Protein 4PZ7 (pdb70)

InterPro domains:
  IPR001339 mRNA capping enzyme, adenylation domain [PF01331] (9-244)
  IPR001339 mRNA capping enzyme, adenylation domain [cd07895] (21-243)
  IPR012340 Nucleic acid-binding, OB-fold [G3DSA:2.40.50.140] (241-372)
  IPR012340 Nucleic acid-binding, OB-fold [SSF50249] (245-372)
  IPR013846 mRNA capping enzyme, C-terminal domain [PF03919] (246-357)
  IPR017075 mRNA capping enzyme, alpha subunit [PIRSF036959] (1-397)

Solvent-accessible surface area: 39319 Å² total

Nearest PDB structures (foldseek):
  4pz8-assembly1_A  TM=9.622E-01  e=4.740E-70  Schizosaccharomyces pombe 972h-
  1p16-assembly1_A  TM=8.487E-01  e=1.894E-38  Candida albicans
  3kyh-assembly1_D  TM=8.072E-01  e=6.324E-33  Saccharomyces cerevisiae
  3s24-assembly5_E  TM=8.133E-01  e=4.430E-25  Homo sapiens
  3rtx-assembly3_B  TM=8.901E-01  e=1.776E-16  Mus musculus

CATH classification: 2.40.50.140 (+1 more: 3.30.470.30)

Sequence (744 aa):
SMAPSEKDIEEVSVPGVLAPRDDVRVLKTRIAKLLGTSPDTFPGSQPVSFSKKHLQALKEKNYFVCESDGIRCLLYMTEHPRYENRPSVYLFDRKMNFYHVEKIFYPVENDKSGKKYHVDTLLDGELVLDIYPGGKKQLRYLVFDCLACDGIVYMSRLLDKRLGIFAKSIQKPLDEYTKTHMRETAIFPFLTSLKKMELGHGILKLFNEVIPRLRHGNDGLIFTCTETPYVSGTDQSLLKWKPKEMNTIDFMLKLEFAQPEEGDIDYSAMPEFQLGVWEGRNMYSFFAFMYVDEKEWEKLKSFNVPLSERIVECYLDDENRWRFLRFRDDKRDANHISTVKSVLQSIEDGVSKEDLLKEMPIIREAYYNRKKSMAPSEKDIEEVSVPGVLAPRDDVRVLKTRIAKLLGTSPDTFPGSQPVSFSKKHLQALKEKNYFVCESDGIRCLLYMTEHPRYENRPSVYLFDRKMNFYHVEKIFYPVENDKSGKKYHVDTLLDGELVLDIYPGGKKQLRYLVFDCLACDGIVYMSRLLDKRLGIFAKSIQKPLDEYTKTHMRETAIFPFLTSLKKMELGHGILKLFNEVIPRLRHGNDGLIFTCTETPYVSGTDQSLLKWKPKEMNTIDFMLKLEFAQPEEGDIDYSAMPEFQLGVWEGRNMYSFFAFMYVDEKEWEKLKSFNVPLSERIVECYLDDENRWRFLRFRDDKRDANHISTVKSVLQSIEDGVSKEDLLKEMPIIREAYYNRKK

Organism: Schizosaccharomyces pombe (strain 972 / ATCC 24843) (NCBI:txid284812)

Radius of gyration: 36.07 Å; Cα contacts (8 Å, |Δi|>4): 1439; chains: 2; bounding box: 56×68×121 Å

Foldseek 3Di:
DAFFECVVPDAADDQFAFDDPVQLQVVLVVLCVLQVHHSQAFQAEDEDADFPVCLVVLQPAWKWKDWADAAKWKKFWAARPVGRQHIWIWTAHRNSGIGTFPLDAWAFPPDPVSRDGAHPWMFTWGWWWFADPPRDIAIATETQFTQDGRSRGCQQPFRCVTVVRCCVGTVVVVVVCCVVCVVSVVSGNHYYDYGDIGIPLCVVCCVPPPVVVTRTDTFAMWMGTGVHGGGGYYDHRIYGAGAQQSLKFKWAWAWAFDADPDDGTDPLDHTWIWTWADQDDPDIDTDDTADADDVRSVVVVVNVDDDHGFIFIWTQDPVGHTYTDGTYPVDPHTHHPVSVVVSVVSVVRHDHPVNSNVSSVSSVVSVVVVVD/DAFFECVVAPADDDAFAWDDPVQLQVVQVVLCVLQVHDRPAFQAEDEDAAFPVCLVVLLQFWKWKDWAPAAKWKKFWAARPVDPPHIWIWIAHRNGTIGTHPLAAWAWPPDPPSSDGAHPWIFTFGWWWFADPPRDIAIATATQFTQDTRSGGCQQPFRCVGVVCCCRTTVVVVVVVCVVCVVSVVSGPHYYDYGDIHIPLPVVCCVPPVVVPGRHDTFAMWMGTRPGGGGGYYDHRIYGYGAQQNLKWKWAWAWAFDADPDDGTDPLDDTWIWTWADADDPDIDTDATADADPVRSVVVVVNVDDDHRFIFIWTQDPVRHTYTDGTYPVDPHTHHPVVVVVSVVSVVRHDHPVVSNVSSVSSVVSVVVVVD

GO terms:
  GO:0004484 mRNA guanylyltransferase activity (F, IDA)
  GO:0006370 7-methylguanosine mRNA capping (P, IDA)
  GO:0005634 nucleus (C, HDA)
  GO:0099122 RNA polymerase II C-terminal domain binding (F, IPI)
  GO:0005515 protein binding (F, IPI)

Structure (mmCIF, N/CA/C/O backbone):
data_4PZ7
#
_entry.id   4PZ7
#
_cell.length_a   56.260
_cell.length_b   79.130
_cell.length_c   116.830
_cell.angle_alpha   90.00
_cell.angle_beta   91.94
_cell.angle_gamma   90.00
#
_symmetry.space_group_name_H-M   'P 1 21 1'
#
loop_
_entity.id
_entity.type
_entity.pdbx_description
1 polymer 'mRNA-capping enzyme subunit alpha'
2 non-polymer 'SULFATE ION'
3 non-polymer GLYCEROL
4 water water
#
loop_
_atom_site.group_PDB
_atom_site.id
_atom_site.type_symbol
_atom_site.label_atom_id
_atom_site.label_alt_id
_atom_site.label_comp_id
_atom_site.label_asym_id
_atom_site.label_entity_id
_atom_site.label_seq_id
_atom_site.pdbx_PDB_ins_code
_atom_site.Cartn_x
_atom_site.Cartn_y
_atom_site.Cartn_z
_atom_site.occupancy
_atom_site.B_iso_or_equiv
_atom_site.auth_seq_id
_atom_site.auth_comp_id
_atom_site.auth_asym_id
_atom_site.auth_atom_id
_atom_site.pdbx_PDB_model_num
ATOM 1 N N . SER A 1 1 ? 19.373 -7.650 -40.360 1.00 63.34 0 SER A N 1
ATOM 2 C CA . SER A 1 1 ? 18.171 -7.192 -41.045 1.00 75.72 0 SER A CA 1
ATOM 3 C C . SER A 1 1 ? 17.788 -5.795 -40.569 1.00 54.03 0 SER A C 1
ATOM 4 O O . SER A 1 1 ? 17.514 -5.594 -39.386 1.00 57.24 0 SER A O 1
ATOM 7 N N . MET A 1 2 ? 17.770 -4.830 -41.485 1.00 48.64 1 MET A N 1
ATOM 8 C CA . MET A 1 2 ? 17.383 -3.468 -41.134 1.00 51.71 1 MET A CA 1
ATOM 9 C C . MET A 1 2 ? 15.904 -3.442 -40.758 1.00 55.05 1 MET A C 1
ATOM 10 O O . MET A 1 2 ? 15.105 -4.200 -41.308 1.00 40.35 1 MET A O 1
ATOM 15 N N . ALA A 1 3 ? 15.547 -2.585 -39.807 1.00 47.29 2 ALA A N 1
ATOM 16 C CA . ALA A 1 3 ? 14.159 -2.453 -39.380 1.00 52.12 2 ALA A CA 1
ATOM 17 C C . ALA A 1 3 ? 13.278 -2.041 -40.551 1.00 41.88 2 ALA A C 1
ATOM 18 O O . ALA A 1 3 ? 13.574 -1.063 -41.237 1.00 42.93 2 ALA A O 1
ATOM 20 N N . PRO A 1 4 ? 12.190 -2.790 -40.784 1.00 51.63 3 PRO A N 1
ATOM 21 C CA . PRO A 1 4 ? 11.272 -2.468 -41.880 1.00 51.06 3 PRO A CA 1
ATOM 22 C C . PRO A 1 4 ? 10.568 -1.134 -41.656 1.00 51.32 3 PRO A C 1
ATOM 23 O O . PRO A 1 4 ? 10.126 -0.838 -40.543 1.00 34.19 3 PRO A O 1
ATOM 27 N N . SER A 1 5 ? 10.486 -0.335 -42.713 1.00 38.71 4 SER A N 1
ATOM 28 C CA . SER A 1 5 ? 9.820 0.959 -42.660 1.00 44.53 4 SER A CA 1
ATOM 29 C C . SER A 1 5 ? 9.117 1.211 -43.985 1.00 45.01 4 SER A C 1
ATOM 30 O O . SER A 1 5 ? 9.107 0.344 -44.859 1.00 44.26 4 SER A O 1
ATOM 33 N N . GLU A 1 6 ? 8.543 2.400 -44.145 1.00 37.48 5 GLU A N 1
ATOM 34 C CA . GLU A 1 6 ? 7.900 2.767 -45.404 1.00 51.88 5 GLU A CA 1
ATOM 35 C C . GLU A 1 6 ? 8.924 2.915 -46.530 1.00 52.07 5 GLU A C 1
ATOM 36 O O . GLU A 1 6 ? 8.559 2.995 -47.702 1.00 47.81 5 GLU A O 1
ATOM 42 N N . LYS A 1 7 ? 10.204 2.944 -46.166 1.00 51.61 6 LYS A N 1
ATOM 43 C CA . LYS A 1 7 ? 11.291 3.013 -47.140 1.00 50.44 6 LYS A CA 1
ATOM 44 C C . LYS A 1 7 ? 11.397 1.730 -47.962 1.00 58.38 6 LYS A C 1
ATOM 45 O O . LYS A 1 7 ? 12.040 1.711 -49.013 1.00 64.84 6 LYS A O 1
ATOM 51 N N . ASP A 1 8 ? 10.774 0.659 -47.477 1.00 55.13 7 ASP A N 1
ATOM 52 C CA . ASP A 1 8 ? 10.743 -0.603 -48.209 1.00 59.20 7 ASP A CA 1
ATOM 53 C C . ASP A 1 8 ? 9.687 -0.552 -49.308 1.00 63.96 7 ASP A C 1
ATOM 54 O O . ASP A 1 8 ? 9.779 -1.265 -50.306 1.00 76.58 7 ASP A O 1
ATOM 59 N N . ILE A 1 9 ? 8.685 0.299 -49.112 1.00 64.82 8 ILE A N 1
ATOM 60 C CA . ILE A 1 9 ? 7.578 0.427 -50.054 1.00 59.51 8 ILE A CA 1
ATOM 61 C C . ILE A 1 9 ? 8.023 1.016 -51.389 1.00 71.61 8 ILE A C 1
ATOM 62 O O . ILE A 1 9 ? 8.670 2.065 -51.431 1.00 57.38 8 ILE A O 1
ATOM 67 N N . GLU A 1 10 ? 7.682 0.332 -52.476 1.00 74.18 9 GLU A N 1
ATOM 68 C CA . GLU A 1 10 ? 7.901 0.874 -53.808 1.00 74.76 9 GLU A CA 1
ATOM 69 C C . GLU A 1 10 ? 6.981 2.075 -53.984 1.00 65.82 9 GLU A C 1
ATOM 70 O O . GLU A 1 10 ? 5.759 1.932 -54.017 1.00 66.53 9 GLU A O 1
ATOM 76 N N . GLU A 1 11 ? 7.571 3.260 -54.082 1.00 55.44 10 GLU A N 1
ATOM 77 C CA . GLU A 1 11 ? 6.790 4.488 -54.129 1.00 66.44 10 GLU A CA 1
ATOM 78 C C . GLU A 1 11 ? 6.417 4.871 -55.559 1.00 63.71 10 GLU A C 1
ATOM 79 O O . GLU A 1 11 ? 7.269 4.891 -56.448 1.00 62.10 10 GLU A O 1
ATOM 85 N N . VAL A 1 12 ? 5.139 5.167 -55.775 1.00 54.97 11 VAL A N 1
ATOM 86 C CA . VAL A 1 12 ? 4.678 5.658 -57.070 1.00 47.94 11 VAL A CA 1
ATOM 87 C C . VAL A 1 12 ? 4.603 7.180 -57.047 1.00 53.27 11 VAL A C 1
ATOM 88 O O . VAL A 1 12 ? 3.920 7.763 -56.203 1.00 56.12 11 VAL A O 1
ATOM 92 N N . SER A 1 13 ? 5.314 7.819 -57.970 1.00 56.35 12 SER A N 1
ATOM 93 C CA . SER A 1 13 ? 5.300 9.271 -58.078 1.00 60.25 12 SER A CA 1
ATOM 94 C C . SER A 1 13 ? 4.666 9.683 -59.402 1.00 59.84 12 SER A C 1
ATOM 95 O O . SER A 1 13 ? 5.029 9.157 -60.455 1.00 62.15 12 SER A O 1
ATOM 98 N N . VAL A 1 14 ? 3.709 10.606 -59.347 1.00 61.54 13 VAL A N 1
ATOM 99 C CA . VAL A 1 14 ? 3.086 11.133 -60.557 1.00 59.36 13 VAL A CA 1
ATOM 100 C C . VAL A 1 14 ? 4.161 11.821 -61.394 1.00 56.49 13 VAL A C 1
ATOM 101 O O . VAL A 1 14 ? 4.782 12.779 -60.938 1.00 56.16 13 VAL A O 1
ATOM 105 N N . PRO A 1 15 ? 4.397 11.321 -62.619 1.00 53.49 14 PRO A N 1
ATOM 106 C CA . PRO A 1 15 ? 5.481 11.817 -63.473 1.00 58.28 14 PRO A CA 1
ATOM 107 C C . PRO A 1 15 ? 5.105 13.140 -64.117 1.00 59.33 14 PRO A C 1
ATOM 108 O O . PRO A 1 15 ? 4.868 13.207 -65.326 1.00 72.47 14 PRO A O 1
ATOM 112 N N . GLY A 1 16 ? 5.052 14.187 -63.302 1.00 57.14 15 GLY A N 1
ATOM 113 C CA . GLY A 1 16 ? 4.694 15.504 -63.783 1.00 54.61 15 GLY A CA 1
ATOM 114 C C . GLY A 1 16 ? 4.989 16.573 -62.752 1.00 60.40 15 GLY A C 1
ATOM 115 O O . GLY A 1 16 ? 5.523 16.287 -61.679 1.00 56.06 15 GLY A O 1
ATOM 116 N N . VAL A 1 17 ? 4.645 17.812 -63.083 1.00 56.92 16 VAL A N 1
ATOM 117 C CA . VAL A 1 17 ? 4.851 18.929 -62.174 1.00 57.62 16 VAL A CA 1
ATOM 118 C C . VAL A 1 17 ? 3.496 19.488 -61.768 1.00 52.22 16 VAL A C 1
ATOM 119 O O . VAL A 1 17 ? 2.578 19.541 -62.589 1.00 43.28 16 VAL A O 1
ATOM 123 N N . LEU A 1 18 ? 3.371 19.882 -60.502 1.00 50.73 17 LEU A N 1
ATOM 124 C CA . LEU A 1 18 ? 2.173 20.558 -60.016 1.00 52.49 17 LEU A CA 1
ATOM 125 C C . LEU A 1 18 ? 1.815 21.731 -60.922 1.00 44.49 17 LEU A C 1
ATOM 126 O O . LEU A 1 18 ? 2.666 22.559 -61.246 1.00 39.29 17 LEU A O 1
ATOM 131 N N . ALA A 1 19 ? 0.560 21.786 -61.349 1.00 48.19 18 ALA A N 1
ATOM 132 C CA . ALA A 1 19 ? 0.084 22.903 -62.151 1.00 53.17 18 ALA A CA 1
ATOM 133 C C . ALA A 1 19 ? -0.062 24.135 -61.264 1.00 49.24 18 ALA A C 1
ATOM 134 O O . ALA A 1 19 ? -0.439 24.019 -60.098 1.00 44.76 18 ALA A O 1
ATOM 136 N N . PRO A 1 20 ? 0.239 25.322 -61.814 1.00 57.25 19 PRO A N 1
ATOM 137 C CA . PRO A 1 20 ? 0.144 26.578 -61.057 1.00 48.24 19 PRO A CA 1
ATOM 138 C C . PRO A 1 20 ? -1.294 26.865 -60.621 1.00 49.39 19 PRO A C 1
ATOM 139 O O . PRO A 1 20 ? -2.224 26.392 -61.275 1.00 47.11 19 PRO A O 1
ATOM 143 N N . ARG A 1 21 ? -1.464 27.633 -59.545 1.00 50.81 20 ARG A N 1
ATOM 144 C CA . ARG A 1 21 ? -2.782 27.876 -58.953 1.00 46.70 20 ARG A CA 1
ATOM 145 C C . ARG A 1 21 ? -3.793 28.506 -59.907 1.00 47.30 20 ARG A C 1
ATOM 146 O O . ARG A 1 21 ? -4.974 28.152 -59.884 1.00 53.62 20 ARG A O 1
ATOM 154 N N . ASP A 1 22 ? -3.341 29.442 -60.735 1.00 46.85 21 ASP A N 1
ATOM 155 C CA . ASP A 1 22 ? -4.246 30.094 -61.677 1.00 57.04 21 ASP A CA 1
ATOM 156 C C . ASP A 1 22 ? -4.708 29.122 -62.762 1.00 44.81 21 ASP A C 1
ATOM 157 O O . ASP A 1 22 ? -5.874 29.142 -63.163 1.00 46.64 21 ASP A O 1
ATOM 162 N N . ASP A 1 23 ? -3.796 28.268 -63.221 1.00 49.22 22 ASP A N 1
ATOM 163 C CA . ASP A 1 23 ? -4.131 27.231 -64.191 1.00 51.19 22 ASP A CA 1
ATOM 164 C C . ASP A 1 23 ? -5.149 26.242 -63.618 1.00 43.25 22 ASP A C 1
ATOM 165 O O . ASP A 1 23 ? -6.097 25.848 -64.298 1.00 49.41 22 ASP A O 1
ATOM 170 N N . VAL A 1 24 ? -4.946 25.849 -62.362 1.00 44.43 23 VAL A N 1
ATOM 171 C CA . VAL A 1 24 ? -5.827 24.890 -61.694 1.00 44.38 23 VAL A CA 1
ATOM 172 C C . VAL A 1 24 ? -7.258 25.418 -61.561 1.00 48.01 23 VAL A C 1
ATOM 173 O O . VAL A 1 24 ? -8.223 24.670 -61.745 1.00 43.29 23 VAL A O 1
ATOM 177 N N . ARG A 1 25 ? -7.392 26.707 -61.259 1.00 47.08 24 ARG A N 1
ATOM 178 C CA . ARG A 1 25 ? -8.710 27.334 -61.179 1.00 52.52 24 ARG A CA 1
ATOM 179 C C . ARG A 1 25 ? -9.464 27.212 -62.499 1.00 47.89 24 ARG A C 1
ATOM 180 O O . ARG A 1 25 ? -10.660 26.914 -62.511 1.00 48.41 24 ARG A O 1
ATOM 188 N N . VAL A 1 26 ? -8.759 27.433 -63.606 1.00 43.58 25 VAL A N 1
ATOM 189 C CA . VAL A 1 26 ? -9.349 27.294 -64.934 1.00 51.18 25 VAL A CA 1
ATOM 190 C C . VAL A 1 26 ? -9.780 25.853 -65.185 1.00 42.91 25 VAL A C 1
ATOM 191 O O . VAL A 1 26 ? -10.906 25.600 -65.615 1.00 49.85 25 VAL A O 1
ATOM 195 N N . LEU A 1 27 ? -8.880 24.914 -64.904 1.00 45.21 26 LEU A N 1
ATOM 196 C CA . LEU A 1 27 ? -9.141 23.493 -65.127 1.00 51.53 26 LEU A CA 1
ATOM 197 C C . LEU A 1 27 ? -10.330 22.979 -64.317 1.00 45.69 26 LEU A C 1
ATOM 198 O O . LEU A 1 27 ? -11.164 22.237 -64.840 1.00 43.05 26 LEU A O 1
ATOM 203 N N . LYS A 1 28 ? -10.404 23.372 -63.046 1.00 49.42 27 LYS A N 1
ATOM 204 C CA . LYS A 1 28 ? -11.526 23.001 -62.185 1.00 49.36 27 LYS A CA 1
ATOM 205 C C . LYS A 1 28 ? -12.846 23.510 -62.753 1.00 46.57 27 LYS A C 1
ATOM 206 O O . LYS A 1 28 ? -13.812 22.756 -62.877 1.00 47.34 27 LYS A O 1
ATOM 212 N N . THR A 1 29 ? -12.876 24.798 -63.086 1.00 49.89 28 THR A N 1
ATOM 213 C CA . THR A 1 29 ? -14.052 25.428 -63.677 1.00 48.21 28 THR A CA 1
ATOM 214 C C . THR A 1 29 ? -14.441 24.740 -64.979 1.00 50.01 28 THR A C 1
ATOM 215 O O . THR A 1 29 ? -15.617 24.456 -65.221 1.00 44.51 28 THR A O 1
ATOM 219 N N . ARG A 1 30 ? -13.439 24.470 -65.810 1.00 47.81 29 ARG A N 1
ATOM 220 C CA . ARG A 1 30 ? -13.652 23.848 -67.111 1.00 54.56 29 ARG A CA 1
ATOM 221 C C . ARG A 1 30 ? -14.242 22.445 -66.960 1.00 50.38 29 ARG A C 1
ATOM 222 O O . ARG A 1 30 ? -15.193 22.085 -67.654 1.00 48.65 29 ARG A O 1
ATOM 230 N N . ILE A 1 31 ? -13.677 21.665 -66.042 1.00 54.40 30 ILE A N 1
ATOM 231 C CA . ILE A 1 31 ? -14.170 20.320 -65.750 1.00 45.82 30 ILE A CA 1
ATOM 232 C C . ILE A 1 31 ? -15.599 20.361 -65.202 1.00 49.21 30 ILE A C 1
ATOM 233 O O . ILE A 1 31 ? -16.448 19.559 -65.596 1.00 48.47 30 ILE A O 1
ATOM 238 N N . ALA A 1 32 ? -15.860 21.308 -64.306 1.00 56.28 31 ALA A N 1
ATOM 239 C CA . ALA A 1 32 ? -17.190 21.479 -63.728 1.00 49.95 31 ALA A CA 1
ATOM 240 C C . ALA A 1 32 ? -18.233 21.801 -64.795 1.00 54.41 31 ALA A C 1
ATOM 241 O O . ALA A 1 32 ? -19.342 21.267 -64.769 1.00 62.40 31 ALA A O 1
ATOM 243 N N . LYS A 1 33 ? -17.872 22.683 -65.723 1.00 51.21 32 LYS A N 1
ATOM 244 C CA . LYS A 1 33 ? -18.756 23.063 -66.822 1.00 60.53 32 LYS A CA 1
ATOM 245 C C . LYS A 1 33 ? -19.183 21.848 -67.644 1.00 55.35 32 LYS A C 1
ATOM 246 O O . LYS A 1 33 ? -20.368 21.661 -67.931 1.00 67.42 32 LYS A O 1
ATOM 252 N N . LEU A 1 34 ? -18.205 21.025 -68.012 1.00 51.41 33 LEU A N 1
ATOM 253 C CA . LEU A 1 34 ? -18.443 19.826 -68.808 1.00 54.64 33 LEU A CA 1
ATOM 254 C C . LEU A 1 34 ? -19.298 18.795 -68.072 1.00 54.15 33 LEU A C 1
ATOM 255 O O . LEU A 1 34 ? -20.278 18.285 -68.618 1.00 58.52 33 LEU A O 1
ATOM 260 N N . LEU A 1 35 ? -18.923 18.496 -66.832 1.00 50.73 34 LEU A N 1
ATOM 261 C CA . LEU A 1 35 ? -19.570 17.432 -66.069 1.00 51.34 34 LEU A CA 1
ATOM 262 C C . LEU A 1 35 ? -20.877 17.871 -65.410 1.00 45.87 34 LEU A C 1
ATOM 263 O O . LEU A 1 35 ? -21.764 17.049 -65.166 1.00 52.68 34 LEU A O 1
ATOM 268 N N . GLY A 1 36 ? -20.994 19.161 -65.116 1.00 53.76 35 GLY A N 1
ATOM 269 C CA . GLY A 1 36 ? -22.143 19.658 -64.381 1.00 55.68 35 GLY A CA 1
ATOM 270 C C . GLY A 1 36 ? -21.928 19.513 -62.885 1.00 58.49 35 GLY A C 1
ATOM 271 O O . GLY A 1 36 ? -22.883 19.537 -62.108 1.00 52.67 35 GLY A O 1
ATOM 272 N N . THR A 1 37 ? -20.666 19.367 -62.490 1.00 56.51 36 THR A N 1
ATOM 273 C CA . THR A 1 37 ? -20.297 19.189 -61.088 1.00 56.61 36 THR A CA 1
ATOM 274 C C . THR A 1 37 ? -19.885 20.507 -60.436 1.00 52.32 36 THR A C 1
ATOM 275 O O . THR A 1 37 ? -19.990 21.569 -61.047 1.00 48.96 36 THR A O 1
ATOM 279 N N . SER A 1 38 ? -19.423 20.431 -59.191 1.00 52.68 37 SER A N 1
ATOM 280 C CA . SER A 1 38 ? -18.865 21.596 -58.508 1.00 56.42 37 SER A CA 1
ATOM 281 C C . SER A 1 38 ? -17.348 21.624 -58.665 1.00 54.44 37 SER A C 1
ATOM 282 O O . SER A 1 38 ? -16.678 20.619 -58.423 1.00 52.09 37 SER A O 1
ATOM 285 N N . PRO A 1 39 ? -16.806 22.784 -59.073 1.00 57.56 38 PRO A N 1
ATOM 286 C CA . PRO A 1 39 ? -15.384 22.985 -59.377 1.00 54.29 38 PRO A CA 1
ATOM 287 C C . PRO A 1 39 ? -14.418 22.516 -58.287 1.00 51.75 38 PRO A C 1
ATOM 288 O O . PRO A 1 39 ? -13.434 21.849 -58.610 1.00 47.56 38 PRO A O 1
ATOM 292 N N . ASP A 1 40 ? -14.688 22.860 -57.031 1.00 46.98 39 ASP A N 1
ATOM 293 C CA . ASP A 1 40 ? -13.789 22.513 -55.931 1.00 58.36 39 ASP A CA 1
ATOM 294 C C . ASP A 1 40 ? -14.024 21.109 -55.376 1.00 57.01 39 ASP A C 1
ATOM 295 O O . ASP A 1 40 ? -13.363 20.696 -54.422 1.00 62.43 39 ASP A O 1
ATOM 300 N N . THR A 1 41 ? -14.956 20.374 -55.973 1.00 48.16 40 THR A N 1
ATOM 301 C CA . THR A 1 41 ? -15.302 19.046 -55.471 1.00 59.69 40 THR A CA 1
ATOM 302 C C . THR A 1 41 ? -14.959 17.926 -56.460 1.00 55.78 40 THR A C 1
ATOM 303 O O . THR A 1 41 ? -15.427 17.926 -57.599 1.00 60.30 40 THR A O 1
ATOM 307 N N . PHE A 1 42 ? -14.137 16.982 -56.004 1.00 48.96 41 PHE A N 1
ATOM 308 C CA . PHE A 1 42 ? -13.699 15.837 -56.801 1.00 50.86 41 PHE A CA 1
ATOM 309 C C . PHE A 1 42 ? -14.880 15.056 -57.369 1.00 50.16 41 PHE A C 1
ATOM 310 O O . PHE A 1 42 ? -15.726 14.570 -56.619 1.00 51.24 41 PHE A O 1
ATOM 318 N N . PRO A 1 43 ? -14.939 14.943 -58.705 1.00 46.91 42 PRO A N 1
ATOM 319 C CA . PRO A 1 43 ? -16.052 14.315 -59.423 1.00 54.81 42 PRO A CA 1
ATOM 320 C C . PRO A 1 43 ? -15.915 12.803 -59.538 1.00 51.81 42 PRO A C 1
ATOM 321 O O . PRO A 1 43 ? -16.864 12.139 -59.952 1.00 44.69 42 PRO A O 1
ATOM 325 N N . GLY A 1 44 ? -14.753 12.266 -59.182 1.00 43.06 43 GLY A N 1
ATOM 326 C CA . GLY A 1 44 ? -14.541 10.833 -59.264 1.00 46.81 43 GLY A CA 1
ATOM 327 C C . GLY A 1 44 ? -15.371 10.068 -58.253 1.00 53.27 43 GLY A C 1
ATOM 328 O O . GLY A 1 44 ? -15.822 10.629 -57.252 1.00 40.84 43 GLY A O 1
ATOM 329 N N . SER A 1 45 ? -15.579 8.784 -58.517 1.00 40.68 44 SER A N 1
ATOM 330 C CA . SER A 1 45 ? -16.331 7.936 -57.604 1.00 44.74 44 SER A CA 1
ATOM 331 C C . SER A 1 45 ? -15.435 7.401 -56.494 1.00 42.07 44 SER A C 1
ATOM 332 O O . SER A 1 45 ? -14.216 7.312 -56.654 1.00 46.47 44 SER A O 1
ATOM 335 N N . GLN A 1 46 ? -16.040 7.058 -55.362 1.00 41.09 45 GLN A N 1
ATOM 336 C CA . GLN A 1 46 ? -15.324 6.361 -54.302 1.00 42.45 45 GLN A CA 1
ATOM 337 C C . GLN A 1 46 ? -16.113 5.136 -53.860 1.00 40.56 45 GLN A C 1
ATOM 338 O O . GLN A 1 46 ? -17.327 5.207 -53.670 1.00 42.23 45 GLN A O 1
ATOM 344 N N . PRO A 1 47 ? -15.423 3.997 -53.719 1.00 35.84 46 PRO A N 1
ATOM 345 C CA . PRO A 1 47 ? -16.073 2.743 -53.327 1.00 39.27 46 PRO A CA 1
ATOM 346 C C . PRO A 1 47 ? -16.438 2.712 -51.850 1.00 48.38 46 PRO A C 1
ATOM 347 O O . PRO A 1 47 ? -15.905 3.501 -51.072 1.00 44.24 46 PRO A O 1
ATOM 351 N N . VAL A 1 48 ? -17.349 1.816 -51.480 1.00 36.16 47 VAL A N 1
ATOM 352 C CA . VAL A 1 48 ? -17.659 1.558 -50.080 1.00 49.65 47 VAL A CA 1
ATOM 353 C C . VAL A 1 48 ? -17.001 0.247 -49.679 1.00 45.94 47 VAL A C 1
ATOM 354 O O . VAL A 1 48 ? -16.709 -0.589 -50.536 1.00 37.42 47 VAL A O 1
ATOM 358 N N . SER A 1 49 ? -16.769 0.061 -48.384 1.00 38.86 48 SER A N 1
ATOM 359 C CA . SER A 1 49 ? -16.178 -1.181 -47.903 1.00 39.76 48 SER A CA 1
ATOM 360 C C . SER A 1 49 ? -17.144 -2.350 -48.090 1.00 35.37 48 SER A C 1
ATOM 361 O O . SER A 1 49 ? -18.330 -2.238 -47.777 1.00 38.66 48 SER A O 1
ATOM 364 N N . PHE A 1 50 ? -16.632 -3.463 -48.608 1.00 42.30 49 PHE A N 1
ATOM 365 C CA . PHE A 1 50 ? -17.435 -4.665 -48.797 1.00 41.41 49 PHE A CA 1
ATOM 366 C C . PHE A 1 50 ? -17.917 -5.187 -47.446 1.00 48.38 49 PHE A C 1
ATOM 367 O O . PHE A 1 50 ? -17.118 -5.390 -46.530 1.00 45.24 49 PHE A O 1
ATOM 375 N N . SER A 1 51 ? -19.225 -5.390 -47.323 1.00 48.03 50 SER A N 1
ATOM 376 C CA . SER A 1 51 ? -19.799 -5.965 -46.111 1.00 46.30 50 SER A CA 1
ATOM 377 C C . SER A 1 51 ? -20.733 -7.126 -46.444 1.00 57.89 50 SER A C 1
ATOM 378 O O . SER A 1 51 ? -20.914 -7.476 -47.610 1.00 40.63 50 SER A O 1
ATOM 381 N N . LYS A 1 52 ? -21.325 -7.712 -45.409 1.00 49.05 51 LYS A N 1
ATOM 382 C CA . LYS A 1 52 ? -22.146 -8.914 -45.543 1.00 50.12 51 LYS A CA 1
ATOM 383 C C . LYS A 1 52 ? -23.329 -8.751 -46.502 1.00 48.86 51 LYS A C 1
ATOM 384 O O . LYS A 1 52 ? -23.665 -9.675 -47.245 1.00 44.18 51 LYS A O 1
ATOM 390 N N . LYS A 1 53 ? -23.951 -7.576 -46.488 1.00 42.94 52 LYS A N 1
ATOM 391 C CA . LYS A 1 53 ? -25.106 -7.305 -47.341 1.00 43.57 52 LYS A CA 1
ATOM 392 C C . LYS A 1 53 ? -24.733 -7.331 -48.822 1.00 46.66 52 LYS A C 1
ATOM 393 O O . LYS A 1 53 ? -25.605 -7.435 -49.687 1.00 51.13 52 LYS A O 1
ATOM 399 N N . HIS A 1 54 ? -23.437 -7.237 -49.106 1.00 49.46 53 HIS A N 1
ATOM 400 C CA . HIS A 1 54 ? -22.952 -7.153 -50.480 1.00 46.52 53 HIS A CA 1
ATOM 401 C C . HIS A 1 54 ? -22.824 -8.518 -51.155 1.00 51.34 53 HIS A C 1
ATOM 402 O O . HIS A 1 54 ? -22.590 -8.597 -52.361 1.00 49.90 53 HIS A O 1
ATOM 409 N N . LEU A 1 55 ? -22.975 -9.588 -50.380 1.00 46.96 54 LEU A N 1
ATOM 410 C CA . LEU A 1 55 ? -23.055 -10.924 -50.958 1.00 54.63 54 LEU A CA 1
ATOM 411 C C . LEU A 1 55 ? -24.348 -11.034 -51.758 1.00 54.20 54 LEU A C 1
ATOM 412 O O . LEU A 1 55 ? -24.387 -11.654 -52.823 1.00 54.86 54 LEU A O 1
ATOM 417 N N . GLN A 1 56 ? -25.401 -10.410 -51.239 1.00 50.32 55 GLN A N 1
ATOM 418 C CA . GLN A 1 56 ? -26.698 -10.386 -51.904 1.00 61.56 55 GLN A CA 1
ATOM 419 C C . GLN A 1 56 ? -26.687 -9.427 -53.092 1.00 57.25 55 GLN A C 1
ATOM 420 O O . GLN A 1 56 ? -27.350 -9.668 -54.100 1.00 57.83 55 GLN A O 1
ATOM 426 N N . ALA A 1 57 ? -25.931 -8.341 -52.968 1.00 51.79 56 ALA A N 1
ATOM 427 C CA . ALA A 1 57 ? -25.796 -7.379 -54.057 1.00 55.37 56 ALA A CA 1
ATOM 428 C C . ALA A 1 57 ? -25.202 -8.042 -55.298 1.00 51.49 56 ALA A C 1
ATOM 429 O O . ALA A 1 57 ? -25.728 -7.891 -56.403 1.00 45.48 56 ALA A O 1
ATOM 431 N N . LEU A 1 58 ? -24.110 -8.780 -55.105 1.00 51.25 57 LEU A N 1
ATOM 432 C CA . LEU A 1 58 ? -23.454 -9.512 -56.187 1.00 49.47 57 LEU A CA 1
ATOM 433 C C . LEU A 1 58 ? -24.364 -10.580 -56.787 1.00 62.50 57 LEU A C 1
ATOM 434 O O . LEU A 1 58 ? -24.145 -11.043 -57.908 1.00 51.87 57 LEU A O 1
ATOM 439 N N . LYS A 1 59 ? -25.382 -10.968 -56.028 1.00 56.36 58 LYS A N 1
ATOM 440 C CA . LYS A 1 59 ? -26.309 -12.013 -56.434 1.00 58.60 58 LYS A CA 1
ATOM 441 C C . LYS A 1 59 ? -27.431 -11.433 -57.290 1.00 58.64 58 LYS A C 1
ATOM 442 O O . LYS A 1 59 ? -28.045 -12.138 -58.094 1.00 58.09 58 LYS A O 1
ATOM 448 N N . GLU A 1 60 ? -27.684 -10.139 -57.118 1.00 51.35 59 GLU A N 1
ATOM 449 C CA . GLU A 1 60 ? -28.827 -9.485 -57.747 1.00 56.00 59 GLU A CA 1
ATOM 450 C C . GLU A 1 60 ? -28.478 -8.728 -59.024 1.00 63.38 59 GLU A C 1
ATOM 451 O O . GLU A 1 60 ? -29.360 -8.424 -59.826 1.00 60.45 59 GLU A O 1
ATOM 457 N N . LYS A 1 61 ? -27.203 -8.403 -59.209 1.00 61.41 60 LYS A N 1
ATOM 458 C CA . LYS A 1 61 ? -26.808 -7.592 -60.358 1.00 52.34 60 LYS A CA 1
ATOM 459 C C . LYS A 1 61 ? -25.536 -8.077 -61.035 1.00 55.92 60 LYS A C 1
ATOM 460 O O . LYS A 1 61 ? -24.734 -8.803 -60.441 1.00 59.84 60 LYS A O 1
ATOM 466 N N . ASN A 1 62 ? -25.363 -7.670 -62.287 1.00 57.29 61 ASN A N 1
ATOM 467 C CA . ASN A 1 62 ? -24.150 -7.979 -63.022 1.00 56.24 61 ASN A CA 1
ATOM 468 C C . ASN A 1 62 ? -22.986 -7.144 -62.507 1.00 53.76 61 ASN A C 1
ATOM 469 O O . ASN A 1 62 ? -23.110 -5.930 -62.329 1.00 52.51 61 ASN A O 1
ATOM 474 N N . TYR A 1 63 ? -21.862 -7.805 -62.258 1.00 55.38 62 TYR A N 1
ATOM 475 C CA . TYR A 1 63 ? -20.696 -7.151 -61.685 1.00 49.74 62 TYR A CA 1
ATOM 476 C C . TYR A 1 63 ? -19.428 -7.595 -62.394 1.00 45.55 62 TYR A C 1
ATOM 477 O O . TYR A 1 63 ? -19.332 -8.730 -62.865 1.00 52.53 62 TYR A O 1
ATOM 486 N N . PHE A 1 64 ? -18.462 -6.688 -62.481 1.00 45.64 63 PHE A N 1
ATOM 487 C CA . PHE A 1 64 ? -17.107 -7.066 -62.842 1.00 48.86 63 PHE A CA 1
ATOM 488 C C . PHE A 1 64 ? -16.283 -7.043 -61.567 1.00 48.46 63 PHE A C 1
ATOM 489 O O . PHE A 1 64 ? -16.661 -6.389 -60.590 1.00 42.11 63 PHE A O 1
ATOM 497 N N . VAL A 1 65 ? -15.173 -7.771 -61.564 1.00 48.17 64 VAL A N 1
ATOM 498 C CA . VAL A 1 65 ? -14.236 -7.715 -60.451 1.00 46.01 64 VAL A CA 1
ATOM 499 C C . VAL A 1 65 ? -12.817 -7.680 -61.002 1.00 46.41 64 VAL A C 1
ATOM 500 O O . VAL A 1 65 ? -12.512 -8.339 -61.998 1.00 43.99 64 VAL A O 1
ATOM 504 N N . CYS A 1 66 ? -11.965 -6.876 -60.377 1.00 39.46 65 CYS A N 1
ATOM 505 C CA . CYS A 1 66 ? -10.559 -6.820 -60.747 1.00 44.51 65 CYS A CA 1
ATOM 506 C C . CYS A 1 66 ? -9.717 -6.589 -59.505 1.00 50.09 65 CYS A C 1
ATOM 507 O O . CYS A 1 66 ? -10.245 -6.300 -58.429 1.00 49.26 65 CYS A O 1
ATOM 510 N N . GLU A 1 67 ? -8.405 -6.721 -59.655 1.00 42.52 66 GLU A N 1
ATOM 511 C CA . GLU A 1 67 ? -7.497 -6.510 -58.539 1.00 48.67 66 GLU A CA 1
ATOM 512 C C . GLU A 1 67 ? -7.447 -5.034 -58.162 1.00 56.35 66 GLU A C 1
ATOM 513 O O . GLU A 1 67 ? -7.428 -4.159 -59.030 1.00 47.48 66 GLU A O 1
ATOM 551 N N . SER A 1 69 ? -5.518 -2.235 -57.295 1.00 42.43 68 SER A N 1
ATOM 552 C CA . SER A 1 69 ? -4.099 -1.947 -57.467 1.00 48.78 68 SER A CA 1
ATOM 553 C C . SER A 1 69 ? -3.533 -1.015 -56.398 1.00 50.56 68 SER A C 1
ATOM 554 O O . SER A 1 69 ? -4.195 -0.076 -55.956 1.00 49.70 68 SER A O 1
ATOM 557 N N . ASP A 1 70 ? -2.304 -1.297 -55.978 1.00 43.80 69 ASP A N 1
ATOM 558 C CA . ASP A 1 70 ? -1.536 -0.363 -55.172 1.00 63.38 69 ASP A CA 1
ATOM 559 C C . ASP A 1 70 ? -1.002 0.685 -56.136 1.00 64.05 69 ASP A C 1
ATOM 560 O O . ASP A 1 70 ? -0.475 0.346 -57.199 1.00 63.61 69 ASP A O 1
ATOM 565 N N . GLY A 1 71 ? -1.147 1.955 -55.779 1.00 54.03 70 GLY A N 1
ATOM 566 C CA . GLY A 1 71 ? -0.727 3.036 -56.651 1.00 51.54 70 GLY A CA 1
ATOM 567 C C . GLY A 1 71 ? -1.498 4.300 -56.342 1.00 56.30 70 GLY A C 1
ATOM 568 O O . GLY A 1 71 ? -2.008 4.469 -55.235 1.00 43.59 70 GLY A O 1
ATOM 569 N N . ILE A 1 72 ? -1.593 5.190 -57.322 1.00 46.93 71 ILE A N 1
ATOM 570 C CA . ILE A 1 72 ? -2.298 6.447 -57.121 1.00 46.11 71 ILE A CA 1
ATOM 571 C C . ILE A 1 72 ? -3.535 6.539 -58.005 1.00 48.31 71 ILE A C 1
ATOM 572 O O . ILE A 1 72 ? -3.453 6.390 -59.227 1.00 43.55 71 ILE A O 1
ATOM 577 N N . ARG A 1 73 ? -4.684 6.776 -57.382 1.00 42.12 72 ARG A N 1
ATOM 578 C CA . ARG A 1 73 ? -5.920 6.968 -58.125 1.00 34.84 72 ARG A CA 1
ATOM 579 C C . ARG A 1 73 ? -5.898 8.360 -58.745 1.00 44.77 72 ARG A C 1
ATOM 580 O O . ARG A 1 73 ? -5.829 9.364 -58.035 1.00 38.15 72 ARG A O 1
ATOM 588 N N . CYS A 1 74 ? -5.956 8.415 -60.071 1.00 39.71 73 CYS A N 1
ATOM 589 C CA . CYS A 1 74 ? -5.901 9.685 -60.784 1.00 39.05 73 CYS A CA 1
ATOM 590 C C . CYS A 1 74 ? -6.938 9.735 -61.894 1.00 48.46 73 CYS A C 1
ATOM 591 O O . CYS A 1 74 ? -7.185 8.737 -62.574 1.00 46.11 73 CYS A O 1
ATOM 594 N N . LEU A 1 75 ? -7.549 10.901 -62.071 1.00 47.24 74 LEU A N 1
ATOM 595 C CA . LEU A 1 75 ? -8.357 11.159 -63.251 1.00 49.08 74 LEU A CA 1
ATOM 596 C C . LEU A 1 75 ? -7.452 11.808 -64.292 1.00 49.30 74 LEU A C 1
ATOM 597 O O . LEU A 1 75 ? -6.584 12.614 -63.944 1.00 46.30 74 LEU A O 1
ATOM 602 N N . LEU A 1 76 ? -7.631 11.445 -65.559 1.00 45.05 75 LEU A N 1
ATOM 603 C CA . LEU A 1 76 ? -6.811 12.019 -66.624 1.00 42.06 75 LEU A CA 1
ATOM 604 C C . LEU A 1 76 ? -7.626 12.981 -67.482 1.00 48.01 75 LEU A C 1
ATOM 605 O O . LEU A 1 76 ? -8.690 12.627 -67.995 1.00 45.16 75 LEU A O 1
ATOM 610 N N . TYR A 1 77 ? -7.112 14.196 -67.642 1.00 38.92 76 TYR A N 1
ATOM 611 C CA . TYR A 1 77 ? -7.821 15.240 -68.371 1.00 49.28 76 TYR A CA 1
ATOM 612 C C . TYR A 1 77 ? -7.039 15.666 -69.609 1.00 39.31 76 TYR A C 1
ATOM 613 O O . TYR A 1 77 ? -5.912 16.158 -69.504 1.00 48.07 76 TYR A O 1
ATOM 622 N N . MET A 1 78 ? -7.636 15.462 -70.780 1.00 55.37 77 MET A N 1
ATOM 623 C CA . MET A 1 78 ? -7.050 15.930 -72.029 1.00 53.74 77 MET A CA 1
ATOM 624 C C . MET A 1 78 ? -7.701 17.249 -72.424 1.00 45.37 77 MET A C 1
ATOM 625 O O . MET A 1 78 ? -8.909 17.303 -72.664 1.00 44.83 77 MET A O 1
ATOM 630 N N . THR A 1 79 ? -6.903 18.309 -72.489 1.00 43.67 78 THR A N 1
ATOM 631 C CA . THR A 1 79 ? -7.426 19.629 -72.820 1.00 52.46 78 THR A CA 1
ATOM 632 C C . THR A 1 79 ? -6.357 20.484 -73.491 1.00 53.36 78 THR A C 1
ATOM 633 O O . THR A 1 79 ? -5.349 19.967 -73.977 1.00 54.84 78 THR A O 1
ATOM 637 N N . GLU A 1 80 ? -6.587 21.792 -73.525 1.00 54.73 79 GLU A N 1
ATOM 638 C CA . GLU A 1 80 ? -5.572 22.728 -73.985 1.00 58.96 79 GLU A CA 1
ATOM 639 C C . GLU A 1 80 ? -4.954 23.427 -72.782 1.00 58.14 79 GLU A C 1
ATOM 640 O O . GLU A 1 80 ? -5.605 23.579 -71.747 1.00 52.82 79 GLU A O 1
ATOM 646 N N . HIS A 1 81 ? -3.700 23.845 -72.914 1.00 47.33 80 HIS A N 1
ATOM 647 C CA . HIS A 1 81 ? -3.017 24.551 -71.836 1.00 53.01 80 HIS A CA 1
ATOM 648 C C . HIS A 1 81 ? -3.722 25.869 -71.533 1.00 55.26 80 HIS A C 1
ATOM 649 O O . HIS A 1 81 ? -3.907 26.694 -72.426 1.00 53.74 80 HIS A O 1
ATOM 656 N N . PRO A 1 82 ? -4.121 26.064 -70.268 1.00 58.33 81 PRO A N 1
ATOM 657 C CA . PRO A 1 82 ? -4.857 27.247 -69.803 1.00 62.27 81 PRO A CA 1
ATOM 658 C C . PRO A 1 82 ? -4.192 28.578 -70.169 1.00 45.42 81 PRO A C 1
ATOM 659 O O . PRO A 1 82 ? -4.891 29.583 -70.297 1.00 56.43 81 PRO A O 1
ATOM 663 N N . ARG A 1 83 ? -2.872 28.580 -70.332 1.00 50.19 82 ARG A N 1
ATOM 664 C CA . ARG A 1 83 ? -2.143 29.792 -70.701 1.00 59.46 82 ARG A CA 1
ATOM 665 C C . ARG A 1 83 ? -1.863 29.845 -72.199 1.00 56.30 82 ARG A C 1
ATOM 666 O O . ARG A 1 83 ? -1.743 30.924 -72.782 1.00 47.37 82 ARG A O 1
ATOM 674 N N . TYR A 1 84 ? -1.740 28.673 -72.812 1.00 60.13 83 TYR A N 1
ATOM 675 C CA . TYR A 1 84 ? -1.431 28.580 -74.232 1.00 55.93 83 TYR A CA 1
ATOM 676 C C . TYR A 1 84 ? -2.479 27.714 -74.918 1.00 46.86 83 TYR A C 1
ATOM 677 O O . TYR A 1 84 ? -2.351 26.490 -74.969 1.00 54.23 83 TYR A O 1
ATOM 686 N N . GLU A 1 85 ? -3.518 28.360 -75.440 1.00 55.70 84 GLU A N 1
ATOM 687 C CA . GLU A 1 85 ? -4.669 27.660 -76.005 1.00 65.18 84 GLU A CA 1
ATOM 688 C C . GLU A 1 85 ? -4.310 26.796 -77.217 1.00 61.70 84 GLU A C 1
ATOM 689 O O . GLU A 1 85 ? -5.038 25.864 -77.567 1.00 54.89 84 GLU A O 1
ATOM 695 N N . ASN A 1 86 ? -3.185 27.104 -77.852 1.00 50.53 85 ASN A N 1
ATOM 696 C CA . ASN A 1 86 ? -2.728 26.336 -79.005 1.00 58.20 85 ASN A CA 1
ATOM 697 C C . ASN A 1 86 ? -1.947 25.092 -78.594 1.00 64.41 85 ASN A C 1
ATOM 698 O O . ASN A 1 86 ? -1.484 24.330 -79.445 1.00 51.05 85 ASN A O 1
ATOM 703 N N . ARG A 1 87 ? -1.805 24.892 -77.287 1.00 57.37 86 ARG A N 1
ATOM 704 C CA . ARG A 1 87 ? -0.979 23.809 -76.768 1.00 47.65 86 ARG A CA 1
ATOM 705 C C . ARG A 1 87 ? -1.816 22.725 -76.096 1.00 52.26 86 ARG A C 1
ATOM 706 O O . ARG A 1 87 ? -2.442 22.968 -75.064 1.00 53.09 86 ARG A O 1
ATOM 714 N N . PRO A 1 88 ? -1.825 21.520 -76.685 1.00 59.05 87 PRO A N 1
ATOM 715 C CA . PRO A 1 88 ? -2.508 20.370 -76.085 1.00 59.48 87 PRO A CA 1
ATOM 716 C C . PRO A 1 88 ? -1.860 20.027 -74.750 1.00 59.12 87 PRO A C 1
ATOM 717 O O . PRO A 1 88 ? -0.632 20.057 -74.647 1.00 54.80 87 PRO A O 1
ATOM 721 N N . SER A 1 89 ? -2.668 19.718 -73.742 1.00 57.93 88 SER A N 1
ATOM 722 C CA . SER A 1 89 ? -2.135 19.448 -72.413 1.00 56.43 88 SER A CA 1
ATOM 723 C C . SER A 1 89 ? -2.888 18.343 -71.682 1.00 53.39 88 SER A C 1
ATOM 724 O O . SER A 1 89 ? -4.116 18.263 -71.745 1.00 50.49 88 SER A O 1
ATOM 727 N N . VAL A 1 90 ? -2.135 17.497 -70.985 1.00 48.79 89 VAL A N 1
ATOM 728 C CA . VAL A 1 90 ? -2.703 16.377 -70.246 1.00 55.29 89 VAL A CA 1
ATOM 729 C C . VAL A 1 90 ? -2.455 16.549 -68.753 1.00 44.69 89 VAL A C 1
ATOM 730 O O . VAL A 1 90 ? -1.331 16.836 -68.332 1.00 47.55 89 VAL A O 1
ATOM 734 N N . TYR A 1 91 ? -3.507 16.381 -67.958 1.00 43.98 90 TYR A N 1
ATOM 735 C CA . TYR A 1 91 ? -3.389 16.515 -66.513 1.00 48.16 90 TYR A CA 1
ATOM 736 C C . TYR A 1 91 ? -3.855 15.259 -65.785 1.00 46.15 90 TYR A C 1
ATOM 737 O O . TYR A 1 91 ? -4.840 14.625 -66.173 1.00 45.86 90 TYR A O 1
ATOM 746 N N . LEU A 1 92 ? -3.115 14.893 -64.744 1.00 46.98 91 LEU A N 1
ATOM 747 C CA . LEU A 1 92 ? -3.533 13.852 -63.819 1.00 44.10 91 LEU A CA 1
ATOM 748 C C . LEU A 1 92 ? -3.853 14.541 -62.501 1.00 45.17 91 LEU A C 1
ATOM 749 O O . LEU A 1 92 ? -3.030 15.300 -61.983 1.00 43.43 91 LEU A O 1
ATOM 754 N N . PHE A 1 93 ? -5.046 14.303 -61.964 1.00 46.43 92 PHE A N 1
ATOM 755 C CA . PHE A 1 93 ? -5.393 14.883 -60.669 1.00 44.96 92 PHE A CA 1
ATOM 756 C C . PHE A 1 93 ? -6.040 13.881 -59.715 1.00 41.68 92 PHE A C 1
ATOM 757 O O . PHE A 1 93 ? -6.809 13.009 -60.134 1.00 39.82 92 PHE A O 1
ATOM 765 N N . ASP A 1 94 ? -5.708 14.005 -58.431 1.00 43.81 93 ASP A N 1
ATOM 766 C CA . ASP A 1 94 ? -6.192 13.069 -57.415 1.00 42.92 93 ASP A CA 1
ATOM 767 C C . ASP A 1 94 ? -7.434 13.569 -56.679 1.00 39.82 93 ASP A C 1
ATOM 768 O O . ASP A 1 94 ? -7.990 14.613 -57.023 1.00 42.61 93 ASP A O 1
ATOM 773 N N . ARG A 1 95 ? -7.855 12.821 -55.661 1.00 45.12 94 ARG A N 1
ATOM 774 C CA . ARG A 1 95 ? -9.065 13.149 -54.908 1.00 46.11 94 ARG A CA 1
ATOM 775 C C . ARG A 1 95 ? -8.919 14.416 -54.066 1.00 40.03 94 ARG A C 1
ATOM 776 O O . ARG A 1 95 ? -9.917 15.021 -53.670 1.00 43.92 94 ARG A O 1
ATOM 784 N N . LYS A 1 96 ? -7.678 14.807 -53.788 1.00 43.73 95 LYS A N 1
ATOM 785 C CA . LYS A 1 96 ? -7.413 16.049 -53.072 1.00 44.73 95 LYS A CA 1
ATOM 786 C C . LYS A 1 96 ? -7.329 17.203 -54.061 1.00 51.95 95 LYS A C 1
ATOM 787 O O . LYS A 1 96 ? -6.956 18.318 -53.694 1.00 50.71 95 LYS A O 1
ATOM 793 N N . MET A 1 97 ? -7.666 16.915 -55.316 1.00 50.41 96 MET A N 1
ATOM 794 C CA . MET A 1 97 ? -7.654 17.907 -56.389 1.00 48.28 96 MET A CA 1
ATOM 795 C C . MET A 1 97 ? -6.282 18.548 -56.596 1.00 52.30 96 MET A C 1
ATOM 796 O O . MET A 1 97 ? -6.176 19.744 -56.882 1.00 55.64 96 MET A O 1
ATOM 801 N N . ASN A 1 98 ? -5.235 17.741 -56.450 1.00 46.18 97 ASN A N 1
ATOM 802 C CA . ASN A 1 98 ? -3.890 18.154 -56.827 1.00 47.15 97 ASN A CA 1
ATOM 803 C C . ASN A 1 98 ? -3.650 17.850 -58.300 1.00 48.99 97 ASN A C 1
ATOM 804 O O . ASN A 1 98 ? -3.619 16.686 -58.700 1.00 53.22 97 ASN A O 1
ATOM 809 N N . PHE A 1 99 ? -3.485 18.895 -59.104 1.00 42.95 98 PHE A N 1
ATOM 810 C CA . PHE A 1 99 ? -3.295 18.728 -60.541 1.00 48.00 98 PHE A CA 1
ATOM 811 C C . PHE A 1 99 ? -1.815 18.656 -60.913 1.00 52.55 98 PHE A C 1
ATOM 812 O O . PHE A 1 99 ? -1.011 19.484 -60.476 1.00 52.60 98 PHE A O 1
ATOM 820 N N . TYR A 1 100 ? -1.460 17.655 -61.713 1.00 46.49 99 TYR A N 1
ATOM 821 C CA . TYR A 1 100 ? -0.092 17.507 -62.193 1.00 47.41 99 TYR A CA 1
ATOM 822 C C . TYR A 1 100 ? -0.075 17.609 -63.711 1.00 52.72 99 TYR A C 1
ATOM 823 O O . TYR A 1 100 ? -0.883 16.978 -64.392 1.00 45.80 99 TYR A O 1
ATOM 832 N N . HIS A 1 101 ? 0.839 18.417 -64.236 1.00 55.04 100 HIS A N 1
ATOM 833 C CA . HIS A 1 101 ? 0.980 18.570 -65.679 1.00 50.33 100 HIS A CA 1
ATOM 834 C C . HIS A 1 101 ? 1.967 17.537 -66.219 1.00 45.49 100 HIS A C 1
ATOM 835 O O . HIS A 1 101 ? 3.125 17.495 -65.799 1.00 52.28 100 HIS A O 1
ATOM 842 N N . VAL A 1 102 ? 1.497 16.699 -67.139 1.00 48.35 101 VAL A N 1
ATOM 843 C CA . VAL A 1 102 ? 2.314 15.635 -67.716 1.00 52.88 101 VAL A CA 1
ATOM 844 C C . VAL A 1 102 ? 2.768 16.005 -69.126 1.00 53.38 101 VAL A C 1
ATOM 845 O O . VAL A 1 102 ? 1.950 16.388 -69.964 1.00 63.81 101 VAL A O 1
ATOM 849 N N . GLU A 1 103 ? 4.067 15.893 -69.387 1.00 58.83 102 GLU A N 1
ATOM 850 C CA . GLU A 1 103 ? 4.611 16.219 -70.705 1.00 64.75 102 GLU A CA 1
ATOM 851 C C . GLU A 1 103 ? 5.036 14.972 -71.473 1.00 60.38 102 GLU A C 1
ATOM 852 O O . GLU A 1 103 ? 5.050 13.874 -70.920 1.00 61.99 102 GLU A O 1
ATOM 858 N N . LYS A 1 104 ? 5.366 15.152 -72.751 1.00 66.13 103 LYS A N 1
ATOM 859 C CA . LYS A 1 104 ? 5.831 14.061 -73.609 1.00 51.31 103 LYS A CA 1
ATOM 860 C C . LYS A 1 104 ? 4.859 12.886 -73.684 1.00 55.49 103 LYS A C 1
ATOM 861 O O . LYS A 1 104 ? 5.262 11.752 -73.958 1.00 63.39 103 LYS A O 1
ATOM 867 N N . ILE A 1 105 ? 3.582 13.158 -73.437 1.00 54.90 104 ILE A N 1
ATOM 868 C CA . ILE A 1 105 ? 2.551 12.134 -73.541 1.00 53.56 104 ILE A CA 1
ATOM 869 C C . ILE A 1 105 ? 1.732 12.386 -74.809 1.00 59.58 104 ILE A C 1
ATOM 870 O O . ILE A 1 105 ? 1.579 13.533 -75.237 1.00 66.43 104 ILE A O 1
ATOM 875 N N . PHE A 1 106 ? 1.222 11.320 -75.420 1.00 54.17 105 PHE A N 1
ATOM 876 C CA . PHE A 1 106 ? 0.565 11.442 -76.717 1.00 58.78 105 PHE A CA 1
ATOM 877 C C . PHE A 1 106 ? -0.603 10.475 -76.889 1.00 54.61 105 PHE A C 1
ATOM 878 O O . PHE A 1 106 ? -0.432 9.257 -76.804 1.00 66.26 105 PHE A O 1
ATOM 886 N N . TYR A 1 107 ? -1.789 11.028 -77.130 1.00 48.39 106 TYR A N 1
ATOM 887 C CA . TYR A 1 107 ? -2.982 10.226 -77.372 1.00 53.19 106 TYR A CA 1
ATOM 888 C C . TYR A 1 107 ? -3.540 10.490 -78.768 1.00 64.60 106 TYR A C 1
ATOM 889 O O . TYR A 1 107 ? -4.333 11.411 -78.964 1.00 59.87 106 TYR A O 1
ATOM 898 N N . PRO A 1 108 ? -3.130 9.665 -79.743 1.00 72.68 107 PRO A N 1
ATOM 899 C CA . PRO A 1 108 ? -3.472 9.833 -81.161 1.00 62.94 107 PRO A CA 1
ATOM 900 C C . PRO A 1 108 ? -4.973 9.936 -81.405 1.00 61.90 107 PRO A C 1
ATOM 901 O O . PRO A 1 108 ? -5.769 9.491 -80.578 1.00 60.72 107 PRO A O 1
ATOM 905 N N . VAL A 1 109 ? -5.346 10.530 -82.534 1.00 66.60 108 VAL A N 1
ATOM 906 C CA . VAL A 1 109 ? -6.733 10.548 -82.973 1.00 66.65 108 VAL A CA 1
ATOM 907 C C . VAL A 1 109 ? -6.873 9.505 -84.076 1.00 67.33 108 VAL A C 1
ATOM 908 O O . VAL A 1 109 ? -5.942 9.295 -84.853 1.00 65.17 108 VAL A O 1
ATOM 912 N N . GLU A 1 110 ? -8.023 8.839 -84.124 1.00 64.69 109 GLU A N 1
ATOM 913 C CA . GLU A 1 110 ? -8.269 7.772 -85.092 1.00 76.32 109 GLU A CA 1
ATOM 914 C C . GLU A 1 110 ? -8.073 8.234 -86.535 1.00 72.20 109 GLU A C 1
ATOM 915 O O . GLU A 1 110 ? -8.482 9.335 -86.902 1.00 72.18 109 GLU A O 1
ATOM 921 N N . ASN A 1 111 ? -7.427 7.391 -87.337 1.00 71.55 110 ASN A N 1
ATOM 922 C CA . ASN A 1 111 ? -7.269 7.629 -88.773 1.00 83.87 110 ASN A CA 1
ATOM 923 C C . ASN A 1 111 ? -6.580 8.941 -89.163 1.00 85.52 110 ASN A C 1
ATOM 924 O O . ASN A 1 111 ? -6.718 9.403 -90.297 1.00 90.87 110 ASN A O 1
ATOM 929 N N . ASP A 1 112 ? -5.843 9.538 -88.231 1.00 78.52 111 ASP A N 1
ATOM 930 C CA . ASP A 1 112 ? -5.068 10.736 -88.539 1.00 78.30 111 ASP A CA 1
ATOM 931 C C . ASP A 1 112 ? -3.613 10.376 -88.807 1.00 82.15 111 ASP A C 1
ATOM 932 O O . ASP A 1 112 ? -2.921 9.861 -87.928 1.00 85.13 111 ASP A O 1
ATOM 937 N N . LYS A 1 113 ? -3.154 10.654 -90.023 1.00 82.28 112 LYS A N 1
ATOM 938 C CA . LYS A 1 113 ? -1.796 10.309 -90.422 1.00 75.48 112 LYS A CA 1
ATOM 939 C C . LYS A 1 113 ? -0.821 11.445 -90.124 1.00 76.59 112 LYS A C 1
ATOM 940 O O . LYS A 1 113 ? 0.391 11.233 -90.070 1.00 74.87 112 LYS A O 1
ATOM 946 N N . SER A 1 114 ? -1.353 12.647 -89.929 1.00 72.15 113 SER A N 1
ATOM 947 C CA . SER A 1 114 ? -0.523 13.791 -89.571 1.00 72.05 113 SER A CA 1
ATOM 948 C C . SER A 1 114 ? 0.070 13.600 -88.182 1.00 81.44 113 SER A C 1
ATOM 949 O O . SER A 1 114 ? 1.238 13.914 -87.944 1.00 76.59 113 SER A O 1
ATOM 952 N N . GLY A 1 115 ? -0.742 13.078 -87.268 1.00 79.78 114 GLY A N 1
ATOM 953 C CA . GLY A 1 115 ? -0.337 12.933 -85.884 1.00 77.60 114 GLY A CA 1
ATOM 954 C C . GLY A 1 115 ? -0.245 14.292 -85.219 1.00 78.77 114 GLY A C 1
ATOM 955 O O . GLY A 1 115 ? 0.628 14.530 -84.384 1.00 73.62 114 GLY A O 1
ATOM 956 N N . LYS A 1 116 ? -1.152 15.187 -85.599 1.00 72.76 115 LYS A N 1
ATOM 957 C CA . LYS A 1 116 ? -1.155 16.546 -85.071 1.00 71.27 115 LYS A CA 1
ATOM 958 C C . LYS A 1 116 ? -2.484 16.897 -84.417 1.00 61.46 115 LYS A C 1
ATOM 959 O O . LYS A 1 116 ? -2.556 17.819 -83.604 1.00 69.51 115 LYS A O 1
ATOM 965 N N . LYS A 1 117 ? -3.536 16.169 -84.779 1.00 62.48 116 LYS A N 1
ATOM 966 C CA . LYS A 1 117 ? -4.820 16.329 -84.110 1.00 76.36 116 LYS A CA 1
ATOM 967 C C . LYS A 1 117 ? -4.715 15.799 -82.685 1.00 71.48 116 LYS A C 1
ATOM 968 O O . LYS A 1 117 ? -3.806 15.030 -82.365 1.00 54.56 116 LYS A O 1
ATOM 974 N N . TYR A 1 118 ? -5.640 16.213 -81.827 1.00 69.43 117 TYR A N 1
ATOM 975 C CA . TYR A 1 118 ? -5.566 15.845 -80.419 1.00 70.45 117 TYR A CA 1
ATOM 976 C C . TYR A 1 118 ? -6.930 15.882 -79.744 1.00 60.70 117 TYR A C 1
ATOM 977 O O . TYR A 1 118 ? -7.881 16.449 -80.280 1.00 55.73 117 TYR A O 1
ATOM 986 N N . HIS A 1 119 ? -7.017 15.274 -78.565 1.00 71.08 118 HIS A N 1
ATOM 987 C CA . HIS A 1 119 ? -8.280 15.182 -77.841 1.00 61.51 118 HIS A CA 1
ATOM 988 C C . HIS A 1 119 ? -8.454 16.319 -76.839 1.00 48.69 118 HIS A C 1
ATOM 989 O O . HIS A 1 119 ? -7.484 16.789 -76.240 1.00 51.32 118 HIS A O 1
ATOM 996 N N . VAL A 1 120 ? -9.699 16.759 -76.676 1.00 49.25 119 VAL A N 1
ATOM 997 C CA . VAL A 1 120 ? -10.059 17.761 -75.676 1.00 55.15 119 VAL A CA 1
ATOM 998 C C . VAL A 1 120 ? -11.329 17.312 -74.969 1.00 54.14 119 VAL A C 1
ATOM 999 O O . VAL A 1 120 ? -12.053 16.456 -75.481 1.00 53.35 119 VAL A O 1
ATOM 1003 N N . ASP A 1 121 ? -11.597 17.895 -73.802 1.00 56.82 120 ASP A N 1
ATOM 1004 C CA . ASP A 1 121 ? -12.785 17.565 -73.016 1.00 47.42 120 ASP A CA 1
ATOM 1005 C C . ASP A 1 121 ? -12.960 16.054 -72.856 1.00 49.95 120 ASP A C 1
ATOM 1006 O O . ASP A 1 121 ? -14.062 15.520 -72.997 1.00 51.42 120 ASP A O 1
ATOM 1011 N N . THR A 1 122 ? -11.850 15.377 -72.575 1.00 50.80 121 THR A N 1
ATOM 1012 C CA . THR A 1 122 ? -11.833 13.931 -72.404 1.00 55.47 121 THR A CA 1
ATOM 1013 C C . THR A 1 122 ? -11.337 13.599 -71.002 1.00 45.86 121 THR A C 1
ATOM 1014 O O . THR A 1 122 ? -10.263 14.047 -70.593 1.00 41.52 121 THR A O 1
ATOM 1018 N N . LEU A 1 123 ? -12.126 12.823 -70.264 1.00 50.16 122 LEU A N 1
ATOM 1019 C CA . LEU A 1 123 ? -11.832 12.563 -68.860 1.00 45.43 122 LEU A CA 1
ATOM 1020 C C . LEU A 1 123 ? -11.861 11.071 -68.544 1.00 46.24 122 LEU A C 1
ATOM 1021 O O . LEU A 1 123 ? -12.892 10.411 -68.692 1.00 47.90 122 LEU A O 1
ATOM 1026 N N . LEU A 1 124 ? -10.723 10.545 -68.106 1.00 42.63 123 LEU A N 1
ATOM 1027 C CA . LEU A 1 124 ? -10.606 9.124 -67.800 1.00 51.19 123 LEU A CA 1
ATOM 1028 C C . LEU A 1 124 ? -10.476 8.899 -66.297 1.00 48.17 123 LEU A C 1
ATOM 1029 O O . LEU A 1 124 ? -9.983 9.764 -65.573 1.00 48.91 123 LEU A O 1
ATOM 1034 N N . ASP A 1 125 ? -10.931 7.738 -65.835 1.00 49.82 124 ASP A N 1
ATOM 1035 C CA . ASP A 1 125 ? -10.734 7.333 -64.449 1.00 41.54 124 ASP A CA 1
ATOM 1036 C C . ASP A 1 125 ? -9.830 6.112 -64.449 1.00 53.77 124 ASP A C 1
ATOM 1037 O O . ASP A 1 125 ? -10.045 5.174 -65.223 1.00 46.83 124 ASP A O 1
ATOM 1042 N N . GLY A 1 126 ? -8.815 6.118 -63.594 1.00 41.93 125 GLY A N 1
ATOM 1043 C CA . GLY A 1 126 ? -7.885 5.008 -63.562 1.00 40.18 125 GLY A CA 1
ATOM 1044 C C . GLY A 1 126 ? -6.870 5.062 -62.443 1.00 48.03 125 GLY A C 1
ATOM 1045 O O . GLY A 1 126 ? -6.985 5.868 -61.515 1.00 47.52 125 GLY A O 1
ATOM 1046 N N . GLU A 1 127 ? -5.870 4.192 -62.526 1.00 46.58 126 GLU A N 1
ATOM 1047 C CA . GLU A 1 127 ? -4.823 4.167 -61.518 1.00 43.40 126 GLU A CA 1
ATOM 1048 C C . GLU A 1 127 ? -3.429 4.142 -62.123 1.00 45.62 126 GLU A C 1
ATOM 1049 O O . GLU A 1 127 ? -3.140 3.362 -63.034 1.00 48.54 126 GLU A O 1
ATOM 1055 N N . LEU A 1 128 ? -2.569 5.010 -61.605 1.00 41.68 127 LEU A N 1
ATOM 1056 C CA . LEU A 1 128 ? -1.166 5.024 -61.979 1.00 38.00 127 LEU A CA 1
ATOM 1057 C C . LEU A 1 128 ? -0.427 3.991 -61.137 1.00 53.43 127 LEU A C 1
ATOM 1058 O O . LEU A 1 128 ? -0.393 4.093 -59.909 1.00 47.09 127 LEU A O 1
ATOM 1063 N N . VAL A 1 129 ? 0.151 2.990 -61.793 1.00 44.04 128 VAL A N 1
ATOM 1064 C CA . VAL A 1 129 ? 0.874 1.940 -61.084 1.00 42.06 128 VAL A CA 1
ATOM 1065 C C . VAL A 1 129 ? 2.318 1.863 -61.549 1.00 53.33 128 VAL A C 1
ATOM 1066 O O . VAL A 1 129 ? 2.661 2.359 -62.624 1.00 49.45 128 VAL A O 1
ATOM 1070 N N . LEU A 1 130 ? 3.163 1.241 -60.733 1.00 45.29 129 LEU A N 1
ATOM 1071 C CA . LEU A 1 130 ? 4.561 1.048 -61.093 1.00 49.78 129 LEU A CA 1
ATOM 1072 C C . LEU A 1 130 ? 4.883 -0.435 -61.228 1.00 54.03 129 LEU A C 1
ATOM 1073 O O . LEU A 1 130 ? 4.970 -1.154 -60.230 1.00 51.04 129 LEU A O 1
ATOM 1078 N N . ASP A 1 131 ? 5.057 -0.894 -62.463 1.00 54.54 130 ASP A N 1
ATOM 1079 C CA . ASP A 1 131 ? 5.411 -2.288 -62.697 1.00 54.01 130 ASP A CA 1
ATOM 1080 C C . ASP A 1 131 ? 6.913 -2.505 -62.549 1.00 57.17 130 ASP A C 1
ATOM 1081 O O . ASP A 1 131 ? 7.718 -1.723 -63.059 1.00 61.20 130 ASP A O 1
ATOM 1086 N N . ILE A 1 132 ? 7.281 -3.565 -61.836 1.00 47.89 131 ILE A N 1
ATOM 1087 C CA . ILE A 1 132 ? 8.683 -3.915 -61.649 1.00 56.97 131 ILE A CA 1
ATOM 1088 C C . ILE A 1 132 ? 9.090 -5.012 -62.633 1.00 60.99 131 ILE A C 1
ATOM 1089 O O . ILE A 1 132 ? 8.365 -5.992 -62.820 1.00 56.69 131 ILE A O 1
ATOM 1094 N N . TYR A 1 133 ? 10.244 -4.830 -63.266 1.00 59.32 132 TYR A N 1
ATOM 1095 C CA . TYR A 1 133 ? 10.794 -5.816 -64.186 1.00 64.20 132 TYR A CA 1
ATOM 1096 C C . TYR A 1 133 ? 12.169 -6.242 -63.672 1.00 57.29 132 TYR A C 1
ATOM 1097 O O . TYR A 1 133 ? 12.738 -5.567 -62.814 1.00 60.09 132 TYR A O 1
ATOM 1106 N N . PRO A 1 134 ? 12.694 -7.380 -64.161 1.00 65.18 133 PRO A N 1
ATOM 1107 C CA . PRO A 1 134 ? 14.014 -7.827 -63.694 1.00 65.28 133 PRO A CA 1
ATOM 1108 C C . PRO A 1 134 ? 15.104 -6.822 -64.056 1.00 68.17 133 PRO A C 1
ATOM 1109 O O . PRO A 1 134 ? 14.957 -6.087 -65.035 1.00 75.64 133 PRO A O 1
ATOM 1113 N N . GLY A 1 135 ? 16.175 -6.783 -63.271 1.00 77.42 134 GLY A N 1
ATOM 1114 C CA . GLY A 1 135 ? 17.256 -5.845 -63.512 1.00 77.92 134 GLY A CA 1
ATOM 1115 C C . GLY A 1 135 ? 16.916 -4.435 -63.070 1.00 82.32 134 GLY A C 1
ATOM 1116 O O . GLY A 1 135 ? 17.503 -3.465 -63.550 1.00 89.94 134 GLY A O 1
ATOM 1117 N N . GLY A 1 136 ? 15.961 -4.320 -62.153 1.00 83.55 135 GLY A N 1
ATOM 1118 C CA . GLY A 1 136 ? 15.559 -3.024 -61.640 1.00 93.68 135 GLY A CA 1
ATOM 1119 C C . GLY A 1 136 ? 14.919 -2.128 -62.683 1.00 80.70 135 GLY A C 1
ATOM 1120 O O . GLY A 1 136 ? 14.857 -0.910 -62.506 1.00 83.07 135 GLY A O 1
ATOM 1121 N N . LYS A 1 137 ? 14.449 -2.719 -63.778 1.00 68.85 136 LYS A N 1
ATOM 1122 C CA . LYS A 1 137 ? 13.708 -1.948 -64.767 1.00 63.02 136 LYS A CA 1
ATOM 1123 C C . LYS A 1 137 ? 12.326 -1.644 -64.219 1.00 72.08 136 LYS A C 1
ATOM 1124 O O . LYS A 1 137 ? 11.619 -2.542 -63.759 1.00 67.30 136 LYS A O 1
ATOM 1130 N N . LYS A 1 138 ? 11.944 -0.375 -64.267 1.00 69.10 137 LYS A N 1
ATOM 1131 C CA . LYS A 1 138 ? 10.644 0.045 -63.769 1.00 68.67 137 LYS A CA 1
ATOM 1132 C C . LYS A 1 138 ? 9.844 0.695 -64.888 1.00 62.94 137 LYS A C 1
ATOM 1133 O O . LYS A 1 138 ? 10.397 1.417 -65.719 1.00 71.56 137 LYS A O 1
ATOM 1139 N N . GLN A 1 139 ? 8.542 0.429 -64.913 1.00 53.08 138 GLN A N 1
ATOM 1140 C CA . GLN A 1 139 ? 7.678 0.976 -65.950 1.00 55.09 138 GLN A CA 1
ATOM 1141 C C . GLN A 1 139 ? 6.403 1.552 -65.353 1.00 54.40 138 GLN A C 1
ATOM 1142 O O . GLN A 1 139 ? 5.562 0.814 -64.833 1.00 55.34 138 GLN A O 1
ATOM 1148 N N . LEU A 1 140 ? 6.265 2.871 -65.420 1.00 56.79 139 LEU A N 1
ATOM 1149 C CA . LEU A 1 140 ? 5.031 3.518 -64.997 1.00 51.07 139 LEU A CA 1
ATOM 1150 C C . LEU A 1 140 ? 3.917 3.192 -65.980 1.00 52.48 139 LEU A C 1
ATOM 1151 O O . LEU A 1 140 ? 4.146 3.098 -67.187 1.00 47.31 139 LEU A O 1
ATOM 1156 N N . ARG A 1 141 ? 2.712 3.011 -65.456 1.00 46.10 140 ARG A N 1
ATOM 1157 C CA . ARG A 1 141 ? 1.597 2.551 -66.264 1.00 41.42 140 ARG A CA 1
ATOM 1158 C C . ARG A 1 141 ? 0.299 3.138 -65.726 1.00 51.71 140 ARG A C 1
ATOM 1159 O O . ARG A 1 141 ? 0.088 3.190 -64.511 1.00 45.64 140 ARG A O 1
ATOM 1167 N N . TYR A 1 142 ? -0.561 3.597 -66.629 1.00 45.54 141 TYR A N 1
ATOM 1168 C CA . TYR A 1 142 ? -1.862 4.122 -66.235 1.00 45.04 141 TYR A CA 1
ATOM 1169 C C . TYR A 1 142 ? -2.970 3.164 -66.660 1.00 54.31 141 TYR A C 1
ATOM 1170 O O . TYR A 1 142 ? -3.312 3.076 -67.842 1.00 45.11 141 TYR A O 1
ATOM 1179 N N . LEU A 1 143 ? -3.516 2.440 -65.688 1.00 45.91 142 LEU A N 1
ATOM 1180 C CA . LEU A 1 143 ? -4.590 1.488 -65.942 1.00 49.14 142 LEU A CA 1
ATOM 1181 C C . LEU A 1 143 ? -5.936 2.199 -65.893 1.00 49.67 142 LEU A C 1
ATOM 1182 O O . LEU A 1 143 ? -6.328 2.720 -64.850 1.00 52.07 142 LEU A O 1
ATOM 1187 N N . VAL A 1 144 ? -6.644 2.217 -67.019 1.00 47.34 143 VAL A N 1
ATOM 1188 C CA . VAL A 1 144 ? -7.938 2.890 -67.104 1.00 37.74 143 VAL A CA 1
ATOM 1189 C C . VAL A 1 144 ? -9.082 1.938 -66.757 1.00 46.27 143 VAL A C 1
ATOM 1190 O O . VAL A 1 144 ? -9.173 0.842 -67.317 1.00 45.81 143 VAL A O 1
ATOM 1194 N N . PHE A 1 145 ? -9.948 2.353 -65.832 1.00 43.77 144 PHE A N 1
ATOM 1195 C CA . PHE A 1 145 ? -11.092 1.526 -65.445 1.00 51.20 144 PHE A CA 1
ATOM 1196 C C . PHE A 1 145 ? -12.447 2.233 -65.556 1.00 41.07 144 PHE A C 1
ATOM 1197 O O . PHE A 1 145 ? -13.476 1.666 -65.180 1.00 46.83 144 PHE A O 1
ATOM 1205 N N . ASP A 1 146 ? -12.440 3.462 -66.071 1.00 46.14 145 ASP A N 1
ATOM 1206 C CA . ASP A 1 146 ? -13.681 4.167 -66.398 1.00 46.76 145 ASP A CA 1
ATOM 1207 C C . ASP A 1 146 ? -13.449 5.422 -67.237 1.00 42.62 145 ASP A C 1
ATOM 1208 O O . ASP A 1 146 ? -12.340 5.966 -67.279 1.00 45.91 145 ASP A O 1
ATOM 1213 N N . CYS A 1 147 ? -14.506 5.872 -67.906 1.00 55.98 146 CYS A N 1
ATOM 1214 C CA . CYS A 1 147 ? -14.456 7.087 -68.709 1.00 49.51 146 CYS A CA 1
ATOM 1215 C C . CYS A 1 147 ? -15.653 7.963 -68.371 1.00 42.95 146 CYS A C 1
ATOM 1216 O O . CYS A 1 147 ? -16.800 7.517 -68.450 1.00 50.10 146 CYS A O 1
ATOM 1219 N N . LEU A 1 148 ? -15.383 9.208 -67.990 1.00 39.71 147 LEU A N 1
ATOM 1220 C CA . LEU A 1 148 ? -16.439 10.138 -67.607 1.00 40.42 147 LEU A CA 1
ATOM 1221 C C . LEU A 1 148 ? -16.883 10.965 -68.808 1.00 55.51 147 LEU A C 1
ATOM 1222 O O . LEU A 1 148 ? -18.059 11.310 -68.941 1.00 45.96 147 LEU A O 1
ATOM 1227 N N . ALA A 1 149 ? -15.932 11.274 -69.683 1.00 51.97 148 ALA A N 1
ATOM 1228 C CA . ALA A 1 149 ? -16.220 12.048 -70.884 1.00 45.80 148 ALA A CA 1
ATOM 1229 C C . ALA A 1 149 ? -15.205 11.749 -71.977 1.00 54.19 148 ALA A C 1
ATOM 1230 O O . ALA A 1 149 ? -14.017 11.570 -71.702 1.00 50.95 148 ALA A O 1
ATOM 1232 N N . CYS A 1 150 ? -15.678 11.700 -73.218 1.00 59.10 149 CYS A N 1
ATOM 1233 C CA . CYS A 1 150 ? -14.801 11.454 -74.355 1.00 54.50 149 CYS A CA 1
ATOM 1234 C C . CYS A 1 150 ? -15.169 12.382 -75.506 1.00 59.26 149 CYS A C 1
ATOM 1235 O O . CYS A 1 150 ? -16.312 12.385 -75.968 1.00 55.53 149 CYS A O 1
ATOM 1238 N N . ASP A 1 151 ? -14.196 13.176 -75.947 1.00 63.92 150 ASP A N 1
ATOM 1239 C CA . ASP A 1 151 ? -14.360 14.079 -77.087 1.00 73.11 150 ASP A CA 1
ATOM 1240 C C . ASP A 1 151 ? -15.519 15.064 -76.929 1.00 67.32 150 ASP A C 1
ATOM 1241 O O . ASP A 1 151 ? -16.230 15.358 -77.890 1.00 67.28 150 ASP A O 1
ATOM 1246 N N . GLY A 1 152 ? -15.706 15.569 -75.714 1.00 58.39 151 GLY A N 1
ATOM 1247 C CA . GLY A 1 152 ? -16.722 16.576 -75.468 1.00 55.50 151 GLY A CA 1
ATOM 1248 C C . GLY A 1 152 ? -18.059 16.028 -75.008 1.00 53.41 151 GLY A C 1
ATOM 1249 O O . GLY A 1 152 ? -18.913 16.784 -74.543 1.00 64.80 151 GLY A O 1
ATOM 1250 N N . ILE A 1 153 ? -18.247 14.718 -75.137 1.00 56.90 152 ILE A N 1
ATOM 1251 C CA . ILE A 1 153 ? -19.492 14.082 -74.721 1.00 55.61 152 ILE A CA 1
ATOM 1252 C C . ILE A 1 153 ? -19.347 13.403 -73.354 1.00 62.56 152 ILE A C 1
ATOM 1253 O O . ILE A 1 153 ? -18.390 12.666 -73.117 1.00 50.99 152 ILE A O 1
ATOM 1258 N N . VAL A 1 154 ? -20.303 13.660 -72.463 1.00 55.98 153 VAL A N 1
ATOM 1259 C CA . VAL A 1 154 ? -20.315 13.062 -71.129 1.00 55.43 153 VAL A CA 1
ATOM 1260 C C . VAL A 1 154 ? -20.984 11.690 -71.164 1.00 59.29 153 VAL A C 1
ATOM 1261 O O . VAL A 1 154 ? -22.109 11.557 -71.647 1.00 55.59 153 VAL A O 1
ATOM 1265 N N . TYR A 1 155 ? -20.295 10.674 -70.652 1.00 45.28 154 TYR A N 1
ATOM 1266 C CA . TYR A 1 155 ? -20.821 9.311 -70.675 1.00 54.30 154 TYR A CA 1
ATOM 1267 C C . TYR A 1 155 ? -21.171 8.785 -69.282 1.00 59.07 154 TYR A C 1
ATOM 1268 O O . TYR A 1 155 ? -21.394 7.588 -69.101 1.00 55.24 154 TYR A O 1
ATOM 1277 N N . MET A 1 156 ? -21.241 9.688 -68.307 1.00 52.30 155 MET A N 1
ATOM 1278 C CA . MET A 1 156 ? -21.517 9.313 -66.921 1.00 52.81 155 MET A CA 1
ATOM 1279 C C . MET A 1 156 ? -22.920 8.737 -66.718 1.00 64.57 155 MET A C 1
ATOM 1280 O O . MET A 1 156 ? -23.150 7.967 -65.786 1.00 56.65 155 MET A O 1
ATOM 1285 N N . SER A 1 157 ? -23.851 9.107 -67.591 1.00 47.87 156 SER A N 1
ATOM 1286 C CA . SER A 1 157 ? -25.230 8.636 -67.486 1.00 48.63 156 SER A CA 1
ATOM 1287 C C . SER A 1 157 ? -25.397 7.231 -68.059 1.00 50.87 156 SER A C 1
ATOM 1288 O O . SER A 1 157 ? -26.387 6.551 -67.785 1.00 56.69 156 SER A O 1
ATOM 1291 N N . ARG A 1 158 ? -24.422 6.802 -68.853 1.00 51.77 157 ARG A N 1
ATOM 1292 C CA . ARG A 1 158 ? -24.455 5.479 -69.462 1.00 48.33 157 ARG A CA 1
ATOM 1293 C C . ARG A 1 158 ? -23.883 4.435 -68.511 1.00 67.35 157 ARG A C 1
ATOM 1294 O O . ARG A 1 158 ? -23.312 4.773 -67.473 1.00 54.04 157 ARG A O 1
ATOM 1302 N N . LEU A 1 159 ? -24.042 3.164 -68.865 1.00 64.03 158 LEU A N 1
ATOM 1303 C CA . LEU A 1 159 ? -23.487 2.082 -68.061 1.00 57.38 158 LEU A CA 1
ATOM 1304 C C . LEU A 1 159 ? -22.029 1.832 -68.435 1.00 59.70 158 LEU A C 1
ATOM 1305 O O . LEU A 1 159 ? -21.509 2.438 -69.375 1.00 56.73 158 LEU A O 1
ATOM 1310 N N . LEU A 1 160 ? -21.379 0.937 -67.696 1.00 47.76 159 LEU A N 1
ATOM 1311 C CA . LEU A 1 160 ? -19.949 0.683 -67.851 1.00 49.93 159 LEU A CA 1
ATOM 1312 C C . LEU A 1 160 ? -19.571 0.195 -69.249 1.00 50.72 159 LEU A C 1
ATOM 1313 O O . LEU A 1 160 ? -18.497 0.523 -69.757 1.00 51.78 159 LEU A O 1
ATOM 1318 N N . ASP A 1 161 ? -20.452 -0.593 -69.858 1.00 45.52 160 ASP A N 1
ATOM 1319 C CA . ASP A 1 161 ? -20.214 -1.140 -71.191 1.00 63.25 160 ASP A CA 1
ATOM 1320 C C . ASP A 1 161 ? -19.958 -0.037 -72.215 1.00 46.66 160 ASP A C 1
ATOM 1321 O O . ASP A 1 161 ? -18.961 -0.065 -72.939 1.00 55.52 160 ASP A O 1
ATOM 1326 N N . LYS A 1 162 ? -20.863 0.934 -72.263 1.00 55.77 161 LYS A N 1
ATOM 1327 C CA . LYS A 1 162 ? -20.739 2.057 -73.184 1.00 64.74 161 LYS A CA 1
ATOM 1328 C C . LYS A 1 162 ? -19.588 2.985 -72.791 1.00 62.48 161 LYS A C 1
ATOM 1329 O O . LYS A 1 162 ? -18.898 3.534 -73.654 1.00 56.42 161 LYS A O 1
ATOM 1335 N N . ARG A 1 163 ? -19.383 3.149 -71.487 1.00 64.16 162 ARG A N 1
ATOM 1336 C CA . ARG A 1 163 ? -18.332 4.022 -70.966 1.00 51.13 162 ARG A CA 1
ATOM 1337 C C . ARG A 1 163 ? -16.927 3.573 -71.357 1.00 53.41 162 ARG A C 1
ATOM 1338 O O . ARG A 1 163 ? -16.146 4.356 -71.896 1.00 51.48 162 ARG A O 1
ATOM 1346 N N . LEU A 1 164 ? -16.607 2.314 -71.074 1.00 52.81 163 LEU A N 1
ATOM 1347 C CA . LEU A 1 164 ? -15.307 1.762 -71.435 1.00 54.92 163 LEU A CA 1
ATOM 1348 C C . LEU A 1 164 ? -15.219 1.541 -72.941 1.00 55.38 163 LEU A C 1
ATOM 1349 O O . LEU A 1 164 ? -14.135 1.601 -73.524 1.00 57.99 163 LEU A O 1
ATOM 1354 N N . GLY A 1 165 ? -16.369 1.289 -73.563 1.00 58.08 164 GLY A N 1
ATOM 1355 C CA . GLY A 1 165 ? -16.438 1.078 -74.999 1.00 63.53 164 GLY A CA 1
ATOM 1356 C C . GLY A 1 165 ? -15.970 2.277 -75.802 1.00 61.20 164 GLY A C 1
ATOM 1357 O O . GLY A 1 165 ? -15.196 2.133 -76.751 1.00 58.29 164 GLY A O 1
ATOM 1358 N N . ILE A 1 166 ? -16.434 3.463 -75.417 1.00 62.35 165 ILE A N 1
ATOM 1359 C CA . ILE A 1 166 ? -16.061 4.692 -76.110 1.00 51.15 165 ILE A CA 1
ATOM 1360 C C . ILE A 1 166 ? -14.578 5.020 -75.911 1.00 59.64 165 ILE A C 1
ATOM 1361 O O . ILE A 1 166 ? -13.929 5.544 -76.817 1.00 54.22 165 ILE A O 1
ATOM 1366 N N . PHE A 1 167 ? -14.041 4.692 -74.737 1.00 59.52 166 PHE A N 1
ATOM 1367 C CA . PHE A 1 167 ? -12.632 4.937 -74.449 1.00 53.17 166 PHE A CA 1
ATOM 1368 C C . PHE A 1 167 ? -11.740 4.029 -75.280 1.00 43.47 166 PHE A C 1
ATOM 1369 O O . PHE A 1 167 ? -10.711 4.458 -75.801 1.00 48.59 166 PHE A O 1
ATOM 1377 N N . ALA A 1 168 ? -12.137 2.767 -75.388 1.00 55.07 167 ALA A N 1
ATOM 1378 C CA . ALA A 1 168 ? -11.364 1.787 -76.134 1.00 57.15 167 ALA A CA 1
ATOM 1379 C C . ALA A 1 168 ? -11.238 2.176 -77.605 1.00 55.31 167 ALA A C 1
ATOM 1380 O O . ALA A 1 168 ? -10.162 2.066 -78.195 1.00 49.36 167 ALA A O 1
ATOM 1382 N N . LYS A 1 169 ? -12.339 2.638 -78.190 1.00 45.37 168 LYS A N 1
ATOM 1383 C CA . LYS A 1 169 ? -12.368 2.973 -79.612 1.00 67.58 168 LYS A CA 1
ATOM 1384 C C . LYS A 1 169 ? -11.683 4.299 -79.936 1.00 60.02 168 LYS A C 1
ATOM 1385 O O . LYS A 1 169 ? -10.884 4.379 -80.869 1.00 69.73 168 LYS A O 1
ATOM 1391 N N . SER A 1 170 ? -12.002 5.337 -79.169 1.00 60.22 169 SER A N 1
ATOM 1392 C CA . SER A 1 170 ? -11.510 6.682 -79.461 1.00 55.32 169 SER A CA 1
ATOM 1393 C C . SER A 1 170 ? -10.097 6.955 -78.946 1.00 63.96 169 SER A C 1
ATOM 1394 O O . SER A 1 170 ? -9.398 7.816 -79.482 1.00 52.29 169 SER A O 1
ATOM 1397 N N . ILE A 1 171 ? -9.679 6.229 -77.911 1.00 56.82 170 ILE A N 1
ATOM 1398 C CA . ILE A 1 171 ? -8.386 6.485 -77.276 1.00 52.98 170 ILE A CA 1
ATOM 1399 C C . ILE A 1 171 ? -7.400 5.316 -77.366 1.00 49.56 170 ILE A C 1
ATOM 1400 O O . ILE A 1 171 ? -6.336 5.440 -77.975 1.00 58.32 170 ILE A O 1
ATOM 1405 N N . GLN A 1 172 ? -7.746 4.191 -76.746 1.00 55.60 171 GLN A N 1
ATOM 1406 C CA . GLN A 1 172 ? -6.826 3.058 -76.650 1.00 56.80 171 GLN A CA 1
ATOM 1407 C C . GLN A 1 172 ? -6.480 2.447 -78.008 1.00 52.88 171 GLN A C 1
ATOM 1408 O O . GLN A 1 172 ? -5.306 2.231 -78.315 1.00 55.20 171 GLN A O 1
ATOM 1414 N N . LYS A 1 173 ? -7.502 2.165 -78.811 1.00 48.04 172 LYS A N 1
ATOM 1415 C CA . LYS A 1 173 ? -7.291 1.566 -80.131 1.00 63.31 172 LYS A CA 1
ATOM 1416 C C . LYS A 1 173 ? -6.339 2.361 -81.042 1.00 55.06 172 LYS A C 1
ATOM 1417 O O . LYS A 1 173 ? -5.395 1.785 -81.586 1.00 63.74 172 LYS A O 1
ATOM 1423 N N . PRO A 1 174 ? -6.573 3.678 -81.210 1.00 59.73 173 PRO A N 1
ATOM 1424 C CA . PRO A 1 174 ? -5.604 4.436 -82.009 1.00 56.10 173 PRO A CA 1
ATOM 1425 C C . PRO A 1 174 ? -4.224 4.453 -81.357 1.00 62.82 173 PRO A C 1
ATOM 1426 O O . PRO A 1 174 ? -3.219 4.397 -82.065 1.00 58.17 173 PRO A O 1
ATOM 1430 N N . LEU A 1 175 ? -4.179 4.529 -80.028 1.00 58.03 174 LEU A N 1
ATOM 1431 C CA . LEU A 1 175 ? -2.910 4.482 -79.306 1.00 52.46 174 LEU A CA 1
ATOM 1432 C C . LEU A 1 175 ? -2.202 3.151 -79.546 1.00 51.07 174 LEU A C 1
ATOM 1433 O O . LEU A 1 175 ? -0.977 3.105 -79.691 1.00 51.84 174 LEU A O 1
ATOM 1438 N N . ASP A 1 176 ? -2.978 2.071 -79.582 1.00 51.97 175 ASP A N 1
ATOM 1439 C CA . ASP A 1 176 ? -2.437 0.753 -79.892 1.00 58.55 175 ASP A CA 1
ATOM 1440 C C . ASP A 1 176 ? -1.870 0.733 -81.308 1.00 58.87 175 ASP A C 1
ATOM 1441 O O . ASP A 1 176 ? -0.793 0.185 -81.546 1.00 60.21 175 ASP A O 1
ATOM 1446 N N . GLU A 1 177 ? -2.600 1.335 -82.245 1.00 65.51 176 GLU A N 1
ATOM 1447 C CA . GLU A 1 177 ? -2.150 1.423 -83.631 1.00 63.60 176 GLU A CA 1
ATOM 1448 C C . GLU A 1 177 ? -0.831 2.178 -83.727 1.00 71.65 176 GLU A C 1
ATOM 1449 O O . GLU A 1 177 ? 0.099 1.736 -84.402 1.00 80.01 176 GLU A O 1
ATOM 1455 N N . TYR A 1 178 ? -0.756 3.319 -83.047 1.00 68.89 177 TYR A N 1
ATOM 1456 C CA . TYR A 1 178 ? 0.458 4.126 -83.037 1.00 64.23 177 TYR A CA 1
ATOM 1457 C C . TYR A 1 178 ? 1.640 3.369 -82.441 1.00 73.17 177 TYR A C 1
ATOM 1458 O O . TYR A 1 178 ? 2.719 3.332 -83.029 1.00 71.57 177 TYR A O 1
ATOM 1467 N N . THR A 1 179 ? 1.426 2.773 -81.272 1.00 68.94 178 THR A N 1
ATOM 1468 C CA . THR A 1 179 ? 2.488 2.108 -80.520 1.00 73.88 178 THR A CA 1
ATOM 1469 C C . THR A 1 179 ? 3.128 0.947 -81.285 1.00 77.45 178 THR A C 1
ATOM 1470 O O . THR A 1 179 ? 4.344 0.752 -81.228 1.00 72.33 178 THR A O 1
ATOM 1474 N N . LYS A 1 180 ? 2.305 0.186 -82.000 1.00 73.56 179 LYS A N 1
ATOM 1475 C CA . LYS A 1 180 ? 2.779 -0.975 -82.750 1.00 90.25 179 LYS A CA 1
ATOM 1476 C C . LYS A 1 180 ? 3.823 -0.620 -83.804 1.00 75.19 179 LYS A C 1
ATOM 1477 O O . LYS A 1 180 ? 4.699 -1.426 -84.118 1.00 79.83 179 LYS A O 1
ATOM 1483 N N . THR A 1 181 ? 3.727 0.594 -84.336 1.00 79.27 180 THR A N 1
ATOM 1484 C CA . THR A 1 181 ? 4.575 1.024 -85.441 1.00 77.27 180 THR A CA 1
ATOM 1485 C C . THR A 1 181 ? 5.543 2.130 -85.024 1.00 83.18 180 THR A C 1
ATOM 1486 O O . THR A 1 181 ? 6.201 2.737 -85.872 1.00 81.13 180 THR A O 1
ATOM 1490 N N . HIS A 1 182 ? 5.630 2.386 -83.719 1.00 86.17 181 HIS A N 1
ATOM 1491 C CA . HIS A 1 182 ? 6.429 3.497 -83.199 1.00 82.24 181 HIS A CA 1
ATOM 1492 C C . HIS A 1 182 ? 7.061 3.211 -81.830 1.00 89.76 181 HIS A C 1
ATOM 1493 O O . HIS A 1 182 ? 7.023 4.066 -80.942 1.00 82.73 181 HIS A O 1
ATOM 1500 N N . MET A 1 183 ? 7.648 2.028 -81.663 1.00 89.39 182 MET A N 1
ATOM 1501 C CA . MET A 1 183 ? 8.237 1.629 -80.381 1.00 93.13 182 MET A CA 1
ATOM 1502 C C . MET A 1 183 ? 9.302 2.605 -79.879 1.00 86.36 182 MET A C 1
ATOM 1503 O O . MET A 1 183 ? 9.431 2.832 -78.675 1.00 92.63 182 MET A O 1
ATOM 1508 N N . ARG A 1 184 ? 10.055 3.180 -80.811 1.00 98.71 183 ARG A N 1
ATOM 1509 C CA . ARG A 1 184 ? 11.070 4.179 -80.489 1.00 95.63 183 ARG A CA 1
ATOM 1510 C C . ARG A 1 184 ? 10.464 5.415 -79.824 1.00 88.01 183 ARG A C 1
ATOM 1511 O O . ARG A 1 184 ? 10.952 5.874 -78.793 1.00 82.20 183 ARG A O 1
ATOM 1519 N N . GLU A 1 185 ? 9.396 5.942 -80.418 1.00 86.83 184 GLU A N 1
ATOM 1520 C CA . GLU A 1 185 ? 8.675 7.083 -79.861 1.00 88.89 184 GLU A CA 1
ATOM 1521 C C . GLU A 1 185 ? 8.005 6.750 -78.526 1.00 90.72 184 GLU A C 1
ATOM 1522 O O . GLU A 1 185 ? 8.005 7.562 -77.598 1.00 90.94 184 GLU A O 1
ATOM 1528 N N . THR A 1 186 ? 7.436 5.551 -78.446 1.00 86.19 185 THR A N 1
ATOM 1529 C CA . THR A 1 186 ? 6.711 5.092 -77.261 1.00 83.97 185 THR A CA 1
ATOM 1530 C C . THR A 1 186 ? 7.557 5.146 -75.984 1.00 79.65 185 THR A C 1
ATOM 1531 O O . THR A 1 186 ? 7.056 5.484 -74.912 1.00 82.78 185 THR A O 1
ATOM 1535 N N . ALA A 1 187 ? 8.842 4.835 -76.112 1.00 78.61 186 ALA A N 1
ATOM 1536 C CA . ALA A 1 187 ? 9.750 4.784 -74.968 1.00 74.95 186 ALA A CA 1
ATOM 1537 C C . ALA A 1 187 ? 9.947 6.133 -74.272 1.00 80.91 186 ALA A C 1
ATOM 1538 O O . ALA A 1 187 ? 10.446 6.186 -73.147 1.00 77.78 186 ALA A O 1
ATOM 1540 N N . ILE A 1 188 ? 9.571 7.216 -74.946 1.00 85.88 187 ILE A N 1
ATOM 1541 C CA . ILE A 1 188 ? 9.670 8.557 -74.372 1.00 84.64 187 ILE A CA 1
ATOM 1542 C C . ILE A 1 188 ? 8.504 8.826 -73.406 1.00 68.61 187 ILE A C 1
ATOM 1543 O O . ILE A 1 188 ? 8.614 9.660 -72.501 1.00 68.58 187 ILE A O 1
ATOM 1548 N N . PHE A 1 189 ? 7.403 8.095 -73.584 1.00 64.26 188 PHE A N 1
ATOM 1549 C CA . PHE A 1 189 ? 6.229 8.234 -72.720 1.00 61.92 188 PHE A CA 1
ATOM 1550 C C . PHE A 1 189 ? 6.590 8.066 -71.243 1.00 57.00 188 PHE A C 1
ATOM 1551 O O . PHE A 1 189 ? 7.271 7.110 -70.869 1.00 66.19 188 PHE A O 1
ATOM 1559 N N . PRO A 1 190 ? 6.137 9.007 -70.399 1.00 54.63 189 PRO A N 1
ATOM 1560 C CA . PRO A 1 190 ? 6.374 8.966 -68.951 1.00 62.71 189 PRO A CA 1
ATOM 1561 C C . PRO A 1 190 ? 5.669 7.764 -68.3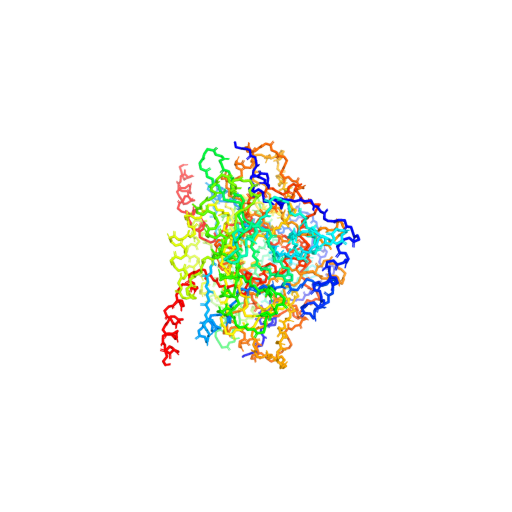45 1.00 53.19 189 PRO A C 1
ATOM 1562 O O . PRO A 1 190 ? 6.100 7.237 -67.317 1.00 53.15 189 PRO A O 1
ATOM 1566 N N . PHE A 1 191 ? 4.579 7.352 -68.986 1.00 48.81 190 PHE A N 1
ATOM 1567 C CA . PHE A 1 191 ? 3.870 6.138 -68.607 1.00 52.57 190 PHE A CA 1
ATOM 1568 C C . PHE A 1 191 ? 3.127 5.551 -69.800 1.00 53.13 190 PHE A C 1
ATOM 1569 O O . PHE A 1 191 ? 2.820 6.260 -70.761 1.00 58.71 190 PHE A O 1
ATOM 1577 N N . LEU A 1 192 ? 2.839 4.256 -69.736 1.00 53.26 191 LEU A N 1
ATOM 1578 C CA . LEU A 1 192 ? 2.043 3.606 -70.769 1.00 42.72 191 LEU A CA 1
ATOM 1579 C C . LEU A 1 192 ? 0.589 3.512 -70.325 1.00 54.83 191 LEU A C 1
ATOM 1580 O O . LEU A 1 192 ? 0.301 3.332 -69.140 1.00 48.87 191 LEU A O 1
ATOM 1585 N N . THR A 1 193 ? -0.325 3.650 -71.279 1.00 44.75 192 THR A N 1
ATOM 1586 C CA . THR A 1 193 ? -1.751 3.640 -70.984 1.00 45.42 192 THR A CA 1
ATOM 1587 C C . THR A 1 193 ? -2.387 2.366 -71.525 1.00 59.37 192 THR A C 1
ATOM 1588 O O . THR A 1 193 ? -2.122 1.965 -72.660 1.00 53.44 192 THR A O 1
ATOM 1592 N N . SER A 1 194 ? -3.217 1.727 -70.709 1.00 49.53 193 SER A N 1
ATOM 1593 C CA . SER A 1 194 ? -3.912 0.517 -71.130 1.00 57.54 193 SER A CA 1
ATOM 1594 C C . SER A 1 194 ? -5.246 0.373 -70.413 1.00 53.57 193 SER A C 1
ATOM 1595 O O . SER A 1 194 ? -5.439 0.917 -69.324 1.00 56.50 193 SER A O 1
ATOM 1598 N N . LEU A 1 195 ? -6.172 -0.346 -71.038 1.00 47.60 194 LEU A N 1
ATOM 1599 C CA . LEU A 1 195 ? -7.448 -0.643 -70.406 1.00 48.30 194 LEU A CA 1
ATOM 1600 C C . LEU A 1 195 ? -7.237 -1.705 -69.339 1.00 56.42 194 LEU A C 1
ATOM 1601 O O . LEU A 1 195 ? -6.577 -2.715 -69.584 1.00 56.16 194 LEU A O 1
ATOM 1606 N N . LYS A 1 196 ? -7.786 -1.478 -68.151 1.00 48.32 195 LYS A N 1
ATOM 1607 C CA . LYS A 1 196 ? -7.632 -2.446 -67.073 1.00 60.74 195 LYS A CA 1
ATOM 1608 C C . LYS A 1 196 ? -8.500 -3.674 -67.322 1.00 47.93 195 LYS A C 1
ATOM 1609 O O . LYS A 1 196 ? -9.714 -3.567 -67.501 1.00 55.67 195 LYS A O 1
ATOM 1615 N N . LYS A 1 197 ? -7.864 -4.841 -67.346 1.00 56.73 196 LYS A N 1
ATOM 1616 C CA . LYS A 1 197 ? -8.575 -6.097 -67.553 1.00 67.13 196 LYS A CA 1
ATOM 1617 C C . LYS A 1 197 ? -9.439 -6.450 -66.348 1.00 62.91 196 LYS A C 1
ATOM 1618 O O . LYS A 1 197 ? -9.012 -6.310 -65.201 1.00 64.68 196 LYS A O 1
ATOM 1624 N N . MET A 1 198 ? -10.658 -6.904 -66.615 1.00 54.60 197 MET A N 1
ATOM 1625 C CA . MET A 1 198 ? -11.586 -7.261 -65.551 1.00 57.57 197 MET A CA 1
ATOM 1626 C C . MET A 1 198 ? -12.165 -8.656 -65.754 1.00 66.29 197 MET A C 1
ATOM 1627 O O . MET A 1 198 ? -12.218 -9.163 -66.877 1.00 65.33 197 MET A O 1
ATOM 1632 N N . GLU A 1 199 ? -12.589 -9.271 -64.655 1.00 54.36 198 GLU A N 1
ATOM 1633 C CA . GLU A 1 199 ? -13.239 -10.574 -64.699 1.00 58.81 198 GLU A CA 1
ATOM 1634 C C . GLU A 1 199 ? -14.710 -10.423 -64.345 1.00 54.07 198 GLU A C 1
ATOM 1635 O O . GLU A 1 199 ? -15.123 -9.391 -63.815 1.00 49.77 198 GLU A O 1
ATOM 1641 N N . LEU A 1 200 ? -15.505 -11.443 -64.653 1.00 52.19 199 LEU A N 1
ATOM 1642 C CA . LEU A 1 200 ? -16.890 -11.482 -64.203 1.00 50.55 199 LEU A CA 1
ATOM 1643 C C . LEU A 1 200 ? -16.903 -11.577 -62.678 1.00 48.31 199 LEU A C 1
ATOM 1644 O O . LEU A 1 200 ? -15.977 -12.133 -62.086 1.00 47.61 199 LEU A O 1
ATOM 1649 N N . GLY A 1 201 ? -17.945 -11.034 -62.051 1.00 46.76 200 GLY A N 1
ATOM 1650 C CA . GLY A 1 201 ? -18.015 -10.928 -60.600 1.00 51.25 200 GLY A CA 1
ATOM 1651 C C . GLY A 1 201 ? -17.761 -12.203 -59.813 1.00 65.65 200 GLY A C 1
ATOM 1652 O O . GLY A 1 201 ? -17.229 -12.161 -58.701 1.00 65.23 200 GLY A O 1
ATOM 1653 N N . HIS A 1 202 ? -18.132 -13.337 -60.397 1.00 55.14 201 HIS A N 1
ATOM 1654 C CA . HIS A 1 202 ? -17.990 -14.630 -59.738 1.00 58.41 201 HIS A CA 1
ATOM 1655 C C . HIS A 1 202 ? -16.641 -15.293 -60.020 1.00 53.55 201 HIS A C 1
ATOM 1656 O O . HIS A 1 202 ? -16.466 -16.485 -59.758 1.00 62.80 201 HIS A O 1
ATOM 1663 N N . GLY A 1 203 ? -15.688 -14.529 -60.550 1.00 54.51 202 GLY A N 1
ATOM 1664 C CA . GLY A 1 203 ? -14.413 -15.100 -60.952 1.00 45.88 202 GLY A CA 1
ATOM 1665 C C . GLY A 1 203 ? -13.220 -14.711 -60.095 1.00 53.67 202 GLY A C 1
ATOM 1666 O O . GLY A 1 203 ? -12.101 -14.603 -60.600 1.00 59.05 202 GLY A O 1
ATOM 1667 N N . ILE A 1 204 ? -13.449 -14.524 -58.798 1.00 51.28 203 ILE A N 1
ATOM 1668 C CA . ILE A 1 204 ? -12.402 -14.065 -57.885 1.00 48.64 203 ILE A CA 1
ATOM 1669 C C . ILE A 1 204 ? -11.305 -15.103 -57.634 1.00 48.36 203 ILE A C 1
ATOM 1670 O O . ILE A 1 204 ? -10.160 -14.745 -57.353 1.00 51.00 203 ILE A O 1
ATOM 1675 N N . LEU A 1 205 ? -11.655 -16.384 -57.728 1.00 54.01 204 LEU A N 1
ATOM 1676 C CA . LEU A 1 205 ? -10.693 -17.456 -57.484 1.00 56.77 204 LEU A CA 1
ATOM 1677 C C . LEU A 1 205 ? -9.602 -17.444 -58.546 1.00 43.68 204 LEU A C 1
ATOM 1678 O O . LEU A 1 205 ? -8.437 -17.728 -58.260 1.00 54.35 204 LEU A O 1
ATOM 1683 N N . LYS A 1 206 ? -9.991 -17.109 -59.772 1.00 51.36 205 LYS A N 1
ATOM 1684 C CA . LYS A 1 206 ? -9.046 -16.975 -60.872 1.00 56.12 205 LYS A CA 1
ATOM 1685 C C . LYS A 1 206 ? -8.074 -15.832 -60.591 1.00 50.02 205 LYS A C 1
ATOM 1686 O O . LYS A 1 206 ? -6.877 -15.940 -60.860 1.00 48.32 205 LYS A O 1
ATOM 1692 N N . LEU A 1 207 ? -8.597 -14.739 -60.043 1.00 51.71 206 LEU A N 1
ATOM 1693 C CA . LEU A 1 207 ? -7.771 -13.593 -59.682 1.00 51.86 206 LEU A CA 1
ATOM 1694 C C . LEU A 1 207 ? -6.770 -13.961 -58.590 1.00 50.27 206 LEU A C 1
ATOM 1695 O O . LEU A 1 207 ? -5.587 -13.630 -58.683 1.00 47.43 206 LEU A O 1
ATOM 1700 N N . PHE A 1 208 ? -7.252 -14.657 -57.565 1.00 50.34 207 PHE A N 1
ATOM 1701 C CA . PHE A 1 208 ? -6.421 -15.051 -56.433 1.00 54.58 207 PHE A CA 1
ATOM 1702 C C . PHE A 1 208 ? -5.275 -15.980 -56.833 1.00 47.90 207 PHE A C 1
ATOM 1703 O O . PHE A 1 208 ? -4.141 -15.795 -56.393 1.00 53.65 207 PHE A O 1
ATOM 1711 N N . ASN A 1 209 ? -5.570 -16.968 -57.673 1.00 46.33 208 ASN A N 1
ATOM 1712 C CA . ASN A 1 209 ? -4.602 -18.022 -57.971 1.00 56.79 208 ASN A CA 1
ATOM 1713 C C . ASN A 1 209 ? -3.760 -17.815 -59.232 1.00 51.79 208 ASN A C 1
ATOM 1714 O O . ASN A 1 209 ? -2.658 -18.357 -59.339 1.00 61.04 208 ASN A O 1
ATOM 1719 N N . GLU A 1 210 ? -4.269 -17.035 -60.181 1.00 49.36 209 GLU A N 1
ATOM 1720 C CA . GLU A 1 210 ? -3.599 -16.897 -61.475 1.00 58.94 209 GLU A CA 1
ATOM 1721 C C . GLU A 1 210 ? -3.146 -15.477 -61.821 1.00 52.10 209 GLU A C 1
ATOM 1722 O O . GLU A 1 210 ? -2.011 -15.273 -62.251 1.00 56.27 209 GLU A O 1
ATOM 1728 N N . VAL A 1 211 ? -4.033 -14.503 -61.639 1.00 54.17 210 VAL A N 1
ATOM 1729 C CA . VAL A 1 211 ? -3.757 -13.126 -62.051 1.00 48.35 210 VAL A CA 1
ATOM 1730 C C . VAL A 1 211 ? -2.908 -12.352 -61.039 1.00 53.88 210 VAL A C 1
ATOM 1731 O O . VAL A 1 211 ? -1.821 -11.875 -61.367 1.00 45.13 210 VAL A O 1
ATOM 1735 N N . ILE A 1 212 ? -3.414 -12.231 -59.815 1.00 52.44 211 ILE A N 1
ATOM 1736 C CA . ILE A 1 212 ? -2.733 -11.476 -58.758 1.00 48.85 211 ILE A CA 1
ATOM 1737 C C . ILE A 1 212 ? -1.254 -11.842 -58.523 1.00 40.48 211 ILE A C 1
ATOM 1738 O O . ILE A 1 212 ? -0.405 -10.952 -58.472 1.00 48.25 211 ILE A O 1
ATOM 1743 N N . PRO A 1 213 ? -0.930 -13.143 -58.393 1.00 48.31 212 PRO A N 1
ATOM 1744 C CA . PRO A 1 213 ? 0.486 -13.447 -58.146 1.00 48.50 212 PRO A CA 1
ATOM 1745 C C . PRO A 1 213 ? 1.399 -13.184 -59.345 1.00 53.66 212 PRO A C 1
ATOM 1746 O O . PRO A 1 213 ? 2.622 -13.209 -59.184 1.00 54.64 212 PRO A O 1
ATOM 1750 N N . ARG A 1 214 ? 0.822 -12.939 -60.519 1.00 46.42 213 ARG A N 1
ATOM 1751 C CA . ARG A 1 214 ? 1.612 -12.646 -61.713 1.00 61.08 213 ARG A CA 1
ATOM 1752 C C . ARG A 1 214 ? 1.735 -11.145 -61.973 1.00 59.04 213 ARG A C 1
ATOM 1753 O O . ARG A 1 214 ? 2.437 -10.721 -62.894 1.00 51.95 213 ARG A O 1
ATOM 1761 N N . LEU A 1 215 ? 1.050 -10.348 -61.157 1.00 49.87 214 LEU A N 1
ATOM 1762 C CA . LEU A 1 215 ? 1.100 -8.892 -61.269 1.00 49.37 214 LEU A CA 1
ATOM 1763 C C . LEU A 1 215 ? 2.512 -8.363 -61.032 1.00 55.08 214 LEU A C 1
ATOM 1764 O O . LEU A 1 215 ? 3.280 -8.944 -60.264 1.00 47.37 214 LEU A O 1
ATOM 1769 N N . ARG A 1 216 ? 2.850 -7.262 -61.696 1.00 51.69 215 ARG A N 1
ATOM 1770 C CA . ARG A 1 216 ? 4.169 -6.659 -61.542 1.00 52.19 215 ARG A CA 1
ATOM 1771 C C . ARG A 1 216 ? 4.120 -5.405 -60.678 1.00 57.53 215 ARG A C 1
ATOM 1772 O O . ARG A 1 216 ? 5.127 -4.713 -60.514 1.00 49.53 215 ARG A O 1
ATOM 1780 N N . HIS A 1 217 ? 2.945 -5.117 -60.128 1.00 55.53 216 HIS A N 1
ATOM 1781 C CA . HIS A 1 217 ? 2.787 -3.996 -59.209 1.00 48.51 216 HIS A CA 1
ATOM 1782 C C . HIS A 1 217 ? 2.076 -4.449 -57.940 1.00 56.81 216 HIS A C 1
ATOM 1783 O O . HIS A 1 217 ? 1.558 -5.563 -57.879 1.00 53.64 216 HIS A O 1
ATOM 1790 N N . GLY A 1 218 ? 2.057 -3.589 -56.928 1.00 56.27 217 GLY A N 1
ATOM 1791 C CA . GLY A 1 218 ? 1.439 -3.933 -55.660 1.00 60.87 217 GLY A CA 1
ATOM 1792 C C . GLY A 1 218 ? -0.053 -4.187 -55.768 1.00 55.91 217 GLY A C 1
ATOM 1793 O O . GLY A 1 218 ? -0.753 -3.511 -56.525 1.00 50.20 217 GLY A O 1
ATOM 1794 N N . ASN A 1 219 ? -0.539 -5.168 -55.014 1.00 54.18 218 ASN A N 1
ATOM 1795 C CA . ASN A 1 219 ? -1.965 -5.473 -54.974 1.00 56.20 218 ASN A CA 1
ATOM 1796 C C . ASN A 1 219 ? -2.538 -5.210 -53.585 1.00 57.96 218 ASN A C 1
ATOM 1797 O O . ASN A 1 219 ? -1.889 -5.492 -52.578 1.00 53.77 218 ASN A O 1
ATOM 1802 N N . ASP A 1 220 ? -3.752 -4.671 -53.530 1.00 51.68 219 ASP A N 1
ATOM 1803 C CA . ASP A 1 220 ? -4.348 -4.295 -52.254 1.00 56.89 219 ASP A CA 1
ATOM 1804 C C . ASP A 1 220 ? -5.779 -4.807 -52.106 1.00 59.05 219 ASP A C 1
ATOM 1805 O O . ASP A 1 220 ? -6.631 -4.131 -51.527 1.00 62.45 219 ASP A O 1
ATOM 1810 N N . GLY A 1 221 ? -6.044 -6.001 -52.627 1.00 47.67 220 GLY A N 1
ATOM 1811 C CA . GLY A 1 221 ? -7.368 -6.589 -52.518 1.00 50.04 220 GLY A CA 1
ATOM 1812 C C . GLY A 1 221 ? -8.145 -6.575 -53.820 1.00 51.60 220 GLY A C 1
ATOM 1813 O O . GLY A 1 221 ? -7.561 -6.692 -54.899 1.00 43.07 220 GLY A O 1
ATOM 1814 N N . LEU A 1 222 ? -9.464 -6.424 -53.721 1.00 48.30 221 LEU A N 1
ATOM 1815 C CA . LEU A 1 222 ? -10.332 -6.494 -54.894 1.00 45.01 221 LEU A CA 1
ATOM 1816 C C . LEU A 1 222 ? -11.275 -5.299 -55.007 1.00 53.18 221 LEU A C 1
ATOM 1817 O O . LEU A 1 222 ? -11.684 -4.717 -54.000 1.00 40.05 221 LEU A O 1
ATOM 1822 N N . ILE A 1 223 ? -11.618 -4.944 -56.243 1.00 38.78 222 ILE A N 1
ATOM 1823 C CA . ILE A 1 223 ? -12.642 -3.937 -56.508 1.00 35.56 222 ILE A CA 1
ATOM 1824 C C . ILE A 1 223 ? -13.791 -4.560 -57.303 1.00 52.98 222 ILE A C 1
ATOM 1825 O O . ILE A 1 223 ? -13.566 -5.189 -58.339 1.00 41.78 222 ILE A O 1
ATOM 1830 N N . PHE A 1 224 ? -15.016 -4.397 -56.810 1.00 40.47 223 PHE A N 1
ATOM 1831 C CA . PHE A 1 224 ? -16.197 -4.867 -57.528 1.00 46.71 223 PHE A CA 1
ATOM 1832 C C . PHE A 1 224 ? -16.900 -3.695 -58.209 1.00 48.90 223 PHE A C 1
ATOM 1833 O O . PHE A 1 224 ? -17.200 -2.684 -57.568 1.00 45.72 223 PHE A O 1
ATOM 1841 N N . THR A 1 225 ? -17.162 -3.830 -59.507 1.00 48.86 224 THR A N 1
ATOM 1842 C CA . THR A 1 225 ? -17.784 -2.756 -60.276 1.00 44.16 224 THR A CA 1
ATOM 1843 C C . THR A 1 225 ? -19.096 -3.214 -60.910 1.00 44.86 224 THR A C 1
ATOM 1844 O O . THR A 1 225 ? -19.112 -4.129 -61.738 1.00 46.76 224 THR A O 1
ATOM 1848 N N . CYS A 1 226 ? -20.196 -2.581 -60.515 1.00 41.55 225 CYS A N 1
ATOM 1849 C CA . CYS A 1 226 ? -21.504 -2.915 -61.066 1.00 47.39 225 CYS A CA 1
ATOM 1850 C C . CYS A 1 226 ? -21.622 -2.416 -62.503 1.00 53.99 225 CYS A C 1
ATOM 1851 O O . CYS A 1 226 ? -21.160 -1.319 -62.826 1.00 49.77 225 CYS A O 1
ATOM 1854 N N . THR A 1 227 ? -22.240 -3.224 -63.362 1.00 54.06 226 THR A N 1
ATOM 1855 C CA . THR A 1 227 ? -22.343 -2.902 -64.784 1.00 57.60 226 THR A CA 1
ATOM 1856 C C . THR A 1 227 ? -23.732 -2.415 -65.179 1.00 51.70 226 THR A C 1
ATOM 1857 O O . THR A 1 227 ? -24.008 -2.205 -66.361 1.00 59.31 226 THR A O 1
ATOM 1861 N N . GLU A 1 228 ? -24.601 -2.232 -64.189 1.00 47.07 227 GLU A N 1
ATOM 1862 C CA . GLU A 1 228 ? -25.968 -1.793 -64.448 1.00 53.17 227 GLU A CA 1
ATOM 1863 C C . GLU A 1 228 ? -26.223 -0.429 -63.820 1.00 57.69 227 GLU A C 1
ATOM 1864 O O . GLU A 1 228 ? -27.371 -0.053 -63.582 1.00 51.76 227 GLU A O 1
ATOM 1870 N N . THR A 1 229 ? -25.148 0.310 -63.558 1.00 48.46 228 THR A N 1
ATOM 1871 C CA . THR A 1 229 ? -25.244 1.592 -62.867 1.00 48.55 228 THR A CA 1
ATOM 1872 C C . THR A 1 229 ? -24.457 2.696 -63.569 1.00 46.98 228 THR A C 1
ATOM 1873 O O . THR A 1 229 ? -23.396 2.444 -64.145 1.00 50.13 228 THR A O 1
ATOM 1877 N N . PRO A 1 230 ? -24.981 3.930 -63.524 1.00 47.08 229 PRO A N 1
ATOM 1878 C CA . PRO A 1 230 ? -24.289 5.094 -64.085 1.00 53.93 229 PRO A CA 1
ATOM 1879 C C . PRO A 1 230 ? -23.115 5.488 -63.200 1.00 49.13 229 PRO A C 1
ATOM 1880 O O . PRO A 1 230 ? -23.055 5.049 -62.052 1.00 55.86 229 PRO A O 1
ATOM 1884 N N . TYR A 1 231 ? -22.202 6.303 -63.721 1.00 51.97 230 TYR A N 1
ATOM 1885 C CA . TYR A 1 231 ? -21.077 6.790 -62.931 1.00 50.51 230 TYR A CA 1
ATOM 1886 C C . TYR A 1 231 ? -21.581 7.732 -61.840 1.00 55.84 230 TYR A C 1
ATOM 1887 O O . TYR A 1 231 ? -22.345 8.658 -62.115 1.00 53.21 230 TYR A O 1
ATOM 1896 N N . VAL A 1 232 ? -21.160 7.485 -60.603 1.00 50.66 231 VAL A N 1
ATOM 1897 C CA . VAL A 1 232 ? -21.573 8.306 -59.469 1.00 54.08 231 VAL A CA 1
ATOM 1898 C C . VAL A 1 232 ? -20.408 9.147 -58.955 1.00 53.08 231 VAL A C 1
ATOM 1899 O O . VAL A 1 232 ? -19.344 8.614 -58.664 1.00 48.29 231 VAL A O 1
ATOM 1903 N N . SER A 1 233 ? -20.598 10.459 -58.849 1.00 51.18 232 SER A N 1
ATOM 1904 C CA . SER A 1 233 ? -19.587 11.301 -58.216 1.00 53.17 232 SER A CA 1
ATOM 1905 C C . SER A 1 233 ? -19.673 11.150 -56.701 1.00 52.72 232 SER A C 1
ATOM 1906 O O . SER A 1 233 ? -20.762 11.211 -56.129 1.00 58.55 232 SER A O 1
ATOM 1909 N N . GLY A 1 234 ? -18.529 10.942 -56.054 1.00 49.06 233 GLY A N 1
ATOM 1910 C CA . GLY A 1 234 ? -18.502 10.712 -54.621 1.00 44.96 233 GLY A CA 1
ATOM 1911 C C . GLY A 1 234 ? -18.712 9.251 -54.263 1.00 51.69 233 GLY A C 1
ATOM 1912 O O . GLY A 1 234 ? -18.432 8.359 -55.065 1.00 44.85 233 GLY A O 1
ATOM 1913 N N . THR A 1 235 ? -19.214 9.011 -53.056 1.00 38.86 234 THR A N 1
ATOM 1914 C CA . THR A 1 235 ? -19.452 7.655 -52.566 1.00 50.57 234 THR A CA 1
ATOM 1915 C C . THR A 1 235 ? -20.500 6.909 -53.399 1.00 56.41 234 THR A C 1
ATOM 1916 O O . THR A 1 235 ? -21.667 7.308 -53.445 1.00 52.94 234 THR A O 1
ATOM 1920 N N . ASP A 1 236 ? -20.077 5.827 -54.051 1.00 51.33 235 ASP A N 1
ATOM 1921 C CA . ASP A 1 236 ? -20.977 4.996 -54.851 1.00 48.29 235 ASP A CA 1
ATOM 1922 C C . ASP A 1 236 ? -21.250 3.660 -54.160 1.00 50.90 235 ASP A C 1
ATOM 1923 O O . ASP A 1 236 ? -20.361 2.813 -54.050 1.00 43.74 235 ASP A O 1
ATOM 1928 N N . GLN A 1 237 ? -22.491 3.478 -53.717 1.00 45.44 236 GLN A N 1
ATOM 1929 C CA . GLN A 1 237 ? -22.897 2.290 -52.968 1.00 41.71 236 GLN A CA 1
ATOM 1930 C C . GLN A 1 237 ? -22.837 1.008 -53.800 1.00 44.52 236 GLN A C 1
ATOM 1931 O O . GLN A 1 237 ? -22.939 -0.092 -53.259 1.00 47.39 236 GLN A O 1
ATOM 1937 N N . SER A 1 238 ? -22.673 1.152 -55.112 1.00 43.20 237 SER A N 1
ATOM 1938 C CA . SER A 1 238 ? -22.584 -0.002 -56.003 1.00 53.16 237 SER A CA 1
ATOM 1939 C C . SER A 1 238 ? -21.133 -0.4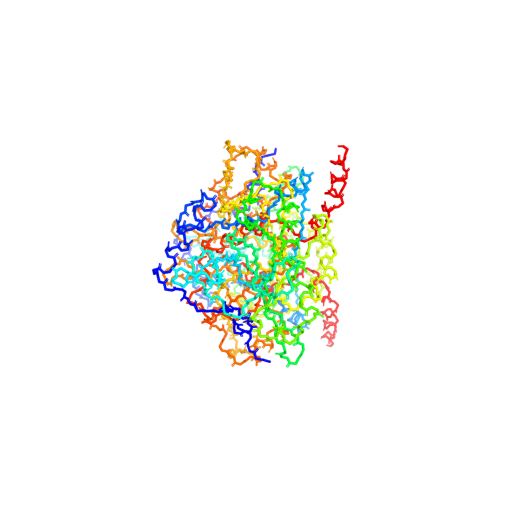33 -56.198 1.00 47.78 237 SER A C 1
ATOM 1940 O O . SER A 1 238 ? -20.856 -1.574 -56.576 1.00 48.94 237 SER A O 1
ATOM 1943 N N . LEU A 1 239 ? -20.212 0.490 -55.936 1.00 41.97 238 LEU A N 1
ATOM 1944 C CA . LEU A 1 239 ? -18.782 0.235 -56.094 1.00 39.76 238 LEU A CA 1
ATOM 1945 C C . LEU A 1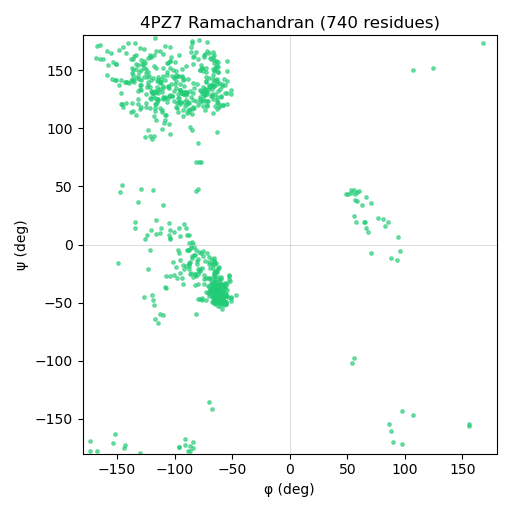 239 ? -18.195 -0.282 -54.782 1.00 43.36 238 LEU A C 1
ATOM 1946 O O . LEU A 1 239 ? -18.232 0.410 -53.762 1.00 41.36 238 LEU A O 1
ATOM 1951 N N . LEU A 1 240 ? -17.650 -1.496 -54.812 1.00 37.85 239 LEU A N 1
ATOM 1952 C CA . LEU A 1 240 ? -17.235 -2.178 -53.587 1.00 38.77 239 LEU A CA 1
ATOM 1953 C C . LEU A 1 240 ? -15.741 -2.498 -53.554 1.00 45.23 239 LEU A C 1
ATOM 1954 O O . LEU A 1 240 ? -15.202 -3.075 -54.501 1.00 45.62 239 LEU A O 1
ATOM 1959 N N . LYS A 1 241 ? -15.080 -2.138 -52.456 1.00 43.89 240 LYS A N 1
ATOM 1960 C CA . LYS A 1 241 ? -13.688 -2.525 -52.245 1.00 41.90 240 LYS A CA 1
ATOM 1961 C C . LYS A 1 241 ? -13.587 -3.642 -51.202 1.00 40.92 240 LYS A C 1
ATOM 1962 O O . LYS A 1 241 ? -14.119 -3.524 -50.095 1.00 41.72 240 LYS A O 1
ATOM 1968 N N . TRP A 1 242 ? -12.924 -4.735 -51.565 1.00 38.34 241 TRP A N 1
ATOM 1969 C CA . TRP A 1 242 ? -12.731 -5.840 -50.632 1.00 46.15 241 TRP A CA 1
ATOM 1970 C C . TRP A 1 242 ? -11.262 -5.989 -50.267 1.00 45.11 241 TRP A C 1
ATOM 1971 O O . TRP A 1 242 ? -10.395 -5.967 -51.139 1.00 40.27 241 TRP A O 1
ATOM 1982 N N . LYS A 1 243 ? -10.988 -6.151 -48.976 1.00 36.40 242 LYS A N 1
ATOM 1983 C CA . LYS A 1 243 ? -9.621 -6.335 -48.503 1.00 47.21 242 LYS A CA 1
ATOM 1984 C C . LYS A 1 243 ? -9.558 -7.386 -47.401 1.00 44.93 242 LYS A C 1
ATOM 1985 O O . LYS A 1 243 ? -10.421 -7.427 -46.523 1.00 44.28 242 LYS A O 1
ATOM 1991 N N . PRO A 1 244 ? -8.531 -8.246 -47.445 1.00 35.61 243 PRO A N 1
ATOM 1992 C CA . PRO A 1 244 ? -8.295 -9.177 -46.338 1.00 48.82 243 PRO A CA 1
ATOM 1993 C C . PRO A 1 244 ? -7.966 -8.382 -45.083 1.00 37.44 243 PRO A C 1
ATOM 1994 O O . PRO A 1 244 ? -7.459 -7.263 -45.197 1.00 35.96 243 PRO A O 1
ATOM 1998 N N . LYS A 1 245 ? -8.251 -8.944 -43.912 1.00 40.48 244 LYS A N 1
ATOM 1999 C CA . LYS A 1 245 ? -8.068 -8.231 -42.651 1.00 40.63 244 LYS A CA 1
ATOM 2000 C C . LYS A 1 245 ? -6.638 -7.723 -42.464 1.00 29.63 244 LYS A C 1
ATOM 2001 O O . LYS A 1 245 ? -6.426 -6.619 -41.953 1.00 38.02 244 LYS A O 1
ATOM 2007 N N . GLU A 1 246 ? -5.663 -8.517 -42.899 1.00 36.87 245 GLU A N 1
ATOM 2008 C CA . GLU A 1 246 ? -4.254 -8.173 -42.710 1.00 36.97 245 GLU A CA 1
ATOM 2009 C C . GLU A 1 246 ? -3.838 -6.905 -43.464 1.00 41.67 245 GLU A C 1
ATOM 2010 O O . GLU A 1 246 ? -2.854 -6.257 -43.100 1.00 44.11 245 GLU A O 1
ATOM 2016 N N . MET A 1 247 ? -4.589 -6.555 -44.508 1.00 41.17 246 MET A N 1
ATOM 2017 C CA . MET A 1 247 ? -4.313 -5.349 -45.287 1.00 38.86 246 MET A CA 1
ATOM 2018 C C . MET A 1 247 ? -5.001 -4.118 -44.701 1.00 34.64 246 MET A C 1
ATOM 2019 O O . MET A 1 247 ? -4.635 -2.987 -45.022 1.00 43.39 246 MET A O 1
ATOM 2024 N N . ASN A 1 248 ? -6.005 -4.340 -43.857 1.00 44.56 247 ASN A N 1
ATOM 2025 C CA . ASN A 1 248 ? -6.671 -3.243 -43.161 1.00 37.72 247 ASN A CA 1
ATOM 2026 C C . ASN A 1 248 ? -5.843 -2.769 -41.975 1.00 42.01 247 ASN A C 1
ATOM 2027 O O . ASN A 1 248 ? -6.209 -2.995 -40.822 1.00 35.60 247 ASN A O 1
ATOM 2032 N N . THR A 1 249 ? -4.730 -2.102 -42.266 1.00 38.38 248 THR A N 1
ATOM 2033 C CA . THR A 1 249 ? -3.783 -1.705 -41.229 1.00 36.30 248 THR A CA 1
ATOM 2034 C C . THR A 1 249 ? -4.163 -0.402 -40.535 1.00 35.54 248 THR A C 1
ATOM 2035 O O . THR A 1 249 ? -4.965 0.384 -41.045 1.00 37.37 248 THR A O 1
ATOM 2039 N N . ILE A 1 250 ? -3.582 -0.197 -39.356 1.00 35.72 249 ILE A N 1
ATOM 2040 C CA . ILE A 1 250 ? -3.775 1.021 -38.583 1.00 31.88 249 ILE A CA 1
ATOM 2041 C C . ILE A 1 250 ? -2.417 1.455 -38.036 1.00 37.95 249 ILE A C 1
ATOM 2042 O O . ILE A 1 250 ? -1.594 0.613 -37.663 1.00 33.72 249 ILE A O 1
ATOM 2047 N N . ASP A 1 251 ? -2.171 2.761 -38.007 1.00 35.49 250 ASP A N 1
ATOM 2048 C CA . ASP A 1 251 ? -0.924 3.275 -37.458 1.00 34.43 250 ASP A CA 1
ATOM 2049 C C . ASP A 1 251 ? -1.106 3.686 -36.000 1.00 35.17 250 ASP A C 1
ATOM 2050 O O . ASP A 1 251 ? -1.968 4.508 -35.679 1.00 32.45 250 ASP A O 1
ATOM 2055 N N . PHE A 1 252 ? -0.302 3.092 -35.121 1.00 31.85 251 PHE A N 1
ATOM 2056 C CA . PHE A 1 252 ? -0.376 3.371 -33.690 1.00 31.70 251 PHE A CA 1
ATOM 2057 C C . PHE A 1 252 ? 0.924 3.976 -33.186 1.00 32.90 251 PHE A C 1
ATOM 2058 O O . PHE A 1 252 ? 1.959 3.888 -33.848 1.00 32.46 251 PHE A O 1
ATOM 2066 N N . MET A 1 253 ? 0.865 4.581 -32.003 1.00 32.15 252 MET A N 1
ATOM 2067 C CA . MET A 1 253 ? 2.069 4.956 -31.276 1.00 36.49 252 MET A CA 1
ATOM 2068 C C . MET A 1 253 ? 2.454 3.786 -30.384 1.00 38.88 252 MET A C 1
ATOM 2069 O O . MET A 1 253 ? 1.643 3.325 -29.575 1.00 41.28 252 MET A O 1
ATOM 2074 N N . LEU A 1 254 ? 3.680 3.295 -30.533 1.00 30.90 253 LEU A N 1
ATOM 2075 C CA . LEU A 1 254 ? 4.150 2.177 -29.717 1.00 35.08 253 LEU A CA 1
ATOM 2076 C C . LEU A 1 254 ? 4.929 2.653 -28.492 1.00 34.25 253 LEU A C 1
ATOM 2077 O O . LEU A 1 254 ? 5.796 3.523 -28.594 1.00 31.82 253 LEU A O 1
ATOM 2082 N N . LYS A 1 255 ? 4.602 2.082 -27.336 1.00 36.17 254 LYS A N 1
ATOM 2083 C CA . LYS A 1 255 ? 5.326 2.352 -26.098 1.00 36.00 254 LYS A CA 1
ATOM 2084 C C . LYS A 1 255 ? 5.721 1.038 -25.446 1.00 41.94 254 LYS A C 1
ATOM 2085 O O . LYS A 1 255 ? 4.923 0.098 -25.391 1.00 35.02 254 LYS A O 1
ATOM 2091 N N . LEU A 1 256 ? 6.950 0.971 -24.949 1.00 31.36 255 LEU A N 1
ATOM 2092 C CA . LEU A 1 256 ? 7.407 -0.218 -24.241 1.00 33.89 255 LEU A CA 1
ATOM 2093 C C . LEU A 1 256 ? 7.409 0.039 -22.739 1.00 36.16 255 LEU A C 1
ATOM 2094 O O . LEU A 1 256 ? 7.797 1.117 -22.283 1.00 39.64 255 LEU A O 1
ATOM 2099 N N . GLU A 1 257 ? 6.955 -0.949 -21.976 1.00 33.27 256 GLU A N 1
ATOM 2100 C CA . GLU A 1 257 ? 6.960 -0.845 -20.523 1.00 43.40 256 GLU A CA 1
ATOM 2101 C C . GLU A 1 257 ? 7.605 -2.089 -19.933 1.00 44.64 256 GLU A C 1
ATOM 2102 O O . GLU A 1 257 ? 7.097 -3.201 -20.098 1.00 37.61 256 GLU A O 1
ATOM 2108 N N . PHE A 1 258 ? 8.732 -1.900 -19.256 1.00 36.10 257 PHE A N 1
ATOM 2109 C CA . PHE A 1 258 ? 9.447 -3.013 -18.643 1.00 40.68 257 PHE A CA 1
ATOM 2110 C C . PHE A 1 258 ? 9.058 -3.172 -17.176 1.00 54.59 257 PHE A C 1
ATOM 2111 O O . PHE A 1 258 ? 9.008 -2.198 -16.424 1.00 48.67 257 PHE A O 1
ATOM 2119 N N . ALA A 1 259 ? 8.776 -4.406 -16.777 1.00 52.52 258 ALA A N 1
ATOM 2120 C CA . ALA A 1 259 ? 8.353 -4.685 -15.411 1.00 60.98 258 ALA A CA 1
ATOM 2121 C C . ALA A 1 259 ? 9.532 -4.691 -14.444 1.00 59.34 258 ALA A C 1
ATOM 2122 O O . ALA A 1 259 ? 10.523 -5.389 -14.666 1.00 44.39 258 ALA A O 1
ATOM 2124 N N . GLN A 1 260 ? 9.419 -3.907 -13.376 1.00 60.58 259 GLN A N 1
ATOM 2125 C CA . GLN A 1 260 ? 10.401 -3.923 -12.298 1.00 64.45 259 GLN A CA 1
ATOM 2126 C C . GLN A 1 260 ? 10.129 -5.110 -11.383 1.00 65.42 259 GLN A C 1
ATOM 2127 O O . GLN A 1 260 ? 9.048 -5.216 -10.805 1.00 65.40 259 GLN A O 1
ATOM 2133 N N . PRO A 1 261 ? 11.111 -6.012 -11.252 1.00 72.31 260 PRO A N 1
ATOM 2134 C CA . PRO A 1 261 ? 10.952 -7.208 -10.419 1.00 76.12 260 PRO A CA 1
ATOM 2135 C C . PRO A 1 261 ? 10.960 -6.861 -8.938 1.00 69.19 260 PRO A C 1
ATOM 2136 O O . PRO A 1 261 ? 11.332 -5.744 -8.573 1.00 70.22 260 PRO A O 1
ATOM 2140 N N . GLU A 1 262 ? 10.548 -7.809 -8.102 1.00 74.05 261 GLU A N 1
ATOM 2141 C CA . GLU A 1 262 ? 10.583 -7.628 -6.657 1.00 80.62 261 GLU A CA 1
ATOM 2142 C C . GLU A 1 262 ? 12.001 -7.356 -6.178 1.00 80.81 261 GLU A C 1
ATOM 2143 O O . GLU A 1 262 ? 12.245 -6.398 -5.444 1.00 79.94 261 GLU A O 1
ATOM 2149 N N . GLU A 1 263 ? 12.935 -8.202 -6.601 1.00 79.04 262 GLU A N 1
ATOM 2150 C CA . GLU A 1 263 ? 14.320 -8.0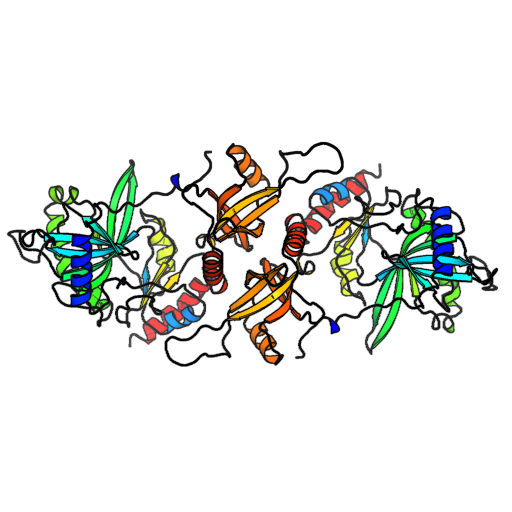85 -6.163 1.00 86.63 262 GLU A CA 1
ATOM 2151 C C . GLU A 1 263 ? 15.285 -7.939 -7.338 1.00 84.40 262 GLU A C 1
ATOM 2152 O O . GLU A 1 263 ? 15.151 -8.622 -8.354 1.00 87.55 262 GLU A O 1
ATOM 2158 N N . GLY A 1 264 ? 16.256 -7.042 -7.192 1.00 79.49 263 GLY A N 1
ATOM 2159 C CA . GLY A 1 264 ? 17.268 -6.841 -8.213 1.00 67.83 263 GLY A CA 1
ATOM 2160 C C . GLY A 1 264 ? 16.890 -5.801 -9.250 1.00 73.33 263 GLY A C 1
ATOM 2161 O O . GLY A 1 264 ? 15.900 -5.085 -9.096 1.00 70.86 263 GLY A O 1
ATOM 2162 N N . ASP A 1 265 ? 17.682 -5.723 -10.316 1.00 57.39 264 ASP A N 1
ATOM 2163 C CA . ASP A 1 265 ? 17.457 -4.737 -11.365 1.00 64.14 264 ASP A CA 1
ATOM 2164 C C . ASP A 1 265 ? 16.664 -5.303 -12.540 1.00 55.86 264 ASP A C 1
ATOM 2165 O O . ASP A 1 265 ? 16.549 -6.519 -12.702 1.00 57.12 264 ASP A O 1
ATOM 2170 N N . ILE A 1 266 ? 16.118 -4.406 -13.353 1.00 49.81 265 ILE A N 1
ATOM 2171 C CA . ILE A 1 266 ? 15.313 -4.788 -14.509 1.00 49.65 265 ILE A CA 1
ATOM 2172 C C . ILE A 1 266 ? 16.131 -5.545 -15.556 1.00 42.71 265 ILE A C 1
ATOM 2173 O O . ILE A 1 266 ? 17.216 -5.106 -15.945 1.00 46.33 265 ILE A O 1
ATOM 2178 N N . ASP A 1 267 ? 15.614 -6.691 -15.994 1.00 39.55 266 ASP A N 1
ATOM 2179 C CA . ASP A 1 267 ? 16.199 -7.422 -17.111 1.00 44.23 266 ASP A CA 1
ATOM 2180 C C . ASP A 1 267 ? 15.618 -6.882 -18.415 1.00 48.40 266 ASP A C 1
ATOM 2181 O O . ASP A 1 267 ? 14.494 -7.220 -18.789 1.00 42.23 266 ASP A O 1
ATOM 2186 N N . TYR A 1 268 ? 16.382 -6.039 -19.102 1.00 43.23 267 TYR A N 1
ATOM 2187 C CA . TYR A 1 268 ? 15.904 -5.416 -20.333 1.00 42.30 267 TYR A CA 1
ATOM 2188 C C . TYR A 1 268 ? 15.948 -6.361 -21.530 1.00 38.62 267 TYR A C 1
ATOM 2189 O O . TYR A 1 268 ? 15.444 -6.034 -22.607 1.00 37.16 267 TYR A O 1
ATOM 2198 N N . SER A 1 269 ? 16.539 -7.537 -21.342 1.00 33.13 268 SER A N 1
ATOM 2199 C CA . SER A 1 269 ? 16.521 -8.557 -22.385 1.00 41.35 268 SER A CA 1
ATOM 2200 C C . SER A 1 269 ? 15.169 -9.262 -22.405 1.00 36.25 268 SER A C 1
ATOM 2201 O O . SER A 1 269 ? 14.782 -9.862 -23.410 1.00 30.48 268 SER A O 1
ATOM 2204 N N . ALA A 1 270 ? 14.454 -9.176 -21.287 1.00 36.30 269 ALA A N 1
ATOM 2205 C CA . ALA A 1 270 ? 13.164 -9.841 -21.136 1.00 38.56 269 ALA A CA 1
ATOM 2206 C C . ALA A 1 270 ? 12.053 -9.106 -21.881 1.00 36.79 269 ALA A C 1
ATOM 2207 O O . ALA A 1 270 ? 12.113 -7.889 -22.065 1.00 37.01 269 ALA A O 1
ATOM 2209 N N . MET A 1 271 ? 11.038 -9.857 -22.297 1.00 37.89 270 MET A N 1
ATOM 2210 C CA . MET A 1 271 ? 9.898 -9.306 -23.025 1.00 38.07 270 MET A CA 1
ATOM 2211 C C . MET A 1 271 ? 9.151 -8.252 -22.215 1.00 35.51 270 MET A C 1
ATOM 2212 O O . MET A 1 271 ? 8.647 -8.539 -21.131 1.00 41.14 270 MET A O 1
ATOM 2217 N N . PRO A 1 272 ? 9.080 -7.023 -22.743 1.00 28.97 271 PRO A N 1
ATOM 2218 C CA . PRO A 1 272 ? 8.325 -5.951 -22.093 1.00 36.07 271 PRO A CA 1
ATOM 2219 C C . PRO A 1 272 ? 6.879 -6.005 -22.539 1.00 41.70 271 PRO A C 1
ATOM 2220 O O . PRO A 1 272 ? 6.508 -6.898 -23.306 1.00 34.03 271 PRO A O 1
ATOM 2224 N N . GLU A 1 273 ? 6.068 -5.066 -22.068 1.00 35.18 272 GLU A N 1
ATOM 2225 C CA . GLU A 1 273 ? 4.734 -4.903 -22.623 1.00 41.45 272 GLU A CA 1
ATOM 2226 C C . GLU A 1 273 ? 4.790 -3.943 -23.796 1.00 37.46 272 GLU A C 1
ATOM 2227 O O . GLU A 1 273 ? 5.538 -2.961 -23.776 1.00 34.42 272 GLU A O 1
ATOM 2233 N N . PHE A 1 274 ? 4.003 -4.240 -24.823 1.00 29.23 273 PHE A N 1
ATOM 2234 C CA . PHE A 1 274 ? 3.965 -3.411 -26.013 1.00 30.37 273 PHE A CA 1
ATOM 2235 C C . PHE A 1 274 ? 2.622 -2.707 -26.082 1.00 36.80 273 PHE A C 1
ATOM 2236 O O . PHE A 1 274 ? 1.623 -3.294 -26.499 1.00 29.48 273 PHE A O 1
ATOM 2244 N N . GLN A 1 275 ? 2.602 -1.449 -25.660 1.00 33.18 274 GLN A N 1
ATOM 2245 C CA . GLN A 1 275 ? 1.362 -0.691 -25.618 1.00 32.12 274 GLN A CA 1
ATOM 2246 C C . GLN A 1 275 ? 1.145 0.095 -26.901 1.00 41.66 274 GLN A C 1
ATOM 2247 O O . GLN A 1 275 ? 2.036 0.809 -27.369 1.00 37.32 274 GLN A O 1
ATOM 2253 N N . LEU A 1 276 ? -0.046 -0.051 -27.470 1.00 31.77 275 LEU A N 1
ATOM 2254 C CA . LEU A 1 276 ? -0.419 0.688 -28.667 1.00 28.20 275 LEU A CA 1
ATOM 2255 C C . LEU A 1 276 ? -1.331 1.848 -28.290 1.00 43.41 275 LEU A C 1
ATOM 2256 O O . LEU A 1 276 ? -2.341 1.661 -27.603 1.00 33.46 275 LEU A O 1
ATOM 2261 N N . GLY A 1 277 ? -0.972 3.047 -28.734 1.00 37.79 276 GLY A N 1
ATOM 2262 C CA . GLY A 1 277 ? -1.761 4.223 -28.428 1.00 37.21 276 GLY A CA 1
ATOM 2263 C C . GLY A 1 277 ? -2.359 4.862 -29.663 1.00 45.67 276 GLY A C 1
ATOM 2264 O O . GLY A 1 277 ? -1.808 4.755 -30.759 1.00 31.42 276 GLY A O 1
ATOM 2265 N N . VAL A 1 278 ? -3.492 5.532 -29.481 1.00 30.82 277 VAL A N 1
ATOM 2266 C CA . VAL A 1 278 ? -4.177 6.189 -30.587 1.00 32.95 277 VAL A CA 1
ATOM 2267 C C . VAL A 1 278 ? -4.131 7.707 -30.432 1.00 36.07 277 VAL A C 1
ATOM 2268 O O . VAL A 1 278 ? -4.260 8.230 -29.323 1.00 42.16 277 VAL A O 1
ATOM 2272 N N . TRP A 1 279 ? -3.928 8.405 -31.547 1.00 36.32 278 TRP A N 1
ATOM 2273 C CA . TRP A 1 279 ? -3.909 9.863 -31.566 1.00 49.98 278 TRP A CA 1
ATOM 2274 C C . TRP A 1 279 ? -5.311 10.435 -31.361 1.00 46.95 278 TRP A C 1
ATOM 2275 O O . TRP A 1 279 ? -6.218 10.167 -32.152 1.00 43.20 278 TRP A O 1
ATOM 2286 N N . GLU A 1 280 ? -5.486 11.219 -30.301 1.00 45.42 279 GLU A N 1
ATOM 2287 C CA . GLU A 1 280 ? -6.779 11.833 -30.007 1.00 62.78 279 GLU A CA 1
ATOM 2288 C C . GLU A 1 280 ? -6.846 13.258 -30.545 1.00 58.81 279 GLU A C 1
ATOM 2289 O O . GLU A 1 280 ? -7.903 13.892 -30.517 1.00 65.61 279 GLU A O 1
ATOM 2295 N N . GLY A 1 281 ? -5.714 13.758 -31.032 1.00 64.29 280 GLY A N 1
ATOM 2296 C CA . GLY A 1 281 ? -5.642 15.111 -31.556 1.00 64.03 280 GLY A CA 1
ATOM 2297 C C . GLY A 1 281 ? -4.566 15.925 -30.863 1.00 76.18 280 GLY A C 1
ATOM 2298 O O . GLY A 1 281 ? -4.246 15.668 -29.701 1.00 59.51 280 GLY A O 1
ATOM 2299 N N . ARG A 1 282 ? -4.013 16.905 -31.578 1.00 71.06 281 ARG A N 1
ATOM 2300 C CA . ARG A 1 282 ? -2.935 17.750 -31.060 1.00 83.36 281 ARG A CA 1
ATOM 2301 C C . ARG A 1 282 ? -1.738 16.933 -30.586 1.00 76.71 281 ARG A C 1
ATOM 2302 O O . ARG A 1 282 ? -0.886 16.532 -31.380 1.00 74.77 281 ARG A O 1
ATOM 2310 N N . ASN A 1 283 ? -1.682 16.699 -29.278 1.00 69.91 282 ASN A N 1
ATOM 2311 C CA . ASN A 1 283 ? -0.616 15.907 -28.680 1.00 69.23 282 ASN A CA 1
ATOM 2312 C C . ASN A 1 283 ? -1.182 14.903 -27.686 1.00 71.28 282 ASN A C 1
ATOM 2313 O O . ASN A 1 283 ? -0.448 14.319 -26.888 1.00 68.93 282 ASN A O 1
ATOM 2318 N N . MET A 1 284 ? -2.495 14.709 -27.741 1.00 64.53 283 MET A N 1
ATOM 2319 C CA . MET A 1 284 ? -3.163 13.772 -26.849 1.00 55.78 283 MET A CA 1
ATOM 2320 C C . MET A 1 284 ? -3.200 12.363 -27.434 1.00 61.76 283 MET A C 1
ATOM 2321 O O . MET A 1 284 ? -3.707 12.143 -28.537 1.00 53.07 283 MET A O 1
ATOM 2326 N N . TYR A 1 285 ? -2.640 11.416 -26.688 1.00 47.96 284 TYR A N 1
ATOM 2327 C CA . TYR A 1 285 ? -2.691 10.005 -27.049 1.00 47.46 284 TYR A CA 1
ATOM 2328 C C . TYR A 1 285 ? -3.332 9.237 -25.903 1.00 52.20 284 TYR A C 1
ATOM 2329 O O . TYR A 1 285 ? -3.195 9.622 -24.740 1.00 46.51 284 TYR A O 1
ATOM 2338 N N . SER A 1 286 ? -4.036 8.156 -26.221 1.00 39.30 285 SER A N 1
ATOM 2339 C CA . SER A 1 286 ? -4.631 7.324 -25.180 1.00 48.61 285 SER A CA 1
ATOM 2340 C C . SER A 1 286 ? -4.444 5.839 -25.485 1.00 34.03 285 SER A C 1
ATOM 2341 O O . SER A 1 286 ? -4.323 5.452 -26.649 1.00 38.13 285 SER A O 1
ATOM 2344 N N . PHE A 1 287 ? -4.400 5.020 -24.437 1.00 40.16 286 PHE A N 1
ATOM 2345 C CA . PHE A 1 287 ? -4.211 3.580 -24.586 1.00 35.93 286 PHE A CA 1
ATOM 2346 C C . PHE A 1 287 ? -5.344 2.957 -25.390 1.00 46.68 286 PHE A C 1
ATOM 2347 O O . PHE A 1 287 ? -6.510 3.307 -25.204 1.00 38.45 286 PHE A O 1
ATOM 2355 N N . PHE A 1 288 ? -4.993 2.030 -26.276 1.00 34.29 287 PHE A N 1
ATOM 2356 C CA . PHE A 1 288 ? -5.978 1.374 -27.120 1.00 33.53 287 PHE A CA 1
ATOM 2357 C C . PHE A 1 288 ? -5.897 -0.143 -27.013 1.00 37.21 287 PHE A C 1
ATOM 2358 O O . PHE A 1 288 ? -6.921 -0.816 -26.890 1.00 35.62 287 PHE A O 1
ATOM 2366 N N . ALA A 1 289 ? -4.680 -0.679 -27.064 1.00 30.10 288 ALA A N 1
ATOM 2367 C CA . ALA A 1 289 ? -4.491 -2.127 -27.051 1.00 30.02 288 ALA A CA 1
ATOM 2368 C C . ALA A 1 289 ? -3.051 -2.510 -26.754 1.00 31.50 288 ALA A C 1
ATOM 2369 O O . ALA A 1 289 ? -2.162 -1.657 -26.720 1.00 32.39 288 ALA A O 1
ATOM 2371 N N . PHE A 1 290 ? -2.828 -3.803 -26.545 1.00 31.81 289 PHE A N 1
ATOM 2372 C CA . PHE A 1 290 ? -1.477 -4.335 -26.466 1.00 36.82 289 PHE A CA 1
ATOM 2373 C C . PHE A 1 290 ? -1.108 -4.971 -27.799 1.00 41.67 289 PHE A C 1
ATOM 2374 O O . PHE A 1 290 ? -1.961 -5.558 -28.470 1.00 34.70 289 PHE A O 1
ATOM 2382 N N . MET A 1 291 ? 0.154 -4.834 -28.193 1.00 32.07 290 MET A N 1
ATOM 2383 C CA . MET A 1 291 ? 0.640 -5.474 -29.409 1.00 28.75 290 MET A CA 1
ATOM 2384 C C . MET A 1 291 ? 1.171 -6.855 -29.042 1.00 31.95 290 MET A C 1
ATOM 2385 O O . MET A 1 291 ? 1.939 -6.992 -28.087 1.00 36.09 290 MET A O 1
ATOM 2390 N N . TYR A 1 292 ? 0.749 -7.880 -29.777 1.00 28.54 291 TYR A N 1
ATOM 2391 C CA . TYR A 1 292 ? 1.204 -9.237 -29.494 1.00 30.86 291 TYR A CA 1
ATOM 2392 C C . TYR A 1 292 ? 2.540 -9.545 -30.162 1.00 37.71 291 TYR A C 1
ATOM 2393 O O . TYR A 1 292 ? 2.652 -9.544 -31.390 1.00 28.21 291 TYR A O 1
ATOM 2402 N N . VAL A 1 293 ? 3.548 -9.807 -29.337 1.00 31.77 292 VAL A N 1
ATOM 2403 C CA . VAL A 1 293 ? 4.884 -10.140 -29.814 1.00 29.90 292 VAL A CA 1
ATOM 2404 C C . VAL A 1 293 ? 5.317 -11.469 -29.208 1.00 34.91 292 VAL A C 1
ATOM 2405 O O . VAL A 1 293 ? 5.347 -11.608 -27.983 1.00 27.16 292 VAL A O 1
ATOM 2409 N N . ASP A 1 294 ? 5.642 -12.454 -30.045 1.00 30.39 293 ASP A N 1
ATOM 2410 C CA . ASP A 1 294 ? 6.127 -13.726 -29.505 1.00 40.10 293 ASP A CA 1
ATOM 2411 C C . ASP A 1 294 ? 7.633 -13.683 -29.239 1.00 38.00 293 ASP A C 1
ATOM 2412 O O . ASP A 1 294 ? 8.300 -12.709 -29.593 1.00 33.23 293 ASP A O 1
ATOM 2417 N N . GLU A 1 295 ? 8.156 -14.734 -28.615 1.00 43.38 294 GLU A N 1
ATOM 2418 C CA . GLU A 1 295 ? 9.550 -14.763 -28.173 1.00 47.85 294 GLU A CA 1
ATOM 2419 C C . GLU A 1 295 ? 10.567 -14.528 -29.288 1.00 41.16 294 GLU A C 1
ATOM 2420 O O . GLU A 1 295 ? 11.477 -13.712 -29.141 1.00 47.56 294 GLU A O 1
ATOM 2426 N N . LYS A 1 296 ? 10.413 -15.234 -30.402 1.00 45.32 295 LYS A N 1
ATOM 2427 C CA . LYS A 1 296 ? 11.335 -15.067 -31.519 1.00 47.53 295 LYS A CA 1
ATOM 2428 C C . LYS A 1 296 ? 11.178 -13.701 -32.188 1.00 52.00 295 LYS A C 1
A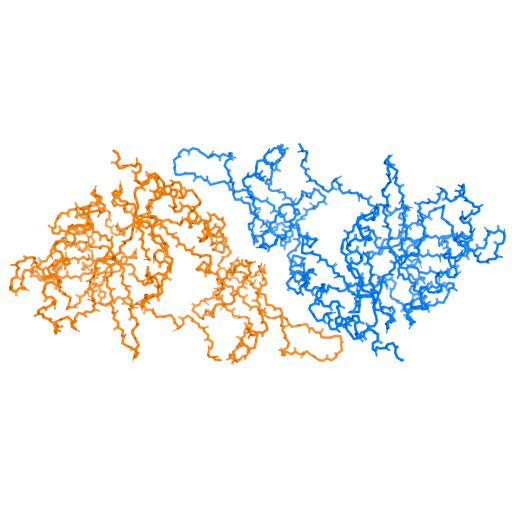TOM 2429 O O . LYS A 1 296 ? 12.136 -13.157 -32.738 1.00 42.45 295 LYS A O 1
ATOM 2435 N N . GLU A 1 297 ? 9.969 -13.150 -32.134 1.00 41.44 296 GLU A N 1
ATOM 2436 C CA . GLU A 1 297 ? 9.696 -11.835 -32.702 1.00 40.65 296 GLU A CA 1
ATOM 2437 C C . GLU A 1 297 ? 10.407 -10.759 -31.881 1.00 32.81 296 GLU A C 1
ATOM 2438 O O . GLU A 1 297 ? 10.936 -9.789 -32.426 1.00 36.12 296 GLU A O 1
ATOM 2444 N N . TRP A 1 298 ? 10.420 -10.941 -30.565 1.00 28.48 297 TRP A N 1
ATOM 2445 C CA . TRP A 1 298 ? 11.089 -10.011 -29.661 1.00 37.42 297 TRP A CA 1
ATOM 2446 C C . TRP A 1 298 ? 12.600 -9.988 -29.901 1.00 36.45 297 TRP A C 1
ATOM 2447 O O . TRP A 1 298 ? 13.237 -8.939 -29.788 1.00 33.03 297 TRP A O 1
ATOM 2458 N N . GLU A 1 299 ? 13.167 -11.141 -30.248 1.00 32.15 298 GLU A N 1
ATOM 2459 C CA . GLU A 1 299 ? 14.589 -11.214 -30.575 1.00 34.41 298 GLU A CA 1
ATOM 2460 C C . GLU A 1 299 ? 14.901 -10.470 -31.870 1.00 40.92 298 GLU A C 1
ATOM 2461 O O . GLU A 1 299 ? 15.947 -9.831 -31.987 1.00 34.51 298 GLU A O 1
ATOM 2467 N N . LYS A 1 300 ? 13.989 -10.547 -32.837 1.00 34.78 299 LYS A N 1
ATOM 2468 C CA . LYS A 1 300 ? 14.166 -9.848 -34.109 1.00 30.73 299 LYS A CA 1
ATOM 2469 C C . LYS A 1 300 ? 14.115 -8.332 -33.935 1.00 31.02 299 LYS A C 1
ATOM 2470 O O . LYS A 1 300 ? 14.918 -7.608 -34.520 1.00 30.82 299 LYS A O 1
ATOM 2476 N N . LEU A 1 301 ? 13.166 -7.860 -33.132 1.00 27.94 300 LEU A N 1
ATOM 2477 C CA . LEU A 1 301 ? 13.039 -6.434 -32.840 1.00 33.00 300 LEU A CA 1
ATOM 2478 C C . LEU A 1 301 ? 14.288 -5.894 -32.142 1.00 30.26 300 LEU A C 1
ATOM 2479 O O . LEU A 1 301 ? 14.753 -4.794 -32.448 1.00 33.96 300 LEU A O 1
ATOM 2484 N N . LYS A 1 302 ? 14.825 -6.668 -31.203 1.00 26.35 301 LYS A N 1
ATOM 2485 C CA . LYS A 1 302 ? 16.078 -6.305 -30.548 1.00 30.98 301 LYS A CA 1
ATOM 2486 C C . LYS A 1 302 ? 17.223 -6.317 -31.558 1.00 26.21 301 LYS A C 1
ATOM 2487 O O . LYS A 1 302 ? 18.124 -5.479 -31.497 1.00 36.13 301 LYS A O 1
ATOM 2493 N N . SER A 1 303 ? 17.173 -7.258 -32.498 1.00 33.34 302 SER A N 1
ATOM 2494 C CA . SER A 1 303 ? 18.222 -7.398 -33.506 1.00 34.76 302 SER A CA 1
ATOM 2495 C C . SER A 1 303 ? 18.294 -6.193 -34.442 1.00 38.89 302 SER A C 1
ATOM 2496 O O . SER A 1 303 ? 19.341 -5.925 -35.034 1.00 37.30 302 SER A O 1
ATOM 2499 N N . PHE A 1 304 ? 17.181 -5.471 -34.568 1.00 30.56 303 PHE A N 1
ATOM 2500 C CA . PHE A 1 304 ? 17.136 -4.249 -35.369 1.00 38.66 303 PHE A CA 1
ATOM 2501 C C . PHE A 1 304 ? 18.091 -3.199 -34.818 1.00 31.63 303 PHE A C 1
ATOM 2502 O O . PHE A 1 304 ? 18.646 -2.398 -35.572 1.00 28.82 303 PHE A O 1
ATOM 2510 N N . ASN A 1 305 ? 18.264 -3.207 -33.497 1.00 29.80 304 ASN A N 1
ATOM 2511 C CA . ASN A 1 305 ? 19.078 -2.213 -32.795 1.00 39.43 304 ASN A CA 1
ATOM 2512 C C . ASN A 1 305 ? 18.664 -0.774 -33.118 1.00 42.59 304 ASN A C 1
ATOM 2513 O O . ASN A 1 305 ? 19.505 0.092 -33.368 1.00 36.66 304 ASN A O 1
ATOM 2518 N N . VAL A 1 306 ? 17.356 -0.534 -33.119 1.00 35.85 305 VAL A N 1
ATOM 2519 C CA . VAL A 1 306 ? 16.814 0.807 -33.301 1.00 35.66 305 VAL A CA 1
ATOM 2520 C C . VAL A 1 306 ? 15.872 1.094 -32.136 1.00 34.66 305 VAL A C 1
ATOM 2521 O O . VAL A 1 306 ? 15.400 0.163 -31.484 1.00 32.05 305 VAL A O 1
ATOM 2525 N N . PRO A 1 307 ? 15.615 2.382 -31.850 1.00 36.00 306 PRO A N 1
ATOM 2526 C CA . PRO A 1 307 ? 14.680 2.691 -30.763 1.00 37.10 306 PRO A CA 1
ATOM 2527 C C . PRO A 1 307 ? 13.305 2.107 -31.067 1.00 44.98 306 PRO A C 1
ATOM 2528 O O . PRO A 1 307 ? 12.826 2.240 -32.191 1.00 32.65 306 PRO A O 1
ATOM 2532 N N . LEU A 1 308 ? 12.688 1.454 -30.089 1.00 35.81 307 LEU A N 1
ATOM 2533 C CA . LEU A 1 308 ? 11.400 0.809 -30.312 1.00 37.20 307 LEU A CA 1
ATOM 2534 C C . LEU A 1 308 ? 10.249 1.601 -29.705 1.00 39.67 307 LEU A C 1
ATOM 2535 O O . LEU A 1 308 ? 9.115 1.527 -30.182 1.00 48.26 307 LEU A O 1
ATOM 2540 N N . SER A 1 309 ? 10.544 2.362 -28.658 1.00 39.30 308 SER A N 1
ATOM 2541 C CA . SER A 1 309 ? 9.503 3.069 -27.920 1.00 38.93 308 SER A CA 1
ATOM 2542 C C . SER A 1 309 ? 9.293 4.493 -28.425 1.00 39.34 308 SER A C 1
ATOM 2543 O O . SER A 1 309 ? 10.221 5.127 -28.934 1.00 45.97 308 SER A O 1
ATOM 2546 N N . GLU A 1 310 ? 8.063 4.980 -28.271 1.00 40.51 309 GLU A N 1
ATOM 2547 C CA . GLU A 1 310 ? 7.641 6.287 -28.781 1.00 51.69 3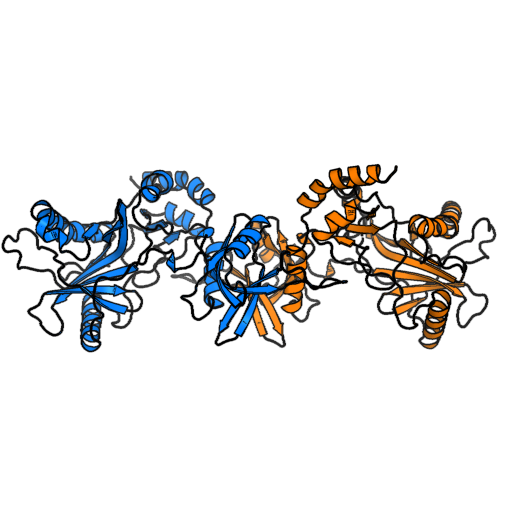09 GLU A CA 1
ATOM 2548 C C . GLU A 1 310 ? 7.786 6.399 -30.293 1.00 40.99 309 GLU A C 1
ATOM 2549 O O . GLU A 1 310 ? 8.292 7.401 -30.800 1.00 49.85 309 GLU A O 1
ATOM 2555 N N . ARG A 1 311 ? 7.341 5.375 -31.012 1.00 36.60 310 ARG A N 1
ATOM 2556 C CA . ARG A 1 311 ? 7.381 5.411 -32.469 1.00 36.16 310 ARG A CA 1
ATOM 2557 C C . ARG A 1 311 ? 6.054 5.013 -33.099 1.00 32.20 310 ARG A C 1
ATOM 2558 O O . ARG A 1 311 ? 5.308 4.196 -32.551 1.00 33.00 310 ARG A O 1
ATOM 2566 N N . ILE A 1 312 ? 5.768 5.608 -34.251 1.00 36.78 311 ILE A N 1
ATOM 2567 C CA . ILE A 1 312 ? 4.600 5.242 -35.031 1.00 35.67 311 ILE A CA 1
ATOM 2568 C C . ILE A 1 312 ? 4.884 3.914 -35.710 1.00 40.59 311 ILE A C 1
ATOM 2569 O O . ILE A 1 312 ? 5.895 3.770 -36.400 1.00 36.00 311 ILE A O 1
ATOM 2574 N N . VAL A 1 313 ? 4.004 2.940 -35.499 1.00 29.30 312 VAL A N 1
ATOM 2575 C CA . VAL A 1 313 ? 4.127 1.650 -36.161 1.00 29.50 312 VAL A CA 1
ATOM 2576 C C . VAL A 1 313 ? 2.846 1.333 -36.914 1.00 36.55 312 VAL A C 1
ATOM 2577 O O . VAL A 1 313 ? 1.763 1.782 -36.533 1.00 35.81 312 VAL A O 1
ATOM 2581 N N . GLU A 1 314 ? 2.977 0.575 -37.995 1.00 37.12 313 GLU A N 1
ATOM 2582 C CA . GLU A 1 314 ? 1.821 0.096 -38.735 1.00 35.89 313 GLU A CA 1
ATOM 2583 C C . GLU A 1 314 ? 1.536 -1.321 -38.258 1.00 30.31 313 GLU A C 1
ATOM 2584 O O . GLU A 1 314 ? 2.430 -2.171 -38.256 1.00 38.78 313 GLU A O 1
ATOM 2590 N N . CYS A 1 315 ? 0.300 -1.569 -37.833 1.00 32.32 314 CYS A N 1
ATOM 2591 C CA . CYS A 1 315 ? -0.069 -2.867 -37.278 1.00 35.39 314 CYS A CA 1
ATOM 2592 C C . CYS A 1 315 ? -1.270 -3.476 -37.991 1.00 38.84 314 CYS A C 1
ATOM 2593 O O . CYS A 1 315 ? -2.074 -2.762 -38.593 1.00 31.29 314 CYS A O 1
ATOM 2596 N N . TYR A 1 316 ? -1.385 -4.799 -37.914 1.00 33.46 315 TYR A N 1
ATOM 2597 C CA . TYR A 1 316 ? -2.517 -5.510 -38.504 1.00 37.11 315 TYR A CA 1
ATOM 2598 C C . TYR A 1 316 ? -3.040 -6.566 -37.535 1.00 36.96 315 TYR A C 1
ATOM 2599 O O . TYR A 1 316 ? -2.326 -6.992 -36.624 1.00 29.37 315 TYR A O 1
ATOM 2608 N N . LEU A 1 317 ? -4.287 -6.983 -37.738 1.00 29.26 316 LEU A N 1
ATOM 2609 C CA . LEU A 1 317 ? -4.889 -8.046 -36.937 1.00 34.73 316 LEU A CA 1
ATOM 2610 C C . LEU A 1 317 ? -4.632 -9.412 -37.568 1.00 33.98 316 LEU A C 1
ATOM 2611 O O . LEU A 1 317 ? -4.846 -9.594 -38.769 1.00 35.50 316 LEU A O 1
ATOM 2616 N N . ASP A 1 318 ? -4.168 -10.368 -36.766 1.00 32.72 317 ASP A N 1
ATOM 2617 C CA . ASP A 1 318 ? -3.965 -11.732 -37.262 1.00 41.69 317 ASP A CA 1
ATOM 2618 C C . ASP A 1 318 ? -5.252 -12.559 -37.210 1.00 38.49 317 ASP A C 1
ATOM 2619 O O . ASP A 1 318 ? -6.333 -12.019 -36.964 1.00 39.81 317 ASP A O 1
ATOM 2624 N N . ASP A 1 319 ? -5.128 -13.865 -37.439 1.00 41.63 318 ASP A N 1
ATOM 2625 C CA . ASP A 1 319 ? -6.282 -14.765 -37.427 1.00 48.10 318 ASP A CA 1
ATOM 2626 C C . ASP A 1 319 ? -6.972 -14.822 -36.063 1.00 48.97 318 ASP A C 1
ATOM 2627 O O . ASP A 1 319 ? -8.172 -15.081 -35.978 1.00 46.95 318 ASP A O 1
ATOM 2632 N N . GLU A 1 320 ? -6.210 -14.581 -35.002 1.00 40.56 319 GLU A N 1
ATOM 2633 C CA . GLU A 1 320 ? -6.749 -14.610 -33.646 1.00 32.23 319 GLU A CA 1
ATOM 2634 C C . GLU A 1 320 ? -7.129 -13.211 -33.173 1.00 35.21 319 GLU A C 1
ATOM 2635 O O . GLU A 1 320 ? -7.368 -12.994 -31.981 1.00 38.64 319 GLU A O 1
ATOM 2641 N N . ASN A 1 321 ? -7.191 -12.272 -34.114 1.00 32.58 320 ASN A N 1
ATOM 2642 C CA . ASN A 1 321 ? -7.500 -10.876 -33.809 1.00 30.88 320 ASN A CA 1
ATOM 2643 C C . ASN A 1 321 ? -6.562 -10.269 -32.774 1.00 41.31 320 ASN A C 1
ATOM 2644 O O . ASN A 1 321 ? -7.001 -9.637 -31.814 1.00 34.33 320 ASN A O 1
ATOM 2649 N N . ARG A 1 322 ? -5.266 -10.484 -32.971 1.00 29.42 321 ARG A N 1
ATOM 2650 C CA . ARG A 1 322 ? -4.252 -9.834 -32.153 1.00 34.51 321 ARG A CA 1
ATOM 2651 C C . ARG A 1 322 ? -3.474 -8.861 -33.025 1.00 38.66 321 ARG A C 1
ATOM 2652 O O . ARG A 1 322 ? -3.169 -9.162 -34.182 1.00 26.99 321 ARG A O 1
ATOM 2660 N N . TRP A 1 323 ? -3.168 -7.689 -32.478 1.00 32.27 322 TRP A N 1
ATOM 2661 C CA . TRP A 1 323 ? -2.420 -6.686 -33.228 1.00 34.46 322 TRP A CA 1
ATOM 2662 C C . TRP A 1 323 ? -0.967 -7.104 -33.395 1.00 34.41 322 TRP A C 1
ATOM 2663 O O . TRP A 1 323 ? -0.306 -7.487 -32.425 1.00 29.55 322 TRP A O 1
ATOM 2674 N N . ARG A 1 324 ? -0.471 -7.029 -34.625 1.00 28.21 323 ARG A N 1
ATOM 2675 C CA . ARG A 1 324 ? 0.894 -7.451 -34.916 1.00 30.25 323 ARG A CA 1
ATOM 2676 C C . ARG A 1 324 ? 1.685 -6.352 -35.618 1.00 38.63 323 ARG A C 1
ATOM 2677 O O . ARG A 1 324 ? 1.146 -5.606 -36.436 1.00 34.92 323 ARG A O 1
ATOM 2685 N N . PHE A 1 325 ? 2.969 -6.265 -35.294 1.00 31.89 324 PHE A N 1
ATOM 2686 C CA . PHE A 1 325 ? 3.863 -5.297 -35.918 1.00 33.41 324 PHE A CA 1
ATOM 2687 C C . PHE A 1 325 ? 4.071 -5.629 -37.392 1.00 25.85 324 PHE A C 1
ATOM 2688 O O . PHE A 1 325 ? 4.240 -6.796 -37.756 1.00 30.12 324 PHE A O 1
ATOM 2696 N N . LEU A 1 326 ? 4.045 -4.603 -38.238 1.00 31.70 325 LEU A N 1
ATOM 2697 C CA . LEU A 1 326 ? 4.315 -4.783 -39.661 1.00 36.36 325 LEU A CA 1
ATOM 2698 C C . LEU A 1 326 ? 5.544 -3.991 -40.080 1.00 29.74 325 LEU A C 1
ATOM 2699 O O . LEU A 1 326 ? 6.466 -4.537 -40.689 1.00 33.43 325 LEU A O 1
ATOM 2704 N N . ARG A 1 327 ? 5.546 -2.700 -39.756 1.00 30.10 326 ARG A N 1
ATOM 2705 C CA . ARG A 1 327 ? 6.653 -1.818 -40.107 1.00 36.71 326 ARG A CA 1
ATOM 2706 C C . ARG A 1 327 ? 6.574 -0.524 -39.313 1.00 33.52 326 ARG A C 1
ATOM 2707 O O . ARG A 1 327 ? 5.510 -0.158 -38.803 1.00 31.95 326 ARG A O 1
ATOM 2715 N N . PHE A 1 328 ? 7.704 0.168 -39.209 1.00 31.86 327 PHE A N 1
ATOM 2716 C CA . PHE A 1 328 ? 7.709 1.512 -38.653 1.00 31.86 327 PHE A CA 1
ATOM 2717 C C . PHE A 1 328 ? 7.208 2.490 -39.703 1.00 32.19 327 PHE A C 1
ATOM 2718 O O . PHE A 1 328 ? 7.370 2.266 -40.907 1.00 31.33 327 PHE A O 1
ATOM 2726 N N . ARG A 1 329 ? 6.586 3.570 -39.245 1.00 29.47 328 ARG A N 1
ATOM 2727 C CA . ARG A 1 329 ? 6.156 4.633 -40.142 1.00 40.19 328 ARG A CA 1
ATOM 2728 C C . ARG A 1 329 ? 6.824 5.936 -39.721 1.00 48.05 328 ARG A C 1
ATOM 2729 O O . ARG A 1 329 ? 6.322 6.649 -38.850 1.00 48.20 328 ARG A O 1
ATOM 2737 N N . ASP A 1 330 ? 7.966 6.233 -40.333 1.00 46.94 329 ASP A N 1
ATOM 2738 C CA . ASP A 1 330 ? 8.710 7.445 -40.012 1.00 48.80 329 ASP A CA 1
ATOM 2739 C C . ASP A 1 330 ? 8.204 8.606 -40.859 1.00 46.27 329 ASP A C 1
ATOM 2740 O O . ASP A 1 330 ? 8.628 9.750 -40.689 1.00 42.96 329 ASP A O 1
ATOM 2745 N N . ASP A 1 331 ? 7.282 8.298 -41.765 1.00 48.13 330 ASP A N 1
ATOM 2746 C CA . ASP A 1 331 ? 6.696 9.294 -42.651 1.00 47.15 330 ASP A CA 1
ATOM 2747 C C . ASP A 1 331 ? 5.458 9.943 -42.041 1.00 48.60 330 ASP A C 1
ATOM 2748 O O . ASP A 1 331 ? 4.752 10.692 -42.718 1.00 49.97 330 ASP A O 1
ATOM 2753 N N . LYS A 1 332 ? 5.187 9.662 -40.769 1.00 53.95 331 LYS A N 1
ATOM 2754 C CA . LYS A 1 332 ? 3.968 10.173 -40.144 1.00 48.79 331 LYS A CA 1
ATOM 2755 C C . LYS A 1 332 ? 4.190 11.087 -38.942 1.00 55.13 331 LYS A C 1
ATOM 2756 O O . LYS A 1 332 ? 4.956 10.770 -38.027 1.00 43.71 331 LYS A O 1
ATOM 2762 N N . ARG A 1 333 ? 3.501 12.224 -38.966 1.00 48.30 332 ARG A N 1
ATOM 2763 C CA . ARG A 1 333 ? 3.560 13.205 -37.891 1.00 52.94 332 ARG A CA 1
ATOM 2764 C C . ARG A 1 333 ? 2.947 12.642 -36.617 1.00 58.22 332 ARG A C 1
ATOM 2765 O O . ARG A 1 333 ? 3.478 12.832 -35.525 1.00 48.98 332 ARG A O 1
ATOM 2773 N N . ASP A 1 334 ? 1.823 11.948 -36.767 1.00 48.09 333 ASP A N 1
ATOM 2774 C CA . ASP A 1 334 ? 1.155 11.316 -35.637 1.00 49.20 333 ASP A CA 1
ATOM 2775 C C . ASP A 1 334 ? 0.607 9.954 -36.038 1.00 43.00 333 ASP A C 1
ATOM 2776 O O . ASP A 1 334 ? 0.654 9.578 -37.206 1.00 45.00 333 ASP A O 1
ATOM 2781 N N . ALA A 1 335 ? 0.095 9.210 -35.063 1.00 42.50 334 ALA A N 1
ATOM 2782 C CA . ALA A 1 335 ? -0.597 7.958 -35.349 1.00 45.00 334 ALA A CA 1
ATOM 2783 C C . ALA A 1 335 ? -1.939 8.279 -35.994 1.00 36.60 334 ALA A C 1
ATOM 2784 O O . ALA A 1 335 ? -2.318 9.450 -36.088 1.00 36.51 334 ALA A O 1
ATOM 2786 N N . ASN A 1 336 ? -2.660 7.253 -36.439 1.00 35.92 335 ASN A N 1
ATOM 2787 C CA . ASN A 1 336 ? -3.997 7.470 -36.982 1.00 41.91 335 ASN A CA 1
ATOM 2788 C C . ASN A 1 336 ? -4.904 8.126 -35.944 1.00 38.95 335 ASN A C 1
ATOM 2789 O O . ASN A 1 336 ? -4.864 7.777 -34.762 1.00 36.30 335 ASN A O 1
ATOM 2794 N N . HIS A 1 337 ? -5.708 9.088 -36.381 1.00 41.94 336 HIS A N 1
ATOM 2795 C CA . HIS A 1 337 ? -6.671 9.726 -35.492 1.00 40.30 336 HIS A CA 1
ATOM 2796 C C . HIS A 1 337 ? -7.733 8.707 -35.090 1.00 35.46 336 HIS A C 1
ATOM 2797 O O . HIS A 1 337 ? -8.021 7.778 -35.847 1.00 33.72 336 HIS A O 1
ATOM 2804 N N . ILE A 1 338 ? -8.303 8.872 -33.899 1.00 34.90 337 ILE A N 1
ATOM 2805 C CA . ILE A 1 338 ? -9.289 7.927 -33.374 1.00 41.44 337 ILE A CA 1
ATOM 2806 C C . ILE A 1 338 ? -10.458 7.709 -34.344 1.00 45.61 337 ILE A C 1
ATOM 2807 O O . ILE A 1 338 ? -10.999 6.604 -34.447 1.00 34.26 337 ILE A O 1
ATOM 2812 N N . SER A 1 339 ? -10.818 8.756 -35.080 1.00 32.97 338 SER A N 1
ATOM 2813 C CA . SER A 1 339 ? -11.891 8.663 -36.065 1.00 45.17 338 SER A CA 1
ATOM 2814 C C . SER A 1 339 ? -11.515 7.718 -37.206 1.00 41.55 338 SER A C 1
ATOM 2815 O O . SER A 1 339 ? -12.349 6.949 -37.686 1.00 40.81 338 SER A O 1
ATOM 2818 N N . THR A 1 340 ? -10.255 7.778 -37.633 1.00 41.07 339 THR A N 1
ATOM 2819 C CA . THR A 1 340 ? -9.754 6.894 -38.684 1.00 35.56 339 THR A CA 1
ATOM 2820 C C . THR A 1 340 ? -9.674 5.452 -38.184 1.00 32.48 339 THR A C 1
ATOM 2821 O O . THR A 1 340 ? -9.982 4.513 -38.922 1.00 35.84 339 THR A O 1
ATOM 2825 N N . VAL A 1 341 ? -9.250 5.285 -36.933 1.00 36.07 340 VAL A N 1
ATOM 2826 C CA . VAL A 1 341 ? -9.152 3.966 -36.311 1.00 38.93 340 VAL A CA 1
ATOM 2827 C C . VAL A 1 341 ? -10.510 3.274 -36.299 1.00 33.73 340 VAL A C 1
ATOM 2828 O O . VAL A 1 341 ? -10.641 2.122 -36.719 1.00 36.79 340 VAL A O 1
ATOM 2832 N N . LYS A 1 342 ? -11.514 3.995 -35.813 1.00 31.48 341 LYS A N 1
ATOM 2833 C CA . LYS A 1 342 ? -12.884 3.502 -35.734 1.00 34.58 341 LYS A CA 1
ATOM 2834 C C . LYS A 1 342 ? -13.411 3.097 -37.107 1.00 33.10 341 LYS A C 1
ATOM 2835 O O . LYS A 1 342 ? -14.076 2.070 -37.253 1.00 35.35 341 LYS A O 1
ATOM 2841 N N . SER A 1 343 ? -13.102 3.905 -38.116 1.00 35.43 342 SER A N 1
ATOM 2842 C CA . SER A 1 343 ? -13.550 3.634 -39.477 1.00 37.46 342 SER A CA 1
ATOM 2843 C C . SER A 1 343 ? -12.935 2.355 -40.049 1.00 38.18 342 SER A C 1
ATOM 2844 O O . SER A 1 343 ? -13.629 1.552 -40.677 1.00 32.14 342 SER A O 1
ATOM 2847 N N . VAL A 1 344 ? -11.635 2.172 -39.834 1.00 37.08 343 VAL A N 1
ATOM 2848 C CA . VAL A 1 344 ? -10.943 0.980 -40.318 1.00 43.04 343 VAL A CA 1
ATOM 2849 C C . VAL A 1 344 ? -11.449 -0.267 -39.594 1.00 36.72 343 VAL A C 1
ATOM 2850 O O . VAL A 1 344 ? -11.706 -1.297 -40.220 1.00 35.38 343 VAL A O 1
ATOM 2854 N N . LEU A 1 345 ? -11.600 -0.166 -38.276 1.00 29.93 344 LEU A N 1
ATOM 2855 C CA . LEU A 1 345 ? -12.145 -1.263 -37.478 1.00 30.60 344 LEU A CA 1
ATOM 2856 C C . LEU A 1 345 ? -13.556 -1.640 -37.919 1.00 35.54 344 LEU A C 1
ATOM 2857 O O . LEU A 1 345 ? -13.938 -2.810 -37.866 1.00 33.75 344 LEU A O 1
ATOM 2862 N N . GLN A 1 346 ? -14.328 -0.651 -38.360 1.00 32.54 345 GLN A N 1
ATOM 2863 C CA . GLN A 1 346 ? -15.691 -0.905 -38.814 1.00 35.52 345 GLN A CA 1
ATOM 2864 C C . GLN A 1 346 ? -15.698 -1.709 -40.114 1.00 34.45 345 GLN A C 1
ATOM 2865 O O . GLN A 1 346 ? -16.532 -2.598 -40.292 1.00 38.15 345 GLN A O 1
ATOM 2871 N N . SER A 1 347 ? -14.762 -1.400 -41.011 1.00 32.86 346 SER A N 1
ATOM 2872 C CA . SER A 1 347 ? -14.600 -2.158 -42.251 1.00 38.86 346 SER A CA 1
ATOM 2873 C C . SER A 1 347 ? -14.290 -3.622 -41.966 1.00 39.17 346 SER A C 1
ATOM 2874 O O . SER A 1 347 ? -14.710 -4.511 -42.706 1.00 37.88 346 SER A O 1
ATOM 2877 N N . ILE A 1 348 ? -13.545 -3.858 -40.890 1.00 37.36 347 ILE A N 1
ATOM 2878 C CA . ILE A 1 348 ? -13.169 -5.203 -40.473 1.00 36.94 347 ILE A CA 1
ATOM 2879 C C . ILE A 1 348 ? -14.341 -5.920 -39.803 1.00 34.78 347 ILE A C 1
ATOM 2880 O O . ILE A 1 348 ? -14.623 -7.083 -40.101 1.00 42.58 347 ILE A O 1
ATOM 2885 N N . GLU A 1 349 ? -15.021 -5.216 -38.901 1.00 38.88 348 GLU A N 1
ATOM 2886 C CA . GLU A 1 349 ? -16.157 -5.772 -38.169 1.00 44.79 348 GLU A CA 1
ATOM 2887 C C . GLU A 1 349 ? -17.293 -6.194 -39.101 1.00 40.40 348 GLU A C 1
ATOM 2888 O O . GLU A 1 349 ? -17.895 -7.254 -38.911 1.00 48.39 348 GLU A O 1
ATOM 2894 N N . ASP A 1 350 ? -17.578 -5.364 -40.103 1.00 46.56 349 ASP A N 1
ATOM 2895 C CA . ASP A 1 350 ? -18.631 -5.654 -41.076 1.00 36.80 349 ASP A CA 1
ATOM 2896 C C . ASP A 1 350 ? -18.096 -6.520 -42.205 1.00 45.84 349 ASP A C 1
ATOM 2897 O O . ASP A 1 350 ? -18.839 -6.921 -43.101 1.00 44.39 349 ASP A O 1
ATOM 2902 N N . GLY A 1 351 ? -16.800 -6.802 -42.157 1.00 37.28 350 GLY A N 1
ATOM 2903 C CA . GLY A 1 351 ? -16.121 -7.446 -43.264 1.00 40.37 350 GLY A CA 1
ATOM 2904 C C . GLY A 1 351 ? -16.546 -8.867 -43.568 1.00 48.69 350 GLY A C 1
ATOM 2905 O O . GLY A 1 351 ? -17.184 -9.537 -42.754 1.00 39.79 350 GLY A O 1
ATOM 2906 N N . VAL A 1 352 ? -16.188 -9.324 -44.763 1.00 42.23 351 VAL A N 1
ATOM 2907 C CA . VAL A 1 352 ? -16.422 -10.701 -45.158 1.00 44.40 351 VAL A CA 1
ATOM 2908 C C . VAL A 1 352 ? -15.073 -11.377 -45.331 1.00 40.19 351 VAL A C 1
ATOM 2909 O O . VAL A 1 352 ? -14.224 -10.888 -46.080 1.00 39.57 351 VAL A O 1
ATOM 2913 N N . SER A 1 353 ? -14.868 -12.490 -44.630 1.00 49.57 352 SER A N 1
ATOM 2914 C CA . SER A 1 353 ? -13.621 -13.237 -44.751 1.00 51.23 352 SER A CA 1
ATOM 2915 C C . SER A 1 353 ? -13.460 -13.752 -46.174 1.00 49.55 352 SER A C 1
ATOM 2916 O O . SER A 1 353 ? -14.442 -13.889 -46.906 1.00 41.21 352 SER A O 1
ATOM 2919 N N . LYS A 1 354 ? -12.218 -14.020 -46.563 1.00 45.91 353 LYS A N 1
ATOM 2920 C CA . LYS A 1 354 ? -11.915 -14.561 -47.881 1.00 48.47 353 LYS A CA 1
ATOM 2921 C C . LYS A 1 354 ? -12.656 -15.873 -48.107 1.00 55.54 353 LYS A C 1
ATOM 2922 O O . LYS A 1 354 ? -13.243 -16.088 -49.169 1.00 47.43 353 LYS A O 1
ATOM 2928 N N . GLU A 1 355 ? -12.632 -16.739 -47.096 1.00 51.14 354 GLU A N 1
ATOM 2929 C CA . GLU A 1 355 ? -13.340 -18.016 -47.145 1.00 54.37 354 GLU A CA 1
ATOM 2930 C C . GLU A 1 355 ? -14.827 -17.849 -47.448 1.00 56.15 354 GLU A C 1
ATOM 2931 O O . GLU A 1 355 ? -15.359 -18.500 -48.349 1.00 52.86 354 GLU A O 1
ATOM 2937 N N . ASP A 1 356 ? -15.494 -16.986 -46.686 1.00 44.02 355 ASP A N 1
ATOM 2938 C CA . ASP A 1 356 ? -16.926 -16.756 -46.863 1.00 47.84 355 ASP A CA 1
ATOM 2939 C C . ASP A 1 356 ? -17.243 -16.107 -48.207 1.00 59.73 355 ASP A C 1
ATOM 2940 O O . ASP A 1 356 ? -18.333 -16.288 -48.749 1.00 50.59 355 ASP A O 1
ATOM 2945 N N . LEU A 1 357 ? -16.289 -15.349 -48.740 1.00 52.00 356 LEU A N 1
ATOM 2946 C CA . LEU A 1 357 ? -16.453 -14.723 -50.047 1.00 51.70 356 LEU A CA 1
ATOM 2947 C C . LEU A 1 357 ? -16.423 -15.791 -51.140 1.00 58.50 356 LEU A C 1
ATOM 2948 O O . LEU A 1 357 ? -17.211 -15.750 -52.084 1.00 56.62 356 LEU A O 1
ATOM 2953 N N . LEU A 1 358 ? -15.518 -16.754 -50.989 1.00 54.56 357 LEU A N 1
ATOM 2954 C CA . LEU A 1 358 ? -15.355 -17.839 -51.956 1.00 57.70 357 LEU A CA 1
ATOM 2955 C C . LEU A 1 358 ? -16.528 -18.822 -51.957 1.00 63.95 357 LEU A C 1
ATOM 2956 O O . LEU A 1 358 ? -17.011 -19.219 -53.019 1.00 56.46 357 LEU A O 1
ATOM 2961 N N . LYS A 1 359 ? -16.984 -19.208 -50.767 1.00 50.96 358 LYS A N 1
ATOM 2962 C CA . LYS A 1 359 ? -18.101 -20.143 -50.632 1.00 59.15 358 LYS A CA 1
ATOM 2963 C C . LYS A 1 359 ? -19.392 -19.613 -51.247 1.00 59.73 358 LYS A C 1
ATOM 2964 O O . LYS A 1 359 ? -20.309 -20.381 -51.536 1.00 71.79 358 LYS A O 1
ATOM 2970 N N . GLU A 1 360 ? -19.462 -18.300 -51.439 1.00 56.27 359 GLU A N 1
ATOM 2971 C CA . GLU A 1 360 ? -20.662 -17.665 -51.968 1.00 60.58 359 GLU A CA 1
ATOM 2972 C C . GLU A 1 360 ? -20.660 -17.631 -53.496 1.00 63.68 359 GLU A C 1
ATOM 2973 O O . GLU A 1 360 ? -21.701 -17.434 -54.122 1.00 51.10 359 GLU A O 1
ATOM 2979 N N . MET A 1 361 ? -19.487 -17.837 -54.088 1.00 55.05 360 MET A N 1
ATOM 2980 C CA . MET A 1 361 ? -19.320 -17.791 -55.545 1.00 59.80 360 MET A CA 1
ATOM 2981 C C . MET A 1 361 ? -20.286 -18.642 -56.396 1.00 53.23 360 MET A C 1
ATOM 2982 O O . MET A 1 361 ? -20.799 -18.148 -57.402 1.00 53.65 360 MET A O 1
ATOM 2987 N N . PRO A 1 362 ? -20.528 -19.914 -56.011 1.00 60.73 361 PRO A N 1
ATOM 2988 C CA . PRO A 1 362 ? -21.481 -20.717 -56.792 1.00 59.30 361 PRO A CA 1
ATOM 2989 C C . PRO A 1 362 ? -22.857 -20.062 -56.918 1.00 57.96 361 PRO A C 1
ATOM 2990 O O . PRO A 1 362 ? -23.378 -19.967 -58.029 1.00 58.62 361 PRO A O 1
ATOM 2994 N N . ILE A 1 363 ? -23.426 -19.624 -55.796 1.00 56.09 362 ILE A N 1
ATOM 2995 C CA . ILE A 1 363 ? -24.717 -18.939 -55.792 1.00 57.40 362 ILE A CA 1
ATOM 2996 C C . ILE A 1 363 ? -24.707 -17.724 -56.722 1.00 58.39 362 ILE A C 1
ATOM 2997 O O . ILE A 1 363 ? -25.653 -17.498 -57.481 1.00 55.17 362 ILE A O 1
ATOM 3002 N N . ILE A 1 364 ? -23.627 -16.948 -56.652 1.00 53.36 363 ILE A N 1
ATOM 3003 C CA . ILE A 1 364 ? -23.462 -15.748 -57.467 1.00 63.30 363 ILE A CA 1
ATOM 3004 C C . ILE A 1 364 ? -23.473 -16.069 -58.960 1.00 53.09 363 ILE A C 1
ATOM 3005 O O . ILE A 1 364 ? -24.230 -15.474 -59.731 1.00 48.45 363 ILE A O 1
ATOM 3010 N N . ARG A 1 365 ? -22.620 -17.008 -59.357 1.00 47.89 364 ARG A N 1
ATOM 3011 C CA . ARG A 1 365 ? -22.517 -17.434 -60.749 1.00 61.15 364 ARG A CA 1
ATOM 3012 C C . ARG A 1 365 ? -23.835 -18.002 -61.272 1.00 64.45 364 ARG A C 1
ATOM 3013 O O . ARG A 1 365 ? -24.274 -17.660 -62.372 1.00 55.85 364 ARG A O 1
ATOM 3021 N N . GLU A 1 366 ? -24.457 -18.865 -60.474 1.00 62.87 365 GLU A N 1
ATOM 3022 C CA . GLU A 1 366 ? -25.718 -19.506 -60.839 1.00 65.64 365 GLU A CA 1
ATOM 3023 C C . GLU A 1 366 ? -26.795 -18.482 -61.189 1.00 70.23 365 GLU A C 1
ATOM 3024 O O . GLU A 1 366 ? -27.514 -18.633 -62.179 1.00 69.34 365 GLU A O 1
ATOM 3030 N N . ALA A 1 367 ? -26.892 -17.437 -60.374 1.00 65.94 366 ALA A N 1
ATOM 3031 C CA . ALA A 1 367 ? -27.868 -16.377 -60.594 1.00 63.40 366 ALA A CA 1
ATOM 3032 C C . ALA A 1 367 ? -27.496 -15.525 -61.803 1.00 66.70 366 ALA A C 1
ATOM 3033 O O . ALA A 1 367 ? -28.369 -14.959 -62.463 1.00 57.67 366 ALA A O 1
ATOM 3035 N N . TYR A 1 368 ? -26.198 -15.429 -62.082 1.00 60.65 367 TYR A N 1
ATOM 3036 C CA . TYR A 1 368 ? -25.715 -14.691 -63.246 1.00 69.51 367 TYR A CA 1
ATOM 3037 C C . TYR A 1 368 ? -26.247 -15.295 -64.541 1.00 64.95 367 TYR A C 1
ATOM 3038 O O . TYR A 1 368 ? -26.709 -14.575 -65.425 1.00 65.12 367 TYR A O 1
ATOM 3047 N N . TYR A 1 369 ? -26.189 -16.619 -64.645 1.00 61.32 368 TYR A N 1
ATOM 3048 C CA . TYR A 1 369 ? -26.657 -17.301 -65.846 1.00 76.60 368 TYR A CA 1
ATOM 3049 C C . TYR A 1 369 ? -28.183 -17.337 -65.956 1.00 73.95 368 TYR A C 1
ATOM 3050 O O . TYR A 1 369 ? -28.731 -17.337 -67.059 1.00 80.51 368 TYR A O 1
ATOM 3059 N N . ASN A 1 370 ? -28.865 -17.351 -64.815 1.00 68.65 369 ASN A N 1
ATOM 3060 C CA . ASN A 1 370 ? -30.325 -17.301 -64.807 1.00 71.18 369 ASN A CA 1
ATOM 3061 C C . ASN A 1 370 ? -30.866 -15.917 -65.166 1.00 82.66 369 ASN A C 1
ATOM 3062 O O . ASN A 1 370 ? -32.053 -15.759 -65.453 1.00 90.40 369 ASN A O 1
ATOM 3067 N N . ARG A 1 371 ? -29.989 -14.917 -65.144 1.00 76.83 370 ARG A N 1
ATOM 3068 C CA . ARG A 1 371 ? -30.337 -13.583 -65.625 1.00 88.53 370 ARG A CA 1
ATOM 3069 C C . ARG A 1 371 ? -30.092 -13.490 -67.125 1.00 86.84 370 ARG A C 1
ATOM 3070 O O . ARG A 1 371 ? -30.710 -12.684 -67.820 1.00 84.09 370 ARG A O 1
ATOM 3078 N N . LYS A 1 372 ? -29.185 -14.329 -67.613 1.00 81.07 371 LYS A N 1
ATOM 3079 C CA . LYS A 1 372 ? -28.751 -14.310 -69.005 1.00 91.90 371 LYS A CA 1
ATOM 3080 C C . LYS A 1 372 ? -29.751 -15.011 -69.926 1.00 100.61 371 LYS A C 1
ATOM 3081 O O . LYS A 1 372 ? -29.366 -15.839 -70.753 1.00 93.67 371 LYS A O 1
ATOM 3087 N N . LYS A 1 373 ? -31.031 -14.677 -69.786 1.00 107.28 372 LYS A N 1
ATOM 3088 C CA . LYS A 1 373 ? -32.084 -15.340 -70.552 1.00 108.84 372 LYS A CA 1
ATOM 3089 C C . LYS A 1 373 ? -32.802 -14.396 -71.515 1.00 112.03 372 LYS A C 1
ATOM 3090 O O . LYS A 1 373 ? -32.609 -13.181 -71.479 1.00 109.63 372 LYS A O 1
ATOM 3096 N N . SER B 1 1 ? -36.461 -12.964 -23.754 1.00 54.24 0 SER B N 1
ATOM 3097 C CA . SER B 1 1 ? -36.385 -13.194 -22.315 1.00 74.60 0 SER B CA 1
ATOM 3098 C C . SER B 1 1 ? -35.975 -11.916 -21.585 1.00 54.26 0 SER B C 1
ATOM 3099 O O . SER B 1 1 ? -35.698 -10.898 -22.220 1.00 55.54 0 SER B O 1
ATOM 3102 N N . MET B 1 2 ? -35.939 -11.968 -20.256 1.00 53.66 1 MET B N 1
ATOM 3103 C CA . MET B 1 2 ? -35.631 -10.782 -19.459 1.00 53.99 1 MET B CA 1
ATOM 3104 C C . MET B 1 2 ? -34.157 -10.386 -19.546 1.00 58.28 1 MET B C 1
ATOM 3105 O O . MET B 1 2 ? -33.270 -11.241 -19.551 1.00 50.35 1 MET B O 1
ATOM 3110 N N . ALA B 1 3 ? -33.910 -9.082 -19.616 1.00 50.31 2 ALA B N 1
ATOM 3111 C CA . ALA B 1 3 ? -32.557 -8.546 -19.721 1.00 47.56 2 ALA B CA 1
ATOM 3112 C C . ALA B 1 3 ? -31.709 -8.893 -18.505 1.00 46.09 2 ALA B C 1
ATOM 3113 O O . ALA B 1 3 ? -32.064 -8.552 -17.377 1.00 47.95 2 ALA B O 1
ATOM 3115 N N . PRO B 1 4 ? -30.577 -9.572 -18.736 1.00 43.87 3 PRO B N 1
ATOM 3116 C CA . PRO B 1 4 ? -29.640 -9.905 -17.662 1.00 43.30 3 PRO B CA 1
ATOM 3117 C C . PRO B 1 4 ? -28.948 -8.666 -17.112 1.00 47.32 3 PRO B C 1
ATOM 3118 O O . PRO B 1 4 ? -28.529 -7.799 -17.882 1.00 32.94 3 PRO B O 1
ATOM 3122 N N . SER B 1 5 ? -28.842 -8.589 -15.789 1.00 32.92 4 SER B N 1
ATOM 3123 C CA . SER B 1 5 ? -28.164 -7.483 -15.125 1.00 43.32 4 SER B CA 1
ATOM 3124 C C . SER B 1 5 ? -27.412 -8.011 -13.911 1.00 34.48 4 SER B C 1
ATOM 3125 O O . SER B 1 5 ? -27.340 -9.221 -13.698 1.00 38.75 4 SER B O 1
ATOM 3128 N N . GLU B 1 6 ? -26.862 -7.109 -13.105 1.00 34.02 5 GLU B N 1
ATOM 3129 C CA . GLU B 1 6 ? -26.134 -7.516 -11.905 1.00 47.55 5 GLU B CA 1
ATOM 3130 C C . GLU B 1 6 ? -27.045 -8.172 -10.865 1.00 50.97 5 GLU B C 1
ATOM 3131 O O . GLU B 1 6 ? -26.566 -8.817 -9.931 1.00 46.68 5 GLU B O 1
ATOM 3137 N N . LYS B 1 7 ? -28.356 -8.017 -11.037 1.00 43.14 6 LYS B N 1
ATOM 3138 C CA . LYS B 1 7 ? -29.332 -8.563 -10.096 1.00 50.90 6 LYS B CA 1
ATOM 3139 C C . LYS B 1 7 ? -29.517 -10.073 -10.235 1.00 50.59 6 LYS B C 1
ATOM 3140 O O . LYS B 1 7 ? -30.173 -10.703 -9.404 1.00 53.37 6 LYS B O 1
ATOM 3146 N N . ASP B 1 8 ? -28.941 -10.649 -11.285 1.00 47.54 7 ASP B N 1
ATOM 3147 C CA . ASP B 1 8 ? -28.992 -12.095 -11.479 1.00 57.91 7 ASP B CA 1
ATOM 3148 C C . ASP B 1 8 ? -27.862 -12.777 -10.717 1.00 68.57 7 ASP B C 1
ATOM 3149 O O . ASP B 1 8 ? -27.739 -14.003 -10.727 1.00 70.09 7 ASP B O 1
ATOM 3154 N N . ILE B 1 9 ? -27.036 -11.970 -10.062 1.00 58.71 8 ILE B N 1
ATOM 3155 C CA . ILE B 1 9 ? -25.926 -12.481 -9.270 1.00 63.40 8 ILE B CA 1
ATOM 3156 C C . ILE B 1 9 ? -26.369 -12.763 -7.837 1.00 65.53 8 ILE B C 1
ATOM 3157 O O . ILE B 1 9 ? -26.755 -11.846 -7.107 1.00 61.35 8 ILE B O 1
ATOM 3162 N N . GLU B 1 10 ? -26.326 -14.033 -7.442 1.00 83.24 9 GLU B N 1
ATOM 3163 C CA . GLU B 1 10 ? -26.596 -14.405 -6.058 1.00 81.15 9 GLU B CA 1
ATOM 3164 C C . GLU B 1 10 ? -25.548 -13.790 -5.146 1.00 70.80 9 GLU B C 1
ATOM 3165 O O . GLU B 1 10 ? -24.454 -14.333 -4.987 1.00 90.67 9 GLU B O 1
ATOM 3171 N N . GLU B 1 11 ? -25.881 -12.650 -4.553 1.00 52.45 10 GLU B N 1
ATOM 3172 C CA . GLU B 1 11 ? -24.961 -11.990 -3.640 1.00 74.71 10 GLU B CA 1
ATOM 3173 C C . GLU B 1 11 ? -24.990 -12.623 -2.255 1.00 67.55 10 GLU B C 1
ATOM 3174 O O . GLU B 1 11 ? -26.052 -12.966 -1.731 1.00 65.79 10 GLU B O 1
ATOM 3180 N N . VAL B 1 12 ? -23.807 -12.785 -1.674 1.00 64.25 11 VAL B N 1
ATOM 3181 C CA . VAL B 1 12 ? -23.677 -13.328 -0.332 1.00 58.35 11 VAL B CA 1
ATOM 3182 C C . VAL B 1 12 ? -23.579 -12.182 0.668 1.00 54.86 11 VAL B C 1
ATOM 3183 O O . VAL B 1 12 ? -22.912 -11.179 0.406 1.00 57.32 11 VAL B O 1
ATOM 3187 N N . SER B 1 13 ? -24.264 -12.321 1.799 1.00 58.65 12 SER B N 1
ATOM 3188 C CA . SER B 1 13 ? -24.118 -11.380 2.901 1.00 67.24 12 SER B CA 1
ATOM 3189 C C . SER B 1 13 ? -23.607 -12.130 4.127 1.00 59.06 12 SER B C 1
ATOM 3190 O O . SER B 1 13 ? -23.975 -13.284 4.351 1.00 62.30 12 SER B O 1
ATOM 3193 N N . VAL B 1 14 ? -22.745 -11.485 4.906 1.00 61.57 13 VAL B N 1
ATOM 3194 C CA . VAL B 1 14 ? -22.226 -12.090 6.128 1.00 60.40 13 VAL B CA 1
ATOM 3195 C C . VAL B 1 14 ? -23.358 -12.258 7.143 1.00 58.95 13 VAL B C 1
ATOM 3196 O O . VAL B 1 14 ? -24.051 -11.293 7.462 1.00 60.31 13 VAL B O 1
ATOM 3200 N N . PRO B 1 15 ? -23.559 -13.490 7.640 1.00 64.39 14 PRO B N 1
ATOM 3201 C CA . PRO B 1 15 ? -24.629 -13.796 8.597 1.00 57.89 14 PRO B CA 1
ATOM 3202 C C . PRO B 1 15 ? -24.265 -13.382 10.016 1.00 62.77 14 PRO B C 1
ATOM 3203 O O . PRO B 1 15 ? -23.739 -14.190 10.786 1.00 81.49 14 PRO B O 1
ATOM 3207 N N . GLY B 1 16 ? -24.558 -12.132 10.356 1.00 63.88 15 GLY B N 1
ATOM 3208 C CA . GLY B 1 16 ? -24.269 -11.614 11.679 1.00 50.66 15 GLY B CA 1
ATOM 3209 C C . GLY B 1 16 ? -24.424 -10.107 11.735 1.00 60.09 15 GLY B C 1
ATOM 3210 O O . GLY B 1 16 ? -24.641 -9.458 10.709 1.00 67.76 15 GLY B O 1
ATOM 3211 N N . VAL B 1 17 ? -24.313 -9.547 12.935 1.00 55.29 16 VAL B N 1
ATOM 3212 C CA . VAL B 1 17 ? -24.437 -8.105 13.107 1.00 64.27 16 VAL B CA 1
ATOM 3213 C C . VAL B 1 17 ? -23.075 -7.470 13.373 1.00 52.88 16 VAL B C 1
ATOM 3214 O O . VAL B 1 17 ? -22.207 -8.080 14.003 1.00 57.23 16 VAL B O 1
ATOM 3218 N N . LEU B 1 18 ? -22.887 -6.253 12.871 1.00 61.00 17 LEU B N 1
ATOM 3219 C CA . LEU B 1 18 ? -21.626 -5.541 13.047 1.00 61.42 17 LEU B CA 1
ATOM 3220 C C . LEU B 1 18 ? -21.314 -5.326 14.526 1.00 68.43 17 LEU B C 1
ATOM 3221 O O . LEU B 1 18 ? -22.142 -4.816 15.280 1.00 71.47 17 LEU B O 1
ATOM 3226 N N . ALA B 1 19 ? -20.119 -5.738 14.937 1.00 67.12 18 ALA B N 1
ATOM 3227 C CA . ALA B 1 19 ? -19.689 -5.571 16.318 1.00 65.37 18 ALA B CA 1
ATOM 3228 C C . ALA B 1 19 ? -19.517 -4.094 16.645 1.00 76.18 18 ALA B C 1
ATOM 3229 O O . ALA B 1 19 ? -19.066 -3.321 15.801 1.00 71.38 18 ALA B O 1
ATOM 3231 N N . PRO B 1 20 ? -19.884 -3.700 17.875 1.00 76.06 19 PRO B N 1
ATOM 3232 C CA . PRO B 1 20 ? -19.707 -2.331 18.374 1.00 69.31 19 PRO B CA 1
ATOM 3233 C C . PRO B 1 20 ? -18.253 -1.888 18.241 1.00 77.12 19 PRO B C 1
ATOM 3234 O O . PRO B 1 20 ? -17.364 -2.736 18.325 1.00 78.41 19 PRO B O 1
ATOM 3238 N N . ARG B 1 21 ? -18.013 -0.594 18.037 1.00 77.88 20 ARG B N 1
ATOM 3239 C CA . ARG B 1 21 ? -16.653 -0.095 17.830 1.00 74.42 20 ARG B CA 1
ATOM 3240 C C . ARG B 1 21 ? -15.730 -0.412 19.008 1.00 78.82 20 ARG B C 1
ATOM 3241 O O . ARG B 1 21 ? -14.570 -0.783 18.813 1.00 73.45 20 ARG B O 1
ATOM 3249 N N . ASP B 1 22 ? -16.250 -0.274 20.225 1.00 78.22 21 ASP B N 1
ATOM 3250 C CA . ASP B 1 22 ? -15.484 -0.594 21.425 1.00 84.47 21 ASP B CA 1
ATOM 3251 C C . ASP B 1 22 ? -15.138 -2.084 21.493 1.00 78.29 21 ASP B C 1
ATOM 3252 O O . ASP B 1 22 ? -14.068 -2.459 21.976 1.00 77.81 21 ASP B O 1
ATOM 3257 N N . ASP B 1 23 ? -16.048 -2.926 21.009 1.00 81.43 22 ASP B N 1
ATOM 3258 C CA . ASP B 1 23 ? -15.810 -4.365 20.940 1.00 80.69 22 ASP B CA 1
ATOM 3259 C C . ASP B 1 23 ? -14.711 -4.694 19.931 1.00 66.46 22 ASP B C 1
ATOM 3260 O O . ASP B 1 23 ? -13.774 -5.432 20.240 1.00 67.79 22 ASP B O 1
ATOM 3265 N N . VAL B 1 24 ? -14.840 -4.138 18.729 1.00 67.85 23 VAL B N 1
ATOM 3266 C CA . VAL B 1 24 ? -13.901 -4.389 17.635 1.00 67.51 23 VAL B CA 1
ATOM 3267 C C . VAL B 1 24 ? -12.457 -4.071 18.018 1.00 62.78 23 VAL B C 1
ATOM 3268 O O . VAL B 1 24 ? -11.543 -4.843 17.720 1.00 59.95 23 VAL B O 1
ATOM 3272 N N . ARG B 1 25 ? -12.258 -2.940 18.688 1.00 70.41 24 ARG B N 1
ATOM 3273 C CA . ARG B 1 25 ? -10.921 -2.500 19.079 1.00 64.29 24 ARG B CA 1
ATOM 3274 C C . ARG B 1 25 ? -10.249 -3.445 20.072 1.00 60.74 24 ARG B C 1
ATOM 3275 O O . ARG B 1 25 ? -9.026 -3.584 20.069 1.00 58.66 24 ARG B O 1
ATOM 3283 N N . VAL B 1 26 ? -11.049 -4.094 20.913 1.00 56.46 25 VAL B N 1
ATOM 3284 C CA . VAL B 1 26 ? -10.539 -5.150 21.783 1.00 59.46 25 VAL B CA 1
ATOM 3285 C C . VAL B 1 26 ? -10.106 -6.338 20.929 1.00 63.54 25 VAL B C 1
ATOM 3286 O O . VAL B 1 26 ? -9.023 -6.891 21.119 1.00 59.51 25 VAL B O 1
ATOM 3290 N N . LEU B 1 27 ? -10.959 -6.709 19.978 1.00 51.99 26 LEU B N 1
ATOM 3291 C CA . LEU B 1 27 ? -10.707 -7.844 19.093 1.00 56.29 26 LEU B CA 1
ATOM 3292 C C . LEU B 1 27 ? -9.461 -7.647 18.228 1.00 53.92 26 LEU B C 1
ATOM 3293 O O . LEU B 1 27 ? -8.615 -8.541 18.137 1.00 54.27 26 LEU B O 1
ATOM 3298 N N . LYS B 1 28 ? -9.356 -6.479 17.596 1.00 55.02 27 LYS B N 1
ATOM 3299 C CA . LYS B 1 28 ? -8.181 -6.126 16.802 1.00 55.49 27 LYS B CA 1
ATOM 3300 C C . LYS B 1 28 ? -6.910 -6.213 17.640 1.00 65.63 27 LYS B C 1
ATOM 3301 O O . LYS B 1 28 ? -5.876 -6.695 17.176 1.00 64.13 27 LYS B O 1
ATOM 3307 N N . THR B 1 29 ? -7.000 -5.738 18.879 1.00 59.18 28 THR B N 1
ATOM 3308 C CA . THR B 1 29 ? -5.871 -5.744 19.801 1.00 59.33 28 THR B CA 1
ATOM 3309 C C . THR B 1 29 ? -5.462 -7.172 20.149 1.00 50.67 28 THR B C 1
ATOM 3310 O O . THR B 1 29 ? -4.272 -7.491 20.194 1.00 57.41 28 THR B O 1
ATOM 3314 N N . ARG B 1 30 ? -6.452 -8.029 20.389 1.00 42.71 29 ARG B N 1
ATOM 3315 C CA . ARG B 1 30 ? -6.192 -9.429 20.717 1.00 60.47 29 ARG B CA 1
ATOM 3316 C C . ARG B 1 30 ? -5.533 -10.174 19.561 1.00 52.56 29 ARG B C 1
ATOM 3317 O O . ARG B 1 30 ? -4.583 -10.931 19.761 1.00 54.28 29 ARG B O 1
ATOM 3325 N N . ILE B 1 31 ? -6.056 -9.962 18.357 1.00 56.39 30 ILE B N 1
ATOM 3326 C CA . ILE B 1 31 ? -5.540 -10.615 17.157 1.00 50.44 30 ILE B CA 1
ATOM 3327 C C . ILE B 1 31 ? -4.113 -10.162 16.857 1.00 46.96 30 ILE B C 1
ATOM 3328 O O . ILE B 1 31 ? -3.246 -10.981 16.550 1.00 49.44 30 ILE B O 1
ATOM 3333 N N . ALA B 1 32 ? -3.875 -8.858 16.957 1.00 51.35 31 ALA B N 1
ATOM 3334 C CA . ALA B 1 32 ? -2.543 -8.303 16.754 1.00 66.08 31 ALA B CA 1
ATOM 3335 C C . ALA B 1 32 ? -1.548 -8.893 17.747 1.00 56.25 31 ALA B C 1
ATOM 3336 O O . ALA B 1 32 ? -0.419 -9.219 17.383 1.00 58.11 31 ALA B O 1
ATOM 3338 N N . LYS B 1 33 ? -1.969 -9.024 19.001 1.00 53.48 32 LYS B N 1
ATOM 3339 C CA . LYS B 1 33 ? -1.116 -9.605 20.030 1.00 64.77 32 LYS B CA 1
ATOM 3340 C C . LYS B 1 33 ? -0.865 -11.087 19.765 1.00 64.31 32 LYS B C 1
ATOM 3341 O O . LYS B 1 33 ? 0.266 -11.562 19.879 1.00 60.51 32 LYS B O 1
ATOM 3347 N N . LEU B 1 34 ? -1.924 -11.811 19.413 1.00 57.99 33 LEU B N 1
ATOM 3348 C CA . LEU B 1 34 ? -1.818 -13.235 19.105 1.00 52.19 33 LEU B CA 1
ATOM 3349 C C . LEU B 1 34 ? -0.906 -13.482 17.908 1.00 51.51 33 LEU B C 1
ATOM 3350 O O . LEU B 1 34 ? 0.000 -14.314 17.968 1.00 56.13 33 LEU B O 1
ATOM 3355 N N . LEU B 1 35 ? -1.145 -12.751 16.825 1.00 49.85 34 LEU B N 1
ATOM 3356 C CA . LEU B 1 35 ? -0.415 -12.976 15.582 1.00 58.37 34 LEU B CA 1
ATOM 3357 C C . LEU B 1 35 ? 0.932 -12.263 15.531 1.00 59.39 34 LEU B C 1
ATOM 3358 O O . LEU B 1 35 ? 1.855 -12.716 14.852 1.00 58.42 34 LEU B O 1
ATOM 3363 N N . GLY B 1 36 ? 1.049 -11.148 16.243 1.00 62.62 35 GLY B N 1
ATOM 3364 C CA . GLY B 1 36 ? 2.251 -10.342 16.164 1.00 71.26 35 GLY B CA 1
ATOM 3365 C C . GLY B 1 36 ? 2.195 -9.434 14.953 1.00 71.02 35 GLY B C 1
ATOM 3366 O O . GLY B 1 36 ? 3.214 -8.894 14.521 1.00 67.66 35 GLY B O 1
ATOM 3367 N N . THR B 1 37 ? 0.996 -9.277 14.398 1.00 62.45 36 THR B N 1
ATOM 3368 C CA . THR B 1 37 ? 0.780 -8.361 13.285 1.00 58.47 36 THR B CA 1
ATOM 3369 C C . THR B 1 37 ? 0.493 -6.964 13.813 1.00 69.93 36 THR B C 1
ATOM 3370 O O . THR B 1 37 ? 0.579 -6.711 15.014 1.00 70.53 36 THR B O 1
ATOM 3374 N N . SER B 1 38 ? 0.149 -6.059 12.905 1.00 69.46 37 SER B N 1
ATOM 3375 C CA . SER B 1 38 ? -0.238 -4.711 13.285 1.00 76.85 37 SER B CA 1
ATOM 3376 C C . SER B 1 38 ? -1.755 -4.642 13.390 1.00 78.01 37 SER B C 1
ATOM 3377 O O . SER B 1 38 ? -2.457 -5.122 12.500 1.00 76.32 37 SER B O 1
ATOM 3380 N N . PRO B 1 39 ? -2.268 -4.049 14.480 1.00 84.01 38 PRO B N 1
ATOM 3381 C CA . PRO B 1 39 ? -3.719 -3.883 14.620 1.00 85.11 38 PRO B CA 1
ATOM 3382 C C . PRO B 1 39 ? -4.246 -2.960 13.526 1.00 83.75 38 PRO B C 1
ATOM 3383 O O . PRO B 1 39 ? -3.459 -2.193 12.972 1.00 79.53 38 PRO B O 1
ATOM 3387 N N . ASP B 1 40 ? -5.538 -3.054 13.217 1.00 72.76 39 ASP B N 1
ATOM 3388 C CA . ASP B 1 40 ? -6.166 -2.288 12.133 1.00 82.32 39 ASP B CA 1
ATOM 3389 C C . ASP B 1 40 ? -5.752 -2.743 10.728 1.00 62.77 39 ASP B C 1
ATOM 3390 O O . ASP B 1 40 ? -6.309 -2.278 9.734 1.00 71.49 39 ASP B O 1
ATOM 3395 N N . THR B 1 41 ? -4.785 -3.653 10.649 1.00 63.25 40 THR B N 1
ATOM 3396 C CA . THR B 1 41 ? -4.345 -4.199 9.368 1.00 74.81 40 THR B CA 1
ATOM 3397 C C . THR B 1 41 ? -4.867 -5.626 9.181 1.00 73.32 40 THR B C 1
ATOM 3398 O O . THR B 1 41 ? -4.824 -6.432 10.111 1.00 68.29 40 THR B O 1
ATOM 3402 N N . PHE B 1 42 ? -5.363 -5.932 7.985 1.00 57.68 41 PHE B N 1
ATOM 3403 C CA . PHE B 1 42 ? -5.865 -7.268 7.677 1.00 58.77 41 PHE B CA 1
ATOM 3404 C C . PHE B 1 42 ? -4.715 -8.262 7.558 1.00 46.88 41 PHE B C 1
ATOM 3405 O O . PHE B 1 42 ? -3.835 -8.102 6.712 1.00 54.99 41 PHE B O 1
ATOM 3413 N N . PRO B 1 43 ? -4.720 -9.295 8.415 1.00 43.72 42 PRO B N 1
ATOM 3414 C CA . PRO B 1 43 ? -3.644 -10.288 8.485 1.00 44.61 42 PRO B CA 1
ATOM 3415 C C . PRO B 1 43 ? -3.759 -11.371 7.419 1.00 50.33 42 PRO B C 1
ATOM 3416 O O . PRO B 1 43 ? -2.867 -12.213 7.313 1.00 43.57 42 PRO B O 1
ATOM 3420 N N . GLY B 1 44 ? -4.836 -11.354 6.643 1.00 44.49 43 GLY B N 1
ATOM 3421 C CA . GLY B 1 44 ? -5.024 -12.359 5.613 1.00 48.24 43 GLY B CA 1
ATOM 3422 C C . GLY B 1 44 ? -4.101 -12.189 4.421 1.00 48.42 43 GLY B C 1
ATOM 3423 O O . GLY B 1 44 ? -3.671 -11.079 4.105 1.00 49.20 43 GLY B O 1
ATOM 3424 N N . SER B 1 45 ? -3.797 -13.298 3.756 1.00 37.58 44 SER B N 1
ATOM 3425 C CA . SER B 1 45 ? -3.003 -13.261 2.536 1.00 46.07 44 SER B CA 1
ATOM 3426 C C . SER B 1 45 ? -3.844 -12.801 1.352 1.00 42.82 44 SER B C 1
ATOM 3427 O O . SER B 1 45 ? -5.068 -12.937 1.359 1.00 41.91 44 SER B O 1
ATOM 3430 N N . GLN B 1 46 ? -3.185 -12.239 0.345 1.00 42.99 45 GLN B N 1
ATOM 3431 C CA . GLN B 1 46 ? -3.848 -11.913 -0.911 1.00 40.31 45 GLN B CA 1
ATOM 3432 C C . GLN B 1 46 ? -3.028 -12.474 -2.068 1.00 47.11 45 GLN B C 1
ATOM 3433 O O . GLN B 1 46 ? -1.800 -12.389 -2.061 1.00 40.51 45 GLN B O 1
ATOM 3439 N N . PRO B 1 47 ? -3.707 -13.066 -3.060 1.00 39.04 46 PRO B N 1
ATOM 3440 C CA . PRO B 1 47 ? -3.024 -13.726 -4.178 1.00 40.29 46 PRO B CA 1
ATOM 3441 C C . PRO B 1 47 ? -2.603 -12.762 -5.284 1.00 46.92 46 PRO B C 1
ATOM 3442 O O . PRO B 1 47 ? -3.105 -11.640 -5.349 1.00 46.39 46 PRO B O 1
ATOM 3446 N N . VAL B 1 48 ? -1.683 -13.205 -6.139 1.00 41.34 47 VAL B N 1
ATOM 3447 C CA . VAL B 1 48 ? -1.292 -12.435 -7.316 1.00 36.93 47 VAL B CA 1
ATOM 3448 C C . VAL B 1 48 ? -1.881 -13.072 -8.567 1.00 40.78 47 VAL B C 1
ATOM 3449 O O . VAL B 1 48 ? -2.183 -14.266 -8.576 1.00 39.59 47 VAL B O 1
ATOM 3453 N N . SER B 1 49 ? -2.043 -12.282 -9.623 1.00 32.98 48 SER B N 1
ATOM 3454 C CA . SER B 1 49 ? -2.582 -12.803 -10.875 1.00 37.64 48 SER B CA 1
ATOM 3455 C C . SER B 1 49 ? -1.588 -13.735 -11.565 1.00 46.04 48 SER B C 1
ATOM 3456 O O . SER B 1 49 ? -0.398 -13.432 -11.652 1.00 44.24 48 SER B O 1
ATOM 3459 N N . PHE B 1 50 ? -2.087 -14.868 -12.054 1.00 44.28 49 PHE B N 1
ATOM 3460 C CA . PHE B 1 50 ? -1.251 -15.856 -12.727 1.00 39.91 49 PHE B CA 1
ATOM 3461 C C . PHE B 1 50 ? -0.684 -15.282 -14.022 1.00 44.36 49 PHE B C 1
ATOM 3462 O O . PHE B 1 50 ? -1.433 -14.900 -14.924 1.00 43.15 49 PHE B O 1
ATOM 3470 N N . SER B 1 51 ? 0.642 -15.215 -14.102 1.00 44.59 50 SER B N 1
ATOM 3471 C CA . SER B 1 51 ? 1.321 -14.771 -15.315 1.00 47.67 50 SER B CA 1
ATOM 3472 C C . SER B 1 51 ? 2.185 -15.895 -15.880 1.00 50.48 50 SER B C 1
ATOM 3473 O O . SER B 1 51 ? 2.272 -16.975 -15.291 1.00 42.95 50 SER B O 1
ATOM 3476 N N . LYS B 1 52 ? 2.823 -15.638 -17.018 1.00 47.18 51 LYS B N 1
ATOM 3477 C CA . LYS B 1 52 ? 3.620 -16.654 -17.706 1.00 48.52 51 LYS B CA 1
ATOM 3478 C C . LYS B 1 52 ? 4.798 -17.169 -16.882 1.00 37.46 51 LYS B C 1
ATOM 3479 O O . LYS B 1 52 ? 5.193 -18.329 -17.012 1.00 37.18 51 LYS B O 1
ATOM 3485 N N . LYS B 1 53 ? 5.346 -16.310 -16.028 1.00 39.07 52 LYS B N 1
ATOM 3486 C CA . LYS B 1 53 ? 6.485 -16.675 -15.188 1.00 44.78 52 LYS B CA 1
ATOM 3487 C C . LYS B 1 53 ? 6.118 -17.742 -14.157 1.00 54.74 52 LYS B C 1
ATOM 3488 O O . LYS B 1 53 ? 6.993 -18.431 -13.628 1.00 52.01 52 LYS B O 1
ATOM 3494 N N . HIS B 1 54 ? 4.824 -17.880 -13.877 1.00 52.45 53 HIS B N 1
ATOM 3495 C CA . HIS B 1 54 ? 4.358 -18.768 -12.814 1.00 42.68 53 HIS B CA 1
ATOM 3496 C C . HIS B 1 54 ? 4.311 -20.233 -13.242 1.00 45.61 53 HIS B C 1
ATOM 3497 O O . HIS B 1 54 ? 4.187 -21.125 -12.401 1.00 49.40 53 HIS B O 1
ATOM 3504 N N . LEU B 1 55 ? 4.402 -20.478 -14.547 1.00 45.71 54 LEU B N 1
ATOM 3505 C CA . LEU B 1 55 ? 4.521 -21.840 -15.053 1.00 46.24 54 LEU B CA 1
ATOM 3506 C C . LEU B 1 55 ? 5.824 -22.451 -14.552 1.00 47.04 54 LEU B C 1
ATOM 3507 O O . LEU B 1 55 ? 5.884 -23.636 -14.225 1.00 51.87 54 LEU B O 1
ATOM 3512 N N . GLN B 1 56 ? 6.866 -21.628 -14.488 1.00 46.58 55 GLN B N 1
ATOM 3513 C CA . GLN B 1 56 ? 8.148 -22.061 -13.954 1.00 56.26 55 GLN B CA 1
ATOM 3514 C C . GLN B 1 56 ? 8.041 -22.290 -12.451 1.00 55.48 55 GLN B C 1
ATOM 3515 O O . GLN B 1 56 ? 8.612 -23.238 -11.915 1.00 53.56 55 GLN B O 1
ATOM 3521 N N . ALA B 1 57 ? 7.302 -21.414 -11.778 1.00 47.28 56 ALA B N 1
ATOM 3522 C CA . ALA B 1 57 ? 7.092 -21.527 -10.339 1.00 46.59 56 ALA B CA 1
ATOM 3523 C C . ALA B 1 57 ? 6.405 -22.840 -9.975 1.00 44.92 56 ALA B C 1
ATOM 3524 O O . ALA B 1 57 ? 6.699 -23.435 -8.938 1.00 50.67 56 ALA B O 1
ATOM 3526 N N . LEU B 1 58 ? 5.489 -23.286 -10.830 1.00 48.36 57 LEU B N 1
ATOM 3527 C CA . LEU B 1 58 ? 4.776 -24.540 -10.603 1.00 47.51 57 LEU B CA 1
ATOM 3528 C C . LEU B 1 58 ? 5.679 -25.759 -10.782 1.00 51.88 57 LEU B C 1
ATOM 3529 O O . LEU B 1 58 ? 5.341 -26.859 -10.340 1.00 59.26 57 LEU B O 1
ATOM 3534 N N . LYS B 1 59 ? 6.826 -25.561 -11.426 1.00 54.84 58 LYS B N 1
ATOM 3535 C CA . LYS B 1 59 ? 7.767 -26.649 -11.678 1.00 57.21 58 LYS B CA 1
ATOM 3536 C C . LYS B 1 59 ? 8.850 -26.723 -10.612 1.00 50.53 58 LYS B C 1
ATOM 3537 O O . LYS B 1 59 ? 9.580 -27.712 -10.527 1.00 56.74 58 LYS B O 1
ATOM 3543 N N . GLU B 1 60 ? 8.956 -25.675 -9.802 1.00 48.34 59 GLU B N 1
ATOM 3544 C CA . GLU B 1 60 ? 10.014 -25.596 -8.800 1.00 58.18 59 GLU B CA 1
ATOM 3545 C C . GLU B 1 60 ? 9.536 -25.965 -7.398 1.00 60.20 59 GLU B C 1
ATOM 3546 O O . GLU B 1 60 ? 10.324 -26.419 -6.568 1.00 66.26 59 GLU B O 1
ATOM 3552 N N . LYS B 1 61 ? 8.247 -25.774 -7.133 1.00 55.75 60 LYS B N 1
ATOM 3553 C CA . LYS B 1 61 ? 7.698 -26.066 -5.812 1.00 49.95 60 LYS B CA 1
ATOM 3554 C C . LYS B 1 61 ? 6.399 -26.860 -5.866 1.00 52.48 60 LYS B C 1
ATOM 3555 O O . LYS B 1 61 ? 5.636 -26.769 -6.832 1.00 48.78 60 LYS B O 1
ATOM 3561 N N . ASN B 1 62 ? 6.159 -27.644 -4.820 1.00 48.86 61 ASN B N 1
ATOM 3562 C CA . ASN B 1 62 ? 4.911 -28.377 -4.696 1.00 50.21 61 ASN B CA 1
ATOM 3563 C C . ASN B 1 62 ? 3.753 -27.408 -4.510 1.00 52.71 61 ASN B C 1
ATOM 3564 O O . ASN B 1 62 ? 3.868 -26.422 -3.777 1.00 41.19 61 ASN B O 1
ATOM 3569 N N . TYR B 1 63 ? 2.640 -27.689 -5.176 1.00 44.61 62 TYR B N 1
ATOM 3570 C CA . TYR B 1 63 ? 1.482 -26.810 -5.120 1.00 43.64 62 TYR B CA 1
ATOM 3571 C C . TYR B 1 63 ? 0.198 -27.601 -4.952 1.00 42.67 62 TYR B C 1
ATOM 3572 O O . TYR B 1 63 ? 0.098 -28.752 -5.386 1.00 45.70 62 TYR B O 1
ATOM 3581 N N . PHE B 1 64 ? -0.778 -26.981 -4.300 1.00 42.64 63 PHE B N 1
ATOM 3582 C CA . PHE B 1 64 ? -2.146 -27.462 -4.351 1.00 38.68 63 PHE B CA 1
ATOM 3583 C C . PHE B 1 64 ? -2.908 -26.548 -5.299 1.00 45.84 63 PHE B C 1
ATOM 3584 O O . PHE B 1 64 ? -2.452 -25.442 -5.609 1.00 40.20 63 PHE B O 1
ATOM 3592 N N . VAL B 1 65 ? -4.052 -27.015 -5.782 1.00 46.41 64 VAL B N 1
ATOM 3593 C CA . VAL B 1 65 ? -4.896 -26.196 -6.638 1.00 36.98 64 VAL B CA 1
ATOM 3594 C C . VAL B 1 65 ? -6.354 -26.545 -6.367 1.00 46.55 64 VAL B C 1
ATOM 3595 O O . VAL B 1 65 ? -6.691 -27.706 -6.125 1.00 45.52 64 VAL B O 1
ATOM 3599 N N . CYS B 1 66 ? -7.209 -25.530 -6.366 1.00 41.15 65 CYS B N 1
ATOM 3600 C CA . CYS B 1 66 ? -8.633 -25.744 -6.162 1.00 39.85 65 CYS B CA 1
ATOM 3601 C C . CYS B 1 66 ? -9.423 -24.698 -6.928 1.00 48.62 65 CYS B C 1
ATOM 3602 O O . CYS B 1 66 ? -8.863 -23.705 -7.402 1.00 39.16 65 CYS B O 1
ATOM 3605 N N . GLU B 1 67 ? -10.726 -24.922 -7.055 1.00 40.84 66 GLU B N 1
ATOM 3606 C CA . GLU B 1 67 ? -11.589 -23.948 -7.704 1.00 43.12 66 GLU B CA 1
ATOM 3607 C C . GLU B 1 67 ? -11.662 -22.692 -6.846 1.00 49.83 66 GLU B C 1
ATOM 3608 O O . GLU B 1 67 ? -11.687 -22.765 -5.615 1.00 42.46 66 GLU B O 1
ATOM 3646 N N . SER B 1 69 ? -13.642 -19.855 -5.452 1.00 46.40 68 SER B N 1
ATOM 3647 C CA . SER B 1 69 ? -15.071 -19.698 -5.204 1.00 52.60 68 SER B CA 1
ATOM 3648 C C . SER B 1 69 ? -15.581 -18.260 -5.277 1.00 58.38 68 SER B C 1
ATOM 3649 O O . SER B 1 69 ? -14.904 -17.325 -4.847 1.00 49.88 68 SER B O 1
ATOM 3652 N N . ASP B 1 70 ? -16.780 -18.096 -5.830 1.00 56.09 69 ASP B N 1
ATOM 3653 C CA . ASP B 1 70 ? -17.511 -16.839 -5.721 1.00 62.82 69 ASP B CA 1
ATOM 3654 C C . ASP B 1 70 ? -18.038 -16.715 -4.300 1.00 48.98 69 ASP B C 1
ATOM 3655 O O . ASP B 1 70 ? -18.598 -17.669 -3.759 1.00 50.76 69 ASP B O 1
ATOM 3660 N N . GLY B 1 71 ? -17.865 -15.545 -3.695 1.00 47.89 70 GLY B N 1
ATOM 3661 C CA . GLY B 1 71 ? -18.367 -15.319 -2.353 1.00 43.28 70 GLY B CA 1
ATOM 3662 C C . GLY B 1 71 ? -17.607 -14.223 -1.637 1.00 52.75 70 GLY B C 1
ATOM 3663 O O . GLY B 1 71 ? -17.031 -13.339 -2.273 1.00 50.09 70 GLY B O 1
ATOM 3664 N N . ILE B 1 72 ? -17.609 -14.277 -0.309 1.00 42.03 71 ILE B N 1
ATOM 3665 C CA . ILE B 1 72 ? -16.877 -13.304 0.489 1.00 44.42 71 ILE B CA 1
ATOM 3666 C C . ILE B 1 72 ? -15.780 -13.978 1.303 1.00 50.60 71 ILE B C 1
ATOM 3667 O O . ILE B 1 72 ? -16.052 -14.866 2.114 1.00 38.51 71 ILE B O 1
ATOM 3672 N N . ARG B 1 73 ? -14.541 -13.555 1.078 1.00 38.35 72 ARG B N 1
ATOM 3673 C CA . ARG B 1 73 ? -13.415 -14.047 1.858 1.00 45.54 72 ARG B CA 1
ATOM 3674 C C . ARG B 1 73 ? -13.504 -13.470 3.266 1.00 44.12 72 ARG B C 1
ATOM 3675 O O . ARG B 1 73 ? -13.563 -12.253 3.444 1.00 41.98 72 ARG B O 1
ATOM 3683 N N . CYS B 1 74 ? -13.521 -14.349 4.262 1.00 35.79 73 CYS B N 1
ATOM 3684 C CA . CYS B 1 74 ? -13.585 -13.921 5.654 1.00 38.35 73 CYS B CA 1
ATOM 3685 C C . CYS B 1 74 ? -12.617 -14.723 6.507 1.00 40.67 73 CYS B C 1
ATOM 3686 O O . CYS B 1 74 ? -12.383 -15.907 6.253 1.00 38.79 73 CYS B O 1
ATOM 3689 N N . LEU B 1 75 ? -12.055 -14.074 7.520 1.00 42.25 74 LEU B N 1
ATOM 3690 C CA . LEU B 1 75 ? -11.353 -14.791 8.571 1.00 42.80 74 LEU B CA 1
ATOM 3691 C C . LEU B 1 75 ? -12.358 -15.074 9.680 1.00 48.00 74 LEU B C 1
ATOM 3692 O O . LEU B 1 75 ? -13.226 -14.245 9.959 1.00 45.43 74 LEU B O 1
ATOM 3697 N N . LEU B 1 76 ? -12.261 -16.248 10.296 1.00 47.47 75 LEU B N 1
ATOM 3698 C CA . LEU B 1 76 ? -13.155 -16.592 11.397 1.00 42.03 75 LEU B CA 1
ATOM 3699 C C . LEU B 1 76 ? -12.371 -16.627 12.701 1.00 46.86 75 LEU B C 1
ATOM 3700 O O . LEU B 1 76 ? -11.364 -17.330 12.810 1.00 41.12 75 LEU B O 1
ATOM 3705 N N . TYR B 1 77 ? -12.838 -15.869 13.687 1.00 41.99 76 TYR B N 1
ATOM 3706 C CA . TYR B 1 77 ? -12.124 -15.730 14.950 1.00 37.32 76 TYR B CA 1
ATOM 3707 C C . TYR B 1 77 ? -12.937 -16.281 16.116 1.00 45.59 76 TYR B C 1
ATOM 3708 O O . TYR B 1 77 ? -14.012 -15.766 16.436 1.00 45.98 76 TYR B O 1
ATOM 3717 N N . MET B 1 78 ? -12.426 -17.339 16.739 1.00 39.77 77 MET B N 1
ATOM 3718 C CA . MET B 1 78 ? -13.060 -17.902 17.924 1.00 44.50 77 MET B CA 1
ATOM 3719 C C . MET B 1 78 ? -12.397 -17.321 19.167 1.00 43.76 77 MET B C 1
ATOM 3720 O O . MET B 1 78 ? -11.186 -17.461 19.358 1.00 43.53 77 MET B O 1
ATOM 3725 N N . THR B 1 79 ? -13.192 -16.667 20.007 1.00 43.32 78 THR B N 1
ATOM 3726 C CA . THR B 1 79 ? -12.661 -15.986 21.181 1.00 43.28 78 THR B CA 1
ATOM 3727 C C . THR B 1 79 ? -13.719 -15.886 22.270 1.00 47.01 78 THR B C 1
ATOM 3728 O O . THR B 1 79 ? -14.787 -16.492 22.168 1.00 46.20 78 THR B O 1
ATOM 3732 N N . GLU B 1 80 ? -13.418 -15.128 23.318 1.00 50.10 79 GLU B N 1
ATOM 3733 C CA . GLU B 1 80 ? -14.407 -14.854 24.350 1.00 58.46 79 GLU B CA 1
ATOM 3734 C C . GLU B 1 80 ? -15.036 -13.491 24.104 1.00 53.27 79 GLU B C 1
ATOM 3735 O O . GLU B 1 80 ? -14.394 -12.596 23.551 1.00 64.46 79 GLU B O 1
ATOM 3741 N N . HIS B 1 81 ? -16.296 -13.340 24.498 1.00 61.26 80 HIS B N 1
ATOM 3742 C CA . HIS B 1 81 ? -17.001 -12.079 24.310 1.00 58.66 80 HIS B CA 1
ATOM 3743 C C . HIS B 1 81 ? -16.316 -10.976 25.106 1.00 59.29 80 HIS B C 1
ATOM 3744 O O . HIS B 1 81 ? -16.161 -11.087 26.323 1.00 66.52 80 HIS B O 1
ATOM 3751 N N . PRO B 1 82 ? -15.895 -9.910 24.411 1.00 72.60 81 PRO B N 1
ATOM 3752 C CA . PRO B 1 82 ? -15.165 -8.779 24.994 1.00 73.21 81 PRO B CA 1
ATOM 3753 C C . PRO B 1 82 ? -15.870 -8.163 26.202 1.00 69.27 81 PRO B C 1
ATOM 3754 O O . PRO B 1 82 ? -15.203 -7.577 27.056 1.00 76.32 81 PRO B O 1
ATOM 3758 N N . ARG B 1 83 ? -17.191 -8.299 26.273 1.00 74.49 82 ARG B N 1
ATOM 3759 C CA . ARG B 1 83 ? -17.961 -7.727 27.375 1.00 89.05 82 ARG B CA 1
ATOM 3760 C C . ARG B 1 83 ? -18.473 -8.789 28.350 1.00 89.01 82 ARG B C 1
ATOM 3761 O O . ARG B 1 83 ? -18.509 -8.565 29.559 1.00 95.62 82 ARG B O 1
ATOM 3769 N N . TYR B 1 84 ? -18.865 -9.944 27.818 1.00 85.90 83 TYR B N 1
ATOM 3770 C CA . TYR B 1 84 ? -19.407 -11.024 28.637 1.00 84.58 83 TYR B CA 1
ATOM 3771 C C . TYR B 1 84 ? -18.371 -12.128 28.826 1.00 90.31 83 TYR B C 1
ATOM 3772 O O . TYR B 1 84 ? -18.235 -13.015 27.982 1.00 86.97 83 TYR B O 1
ATOM 3781 N N . GLU B 1 85 ? -17.646 -12.068 29.940 1.00 94.20 84 GLU B N 1
ATOM 3782 C CA . GLU B 1 85 ? -16.577 -13.022 30.219 1.00 87.88 84 GLU B CA 1
ATOM 3783 C C . GLU B 1 85 ? -17.112 -14.448 30.340 1.00 91.07 84 GLU B C 1
ATOM 3784 O O . GLU B 1 85 ? -18.252 -14.655 30.759 1.00 83.78 84 GLU B O 1
ATOM 3790 N N . ASN B 1 86 ? -16.280 -15.413 29.952 1.00 89.47 85 ASN B N 1
ATOM 3791 C CA . ASN B 1 86 ? -16.626 -16.838 29.954 1.00 86.48 85 ASN B CA 1
ATOM 3792 C C . ASN B 1 86 ? -17.688 -17.242 28.927 1.00 84.18 85 ASN B C 1
ATOM 3793 O O . ASN B 1 86 ? -18.196 -18.364 28.959 1.00 76.31 85 ASN B O 1
ATOM 3798 N N . ARG B 1 87 ? -18.013 -16.332 28.014 1.00 77.30 86 ARG B N 1
ATOM 3799 C CA . ARG B 1 87 ? -18.975 -16.626 26.956 1.00 76.43 86 ARG B CA 1
ATOM 3800 C C . ARG B 1 87 ? -18.282 -16.753 25.606 1.00 64.42 86 ARG B C 1
ATOM 3801 O O . ARG B 1 87 ? -17.559 -15.848 25.189 1.00 60.56 86 ARG B O 1
ATOM 3809 N N . PRO B 1 88 ? -18.500 -17.884 24.920 1.00 59.65 87 PRO B N 1
ATOM 3810 C CA . PRO B 1 88 ? -17.916 -18.100 23.593 1.00 58.84 87 PRO B CA 1
ATOM 3811 C C . PRO B 1 88 ? -18.448 -17.071 22.606 1.00 55.98 87 PRO B C 1
ATOM 3812 O O . PRO B 1 88 ? -19.633 -16.733 22.662 1.00 58.64 87 PRO B O 1
ATOM 3816 N N . SER B 1 89 ? -17.587 -16.571 21.727 1.00 52.13 88 SER B N 1
ATOM 3817 C CA . SER B 1 89 ? -18.019 -15.616 20.712 1.00 60.09 88 SER B CA 1
ATOM 3818 C C . SER B 1 89 ? -17.223 -15.795 19.424 1.00 49.81 88 SER B C 1
ATOM 3819 O O . SER B 1 89 ? -15.991 -15.860 19.444 1.00 51.36 88 SER B O 1
ATOM 3822 N N . VAL B 1 90 ? -17.941 -15.878 18.308 1.00 50.13 89 VAL B N 1
ATOM 3823 C CA . VAL B 1 90 ? -17.332 -16.105 17.003 1.00 40.74 89 VAL B CA 1
ATOM 3824 C C . VAL B 1 90 ? -17.565 -14.903 16.096 1.00 48.50 89 VAL B C 1
ATOM 3825 O O . VAL B 1 90 ? -18.691 -14.412 15.981 1.00 49.83 89 VAL B O 1
ATOM 3829 N N . TYR B 1 91 ? -16.499 -14.425 15.460 1.00 42.05 90 TYR B N 1
ATOM 3830 C CA . TYR B 1 91 ? -16.604 -13.287 14.556 1.00 41.68 90 TYR B CA 1
ATOM 3831 C C . TYR B 1 91 ? -16.071 -13.613 13.163 1.00 48.00 90 TYR B C 1
ATOM 3832 O O . TYR B 1 91 ? -15.113 -14.374 13.011 1.00 43.54 90 TYR B O 1
ATOM 3841 N N . LEU B 1 92 ? -16.714 -13.043 12.149 1.00 46.35 91 LEU B N 1
ATOM 3842 C CA . LEU B 1 92 ? -16.197 -13.078 10.788 1.00 42.46 91 LEU B CA 1
ATOM 3843 C C . LEU B 1 92 ? -15.764 -11.667 10.426 1.00 47.51 91 LEU B C 1
ATOM 3844 O O . LEU B 1 92 ? -16.470 -10.703 10.731 1.00 47.06 91 LEU B O 1
ATOM 3849 N N . PHE B 1 93 ? -14.602 -11.534 9.795 1.00 42.36 92 PHE B N 1
ATOM 3850 C CA . PHE B 1 93 ? -14.171 -10.221 9.324 1.00 49.03 92 PHE B CA 1
ATOM 3851 C C . PHE B 1 93 ? -13.453 -10.265 7.979 1.00 46.63 92 PHE B C 1
ATOM 3852 O O . PHE B 1 93 ? -12.660 -11.170 7.710 1.00 45.03 92 PHE B O 1
ATOM 3860 N N . ASP B 1 94 ? -13.754 -9.278 7.139 1.00 42.36 93 ASP B N 1
ATOM 3861 C CA . ASP B 1 94 ? -13.216 -9.202 5.783 1.00 52.88 93 ASP B CA 1
ATOM 3862 C C . ASP B 1 94 ? -11.908 -8.419 5.709 1.00 51.58 93 ASP B C 1
ATOM 3863 O O . ASP B 1 94 ? -11.351 -8.028 6.733 1.00 51.07 93 ASP B O 1
ATOM 3868 N N . ARG B 1 95 ? -11.443 -8.175 4.486 1.00 46.21 94 ARG B N 1
ATOM 3869 C CA . ARG B 1 95 ? -10.216 -7.420 4.251 1.00 50.94 94 ARG B CA 1
ATOM 3870 C C . ARG B 1 95 ? -10.379 -5.941 4.595 1.00 52.62 94 ARG B C 1
ATOM 3871 O O . ARG B 1 95 ? -9.393 -5.209 4.710 1.00 56.73 94 ARG B O 1
ATOM 3879 N N . LYS B 1 96 ? -11.624 -5.503 4.745 1.00 56.96 95 LYS B N 1
ATOM 3880 C CA . LYS B 1 96 ? -11.902 -4.120 5.110 1.00 62.73 95 LYS B CA 1
ATOM 3881 C C . LYS B 1 96 ? -11.933 -3.984 6.624 1.00 61.72 95 LYS B C 1
ATOM 3882 O O . LYS B 1 96 ? -12.074 -2.880 7.153 1.00 65.65 95 LYS B O 1
ATOM 3888 N N . MET B 1 97 ? -11.804 -5.121 7.305 1.00 60.04 96 MET B N 1
ATOM 3889 C CA . MET B 1 97 ? -11.823 -5.194 8.768 1.00 59.09 96 MET B CA 1
ATOM 3890 C C . MET B 1 97 ? -13.175 -4.812 9.368 1.00 60.10 96 MET B C 1
ATOM 3891 O O . MET B 1 97 ? -13.247 -4.122 10.388 1.00 55.16 96 MET B O 1
ATOM 3896 N N . ASN B 1 98 ? -14.243 -5.273 8.725 1.00 56.29 97 ASN B N 1
ATOM 3897 C CA . ASN B 1 98 ? -15.577 -5.191 9.301 1.00 58.82 97 ASN B CA 1
ATOM 3898 C C . ASN B 1 98 ? -15.888 -6.473 10.065 1.00 64.19 97 ASN B C 1
ATOM 3899 O O . ASN B 1 98 ? -15.957 -7.555 9.477 1.00 58.70 97 ASN B O 1
ATOM 3904 N N . PHE B 1 99 ? -16.072 -6.352 11.375 1.00 54.92 98 PHE B N 1
ATOM 3905 C CA . PHE B 1 99 ? -16.297 -7.519 12.221 1.00 52.60 98 PHE B CA 1
ATOM 3906 C C . PHE B 1 99 ? -17.782 -7.829 12.387 1.00 54.89 98 PHE B C 1
ATOM 3907 O O . PHE B 1 99 ? -18.581 -6.950 12.717 1.00 52.95 98 PHE B O 1
ATOM 3915 N N . TYR B 1 100 ? -18.142 -9.086 12.147 1.00 49.29 99 TYR B N 1
ATOM 3916 C CA . TYR B 1 100 ? -19.520 -9.531 12.285 1.00 51.71 99 TYR B CA 1
ATOM 3917 C C . TYR B 1 100 ? -19.623 -10.577 13.386 1.00 58.68 99 TYR B C 1
ATOM 3918 O O . TYR B 1 100 ? -18.978 -11.623 13.320 1.00 52.19 99 TYR B O 1
ATOM 3927 N N . HIS B 1 101 ? -20.429 -10.290 14.402 1.00 51.70 100 HIS B N 1
ATOM 3928 C CA . HIS B 1 101 ? -20.665 -11.261 15.461 1.00 58.59 100 HIS B CA 1
ATOM 3929 C C . HIS B 1 101 ? -21.621 -12.337 14.960 1.00 44.11 100 HIS B C 1
ATOM 3930 O O . HIS B 1 101 ? -22.729 -12.031 14.517 1.00 56.61 100 HIS B O 1
ATOM 3937 N N . VAL B 1 102 ? -21.189 -13.594 15.026 1.00 50.73 101 VAL B N 1
ATOM 3938 C CA . VAL B 1 102 ? -21.983 -14.707 14.510 1.00 49.67 101 VAL B CA 1
ATOM 3939 C C . VAL B 1 102 ? -22.757 -15.416 15.619 1.00 61.49 101 VAL B C 1
ATOM 3940 O O . VAL B 1 102 ? -22.165 -15.915 16.579 1.00 54.37 101 VAL B O 1
ATOM 3944 N N . GLU B 1 103 ? -24.079 -15.467 15.477 1.00 54.48 102 GLU B N 1
ATOM 3945 C CA . GLU B 1 103 ? -24.934 -16.080 16.489 1.00 66.20 102 GLU B CA 1
ATOM 3946 C C . GLU B 1 103 ? -25.301 -17.519 16.147 1.00 63.28 102 GLU B C 1
ATOM 3947 O O . GLU B 1 103 ? -25.479 -17.859 14.979 1.00 51.62 102 GLU B O 1
ATOM 3953 N N . LYS B 1 104 ? -25.403 -18.354 17.179 1.00 51.89 103 LYS B N 1
ATOM 3954 C CA . LYS B 1 104 ? -25.863 -19.738 17.041 1.00 55.98 103 LYS B CA 1
ATOM 3955 C C . LYS B 1 104 ? -24.943 -20.637 16.211 1.00 58.64 103 LYS B C 1
ATOM 3956 O O . LYS B 1 104 ? -25.363 -21.690 15.727 1.00 54.34 103 LYS B O 1
ATOM 3962 N N . ILE B 1 105 ? -23.690 -20.223 16.055 1.00 55.30 104 ILE B N 1
ATOM 3963 C CA . ILE B 1 105 ? -22.680 -21.082 15.446 1.00 52.35 104 ILE B CA 1
ATOM 3964 C C . ILE B 1 105 ? -22.011 -21.887 16.563 1.00 56.88 104 ILE B C 1
ATOM 3965 O O . ILE B 1 105 ? -21.982 -21.450 17.717 1.00 45.18 104 ILE B O 1
ATOM 3970 N N . PHE B 1 106 ? -21.490 -23.065 16.232 1.00 52.50 105 PHE B N 1
ATOM 3971 C CA . PHE B 1 106 ? -20.989 -23.974 17.256 1.00 49.03 105 PHE B CA 1
ATOM 3972 C C . PHE B 1 106 ? -19.793 -24.793 16.785 1.00 49.73 105 PHE B C 1
ATOM 3973 O O . PHE B 1 106 ? -19.883 -25.537 15.806 1.00 44.73 105 PHE B O 1
ATOM 3981 N N . TYR B 1 107 ? -18.674 -24.651 17.490 1.00 42.83 106 TYR B N 1
ATOM 3982 C CA . TYR B 1 107 ? -17.470 -25.416 17.191 1.00 43.40 106 TYR B CA 1
ATOM 3983 C C . TYR B 1 107 ? -17.021 -26.210 18.418 1.00 44.34 106 TYR B C 1
ATOM 3984 O O . TYR B 1 107 ? -16.365 -25.671 19.312 1.00 36.41 106 TYR B O 1
ATOM 3993 N N . PRO B 1 108 ? -17.382 -27.501 18.463 1.00 38.24 107 PRO B N 1
ATOM 3994 C CA . PRO B 1 108 ? -17.107 -28.345 19.631 1.00 39.44 107 PRO B CA 1
ATOM 3995 C C . PRO B 1 108 ? -15.639 -28.747 19.742 1.00 47.69 107 PRO B C 1
ATOM 3996 O O . PRO B 1 108 ? -14.881 -28.633 18.776 1.00 39.08 107 PRO B O 1
ATOM 4000 N N . VAL B 1 109 ? -15.255 -29.209 20.927 1.00 41.73 108 VAL B N 1
ATOM 4001 C CA . VAL B 1 109 ? -13.886 -29.626 21.203 1.00 39.17 108 VAL B CA 1
ATOM 4002 C C . VAL B 1 109 ? -13.804 -31.149 21.141 1.00 37.36 108 VAL B C 1
ATOM 4003 O O . VAL B 1 109 ? -14.744 -31.837 21.541 1.00 39.01 108 VAL B O 1
ATOM 4007 N N . GLU B 1 110 ? -12.690 -31.665 20.626 1.00 37.30 109 GLU B N 1
ATOM 4008 C CA . GLU B 1 110 ? -12.459 -33.105 20.517 1.00 45.46 109 GLU B CA 1
ATOM 4009 C C . GLU B 1 110 ? -12.701 -33.826 21.842 1.00 45.88 109 GLU B C 1
ATOM 4010 O O . GLU B 1 110 ? -12.245 -33.373 22.893 1.00 40.94 109 GLU B O 1
ATOM 4016 N N . ASN B 1 111 ? -13.437 -34.935 21.779 1.00 42.81 110 ASN B N 1
ATOM 4017 C CA . ASN B 1 111 ? -13.716 -35.781 22.943 1.00 42.07 110 ASN B CA 1
ATOM 4018 C C . ASN B 1 111 ? -14.580 -35.144 24.036 1.00 55.41 110 ASN B C 1
ATOM 4019 O O . ASN B 1 111 ? -14.652 -35.665 25.151 1.00 62.28 110 ASN B O 1
ATOM 4024 N N . ASP B 1 112 ? -15.230 -34.025 23.727 1.00 40.92 111 ASP B N 1
ATOM 4025 C CA . ASP B 1 112 ? -16.163 -33.419 24.674 1.00 49.14 111 ASP B CA 1
ATOM 4026 C C . ASP B 1 112 ? -17.601 -33.827 24.360 1.00 54.33 111 ASP B C 1
ATOM 4027 O O . ASP B 1 112 ? -18.145 -33.459 23.317 1.00 44.32 111 ASP B O 1
ATOM 4032 N N . LYS B 1 113 ? -18.210 -34.588 25.266 1.00 51.29 112 LYS B N 1
ATOM 4033 C CA . LYS B 1 113 ? -19.591 -35.029 25.089 1.00 62.32 112 LYS B CA 1
ATOM 4034 C C . LYS B 1 113 ? -20.579 -33.953 25.529 1.00 62.06 112 LYS B C 1
ATOM 4035 O O . LYS B 1 113 ? -21.718 -33.921 25.065 1.00 57.97 112 LYS B O 1
ATOM 4041 N N . SER B 1 114 ? -20.140 -33.081 26.432 1.00 48.83 113 SER B N 1
ATOM 4042 C CA . SER B 1 114 ? -21.012 -32.057 27.003 1.00 60.92 113 SER B CA 1
ATOM 4043 C C . SER B 1 114 ? -21.479 -31.047 25.962 1.00 64.20 113 SER B C 1
ATOM 4044 O O . SER B 1 114 ? -22.655 -30.679 25.923 1.00 52.51 113 SER B O 1
ATOM 4047 N N . GLY B 1 115 ? -20.551 -30.602 25.120 1.00 66.61 114 GLY B N 1
ATOM 4048 C CA . GLY B 1 115 ? -20.827 -29.528 24.184 1.00 66.96 114 GLY B CA 1
ATOM 4049 C C . GLY B 1 115 ? -20.710 -28.191 24.889 1.00 65.23 114 GLY B C 1
ATOM 4050 O O . GLY B 1 115 ? -21.273 -27.189 24.443 1.00 74.98 114 GLY B O 1
ATOM 4051 N N . LYS B 1 116 ? -19.974 -28.181 25.999 1.00 61.92 115 LYS B N 1
ATOM 4052 C CA . LYS B 1 116 ? -19.815 -26.977 26.809 1.00 65.12 115 LYS B CA 1
ATOM 4053 C C . LYS B 1 116 ? -18.425 -26.359 26.677 1.00 45.09 115 LYS B C 1
ATOM 4054 O O . LYS B 1 116 ? -18.258 -25.153 26.868 1.00 60.21 115 LYS B O 1
ATOM 4060 N N . LYS B 1 117 ? -17.428 -27.180 26.359 1.00 56.23 116 LYS B N 1
ATOM 4061 C CA . LYS B 1 117 ? -16.091 -26.658 26.100 1.00 46.46 116 LYS B CA 1
ATOM 4062 C C . LYS B 1 117 ? -16.075 -25.938 24.758 1.00 44.56 116 LYS B C 1
ATOM 4063 O O . LYS B 1 117 ? -16.816 -26.301 23.841 1.00 46.44 116 LYS B O 1
ATOM 4069 N N . TYR B 1 118 ? -15.233 -24.914 24.646 1.00 46.82 117 TYR B N 1
ATOM 4070 C CA . TYR B 1 118 ? -15.170 -24.115 23.427 1.00 43.23 117 TYR B CA 1
ATOM 4071 C C . TYR B 1 118 ? -13.745 -23.702 23.083 1.00 56.95 117 TYR B C 1
ATOM 4072 O O . TYR B 1 118 ? -12.840 -23.797 23.912 1.00 50.65 117 TYR B O 1
ATOM 4081 N N . HIS B 1 119 ? -13.553 -23.247 21.850 1.00 44.67 118 HIS B N 1
ATOM 4082 C CA . HIS B 1 119 ? -12.237 -22.841 21.376 1.00 38.69 118 HIS B CA 1
ATOM 4083 C C . HIS B 1 119 ? -12.019 -21.345 21.566 1.00 47.20 118 HIS B C 1
ATOM 4084 O O . HIS B 1 119 ? -12.951 -20.551 21.424 1.00 41.86 118 HIS B O 1
ATOM 4091 N N . VAL B 1 120 ? -10.785 -20.970 21.894 1.00 43.27 119 VAL B N 1
ATOM 4092 C CA . VAL B 1 120 ? -10.389 -19.565 21.968 1.00 44.82 119 VAL B CA 1
ATOM 4093 C C . VAL B 1 120 ? -9.068 -19.393 21.236 1.00 44.37 119 VAL B C 1
ATOM 4094 O O . VAL B 1 120 ? -8.371 -20.377 20.977 1.00 42.24 119 VAL B O 1
ATOM 4098 N N . ASP B 1 121 ? -8.729 -18.148 20.909 1.00 43.18 120 ASP B N 1
ATOM 4099 C CA . ASP B 1 121 ? -7.499 -17.844 20.183 1.00 46.92 120 ASP B CA 1
ATOM 4100 C C . ASP B 1 121 ? -7.354 -18.711 18.933 1.00 50.78 120 ASP B C 1
ATOM 4101 O O . ASP B 1 121 ? -6.279 -19.245 18.652 1.00 41.11 120 ASP B O 1
ATOM 4106 N N . THR B 1 122 ? -8.451 -18.860 18.198 1.00 42.11 121 THR B N 1
ATOM 4107 C CA . THR B 1 122 ? -8.456 -19.657 16.978 1.00 43.66 121 THR B CA 1
ATOM 4108 C C . THR B 1 122 ? -8.862 -18.786 15.794 1.00 41.24 121 THR B C 1
ATOM 4109 O O . THR B 1 122 ? -9.843 -18.041 15.868 1.00 46.99 121 THR B O 1
ATOM 4113 N N . LEU B 1 123 ? -8.096 -18.874 14.710 1.00 40.58 122 LEU B N 1
ATOM 4114 C CA . LEU B 1 123 ? -8.290 -17.996 13.561 1.00 41.10 122 LEU B CA 1
ATOM 4115 C C . LEU B 1 123 ? -8.174 -18.768 12.252 1.00 41.91 122 LEU B C 1
ATOM 4116 O O . LEU B 1 123 ? -7.101 -19.269 11.907 1.00 39.48 122 LEU B O 1
ATOM 4121 N N . LEU B 1 124 ? -9.282 -18.859 11.525 1.00 40.77 123 LEU B N 1
ATOM 4122 C CA . LEU B 1 124 ? -9.310 -19.599 10.270 1.00 36.50 123 LEU B CA 1
ATOM 4123 C C . LEU B 1 124 ? -9.370 -18.644 9.085 1.00 36.91 123 LEU B C 1
ATOM 4124 O O . LEU B 1 124 ? -9.809 -17.501 9.222 1.00 34.52 123 LEU B O 1
ATOM 4129 N N . ASP B 1 125 ? -8.915 -19.116 7.929 1.00 34.87 124 ASP B N 1
ATOM 4130 C CA . ASP B 1 125 ? -9.048 -18.371 6.686 1.00 41.27 124 ASP B CA 1
ATOM 4131 C C . ASP B 1 125 ? -9.957 -19.181 5.775 1.00 36.65 124 ASP B C 1
ATOM 4132 O O . ASP B 1 125 ? -9.810 -20.402 5.669 1.00 36.10 124 ASP B O 1
ATOM 4137 N N . GLY B 1 126 ? -10.905 -18.517 5.125 1.00 36.15 125 GLY B N 1
ATOM 4138 C CA . GLY B 1 126 ? -11.841 -19.227 4.275 1.00 37.02 125 GLY B CA 1
ATOM 4139 C C . GLY B 1 126 ? -12.758 -18.324 3.480 1.00 38.68 125 GLY B C 1
ATOM 4140 O O . GLY B 1 126 ? -12.653 -17.095 3.542 1.00 46.03 125 GLY B O 1
ATOM 4141 N N . GLU B 1 127 ? -13.661 -18.936 2.721 1.00 38.67 126 GLU B N 1
ATOM 4142 C CA . GLU B 1 127 ? -14.629 -18.165 1.957 1.00 41.74 126 GLU B CA 1
ATOM 4143 C C . GLU B 1 127 ? -16.075 -18.542 2.257 1.00 43.50 126 GLU B C 1
ATOM 4144 O O . GLU B 1 127 ? -16.435 -19.720 2.346 1.00 40.54 126 GLU B O 1
ATOM 4150 N N . LEU B 1 128 ? -16.893 -17.510 2.418 1.00 39.31 127 LEU B N 1
ATOM 4151 C CA . LEU B 1 128 ? -18.322 -17.659 2.621 1.00 43.86 127 LEU B CA 1
ATOM 4152 C C . LEU B 1 128 ? -18.980 -17.783 1.253 1.00 42.59 127 LEU B C 1
ATOM 4153 O O . LEU B 1 128 ? -18.972 -16.828 0.476 1.00 47.83 127 LEU B O 1
ATOM 4158 N N . VAL B 1 129 ? -19.531 -18.955 0.942 1.00 38.20 128 VAL B N 1
ATOM 4159 C CA . VAL B 1 129 ? -20.205 -19.144 -0.343 1.00 48.37 128 VAL B CA 1
ATOM 4160 C C . VAL B 1 129 ? -21.651 -19.598 -0.177 1.00 54.05 128 VAL B C 1
ATOM 4161 O O . VAL B 1 129 ? -22.039 -20.111 0.876 1.00 45.34 128 VAL B O 1
ATOM 4165 N N . LEU B 1 130 ? -22.442 -19.405 -1.227 1.00 38.82 129 LEU B N 1
ATOM 4166 C CA . LEU B 1 130 ? -23.857 -19.757 -1.203 1.00 45.37 129 LEU B CA 1
ATOM 4167 C C . LEU B 1 130 ? -24.173 -20.822 -2.244 1.00 49.12 129 LEU B C 1
ATOM 4168 O O . LEU B 1 130 ? -24.125 -20.557 -3.447 1.00 46.37 129 LEU B O 1
ATOM 4173 N N . ASP B 1 131 ? -24.493 -22.028 -1.783 1.00 32.55 130 ASP B N 1
ATOM 4174 C CA . ASP B 1 131 ? -24.872 -23.101 -2.696 1.00 55.80 130 ASP B CA 1
ATOM 4175 C C . ASP B 1 131 ? -26.350 -23.016 -3.061 1.00 53.52 130 ASP B C 1
ATOM 4176 O O . ASP B 1 131 ? -27.191 -22.729 -2.209 1.00 50.85 130 ASP B O 1
ATOM 4181 N N . ILE B 1 132 ? -26.655 -23.259 -4.333 1.00 56.95 131 ILE B N 1
ATOM 4182 C CA . ILE B 1 132 ? -28.035 -23.247 -4.807 1.00 61.93 131 ILE B CA 1
ATOM 4183 C C . ILE B 1 132 ? -28.460 -24.651 -5.225 1.00 60.84 131 ILE B C 1
ATOM 4184 O O . ILE B 1 132 ? -27.883 -25.237 -6.144 1.00 65.87 131 ILE B O 1
ATOM 4189 N N . TYR B 1 133 ? -29.461 -25.189 -4.537 1.00 73.28 132 TYR B N 1
ATOM 4190 C CA . TYR B 1 133 ? -30.034 -26.484 -4.881 1.00 85.25 132 TYR B CA 1
ATOM 4191 C C . TYR B 1 133 ? -31.326 -26.260 -5.665 1.00 94.15 132 TYR B C 1
ATOM 4192 O O . TYR B 1 133 ? -31.927 -25.188 -5.570 1.00 94.31 132 TYR B O 1
ATOM 4201 N N . PRO B 1 134 ? -31.744 -27.257 -6.464 1.00 102.23 133 PRO B N 1
ATOM 4202 C CA . PRO B 1 134 ? -33.016 -27.156 -7.188 1.00 97.09 133 PRO B CA 1
ATOM 4203 C C . PRO B 1 134 ? -34.189 -26.931 -6.235 1.00 91.72 133 PRO B C 1
ATOM 4204 O O . PRO B 1 134 ? -34.202 -27.484 -5.135 1.00 94.07 133 PRO B O 1
ATOM 4208 N N . GLY B 1 135 ? -35.150 -26.110 -6.647 1.00 89.14 134 GLY B N 1
ATOM 4209 C CA . GLY B 1 135 ? -36.302 -25.817 -5.815 1.00 90.99 134 GLY B CA 1
ATOM 4210 C C . GLY B 1 135 ? -36.160 -24.537 -5.011 1.00 96.60 134 GLY B C 1
ATOM 4211 O O . GLY B 1 135 ? -37.097 -24.114 -4.333 1.00 96.83 134 GLY B O 1
ATOM 4212 N N . GLY B 1 136 ? -34.986 -23.918 -5.080 1.00 100.79 135 GLY B N 1
ATOM 4213 C CA . GLY B 1 136 ? -34.743 -22.683 -4.360 1.00 90.07 135 GLY B CA 1
ATOM 4214 C C . GLY B 1 136 ? -34.109 -22.898 -2.999 1.00 85.15 135 GLY B C 1
ATOM 4215 O O . GLY B 1 136 ? -33.961 -21.956 -2.220 1.00 75.31 135 GLY B O 1
ATOM 4216 N N . LYS B 1 137 ? -33.734 -24.140 -2.707 1.00 87.54 136 LYS B N 1
ATOM 4217 C CA . LYS B 1 137 ? -33.065 -24.448 -1.448 1.00 90.51 136 LYS B CA 1
ATOM 4218 C C . LYS B 1 137 ? -31.626 -23.948 -1.454 1.00 81.97 136 LYS B C 1
ATOM 4219 O O . LYS B 1 137 ? -30.800 -24.405 -2.246 1.00 74.21 136 LYS B O 1
ATOM 4225 N N . LYS B 1 138 ? -31.335 -23.004 -0.567 1.00 71.17 137 LYS B N 1
ATOM 4226 C CA . LYS B 1 138 ? -30.013 -22.398 -0.495 1.00 64.66 137 LYS B CA 1
ATOM 4227 C C . LYS B 1 138 ? -29.290 -22.829 0.773 1.00 61.76 137 LYS B C 1
ATOM 4228 O O . LYS B 1 138 ? -29.915 -23.011 1.819 1.00 51.28 137 LYS B O 1
ATOM 4234 N N . GLN B 1 139 ? -27.974 -22.990 0.681 1.00 52.62 138 GLN B N 1
ATOM 4235 C CA . GLN B 1 139 ? -27.174 -23.359 1.843 1.00 47.32 138 GLN B CA 1
ATOM 4236 C C . GLN B 1 139 ? -25.886 -22.548 1.921 1.00 53.22 138 GLN B C 1
ATOM 4237 O O . GLN B 1 139 ? -25.007 -22.660 1.061 1.00 46.84 138 GLN B O 1
ATOM 4243 N N . LEU B 1 140 ? -25.784 -21.726 2.958 1.00 39.00 139 LEU B N 1
ATOM 4244 C CA . LEU B 1 140 ? -24.592 -20.924 3.189 1.00 46.33 139 LEU B CA 1
ATOM 4245 C C . LEU B 1 140 ? -23.458 -21.814 3.684 1.00 44.62 139 LEU B C 1
ATOM 4246 O O . LEU B 1 140 ? -23.656 -22.651 4.567 1.00 43.09 139 LEU B O 1
ATOM 4251 N N . ARG B 1 141 ? -22.273 -21.645 3.103 1.00 40.21 140 ARG B N 1
ATOM 4252 C CA . ARG B 1 141 ? -21.113 -22.431 3.511 1.00 34.43 140 ARG B CA 1
ATOM 4253 C C . ARG B 1 141 ? -19.889 -21.569 3.770 1.00 45.13 140 ARG B C 1
ATOM 4254 O O . ARG B 1 141 ? -19.646 -20.586 3.068 1.00 43.30 140 ARG B O 1
ATOM 4262 N N . TYR B 1 142 ? -19.124 -21.950 4.787 1.00 40.57 141 TYR B N 1
ATOM 4263 C CA . TYR B 1 142 ? -17.806 -21.381 5.015 1.00 44.79 141 TYR B CA 1
ATOM 4264 C C . TYR B 1 142 ? -16.784 -22.452 4.661 1.00 38.63 141 TYR B C 1
ATOM 4265 O O . TYR B 1 142 ? -16.635 -23.445 5.379 1.00 40.96 141 TYR B O 1
ATOM 4274 N N . LEU B 1 143 ? -16.104 -22.262 3.535 1.00 33.81 142 LEU B N 1
ATOM 4275 C CA . LEU B 1 143 ? -15.101 -23.214 3.074 1.00 38.68 142 LEU B CA 1
ATOM 4276 C C . LEU B 1 143 ? -13.718 -22.804 3.572 1.00 44.80 142 LEU B C 1
ATOM 4277 O O . LEU B 1 143 ? -13.163 -21.800 3.126 1.00 43.19 142 LEU B O 1
ATOM 4282 N N . VAL B 1 144 ? -13.168 -23.587 4.496 1.00 36.71 143 VAL B N 1
ATOM 4283 C CA . VAL B 1 144 ? -11.892 -23.266 5.132 1.00 30.85 143 VAL B CA 1
ATOM 4284 C C . VAL B 1 144 ? -10.708 -23.734 4.288 1.00 34.76 143 VAL B C 1
ATOM 4285 O O . VAL B 1 144 ? -10.621 -24.913 3.937 1.00 35.46 143 VAL B O 1
ATOM 4289 N N . PHE B 1 145 ? -9.800 -22.814 3.961 1.00 30.98 144 PHE B N 1
ATOM 4290 C CA . PHE B 1 145 ? -8.626 -23.174 3.168 1.00 40.62 144 PHE B CA 1
ATOM 4291 C C . PHE B 1 145 ? -7.287 -22.872 3.847 1.00 36.75 144 PHE B C 1
ATOM 4292 O O . PHE B 1 145 ? -6.229 -23.208 3.313 1.00 42.80 144 PHE B O 1
ATOM 4300 N N . ASP B 1 146 ? -7.332 -22.247 5.020 1.00 41.21 145 ASP B N 1
ATOM 4301 C CA . ASP B 1 146 ? -6.113 -22.017 5.792 1.00 44.95 145 ASP B CA 1
ATOM 4302 C C . ASP B 1 146 ? -6.408 -21.781 7.269 1.00 37.04 145 ASP B C 1
ATOM 4303 O O . ASP B 1 146 ? -7.558 -21.552 7.659 1.00 33.94 145 ASP B O 1
ATOM 4308 N N . CYS B 1 147 ? -5.360 -21.849 8.086 1.00 43.96 146 CYS B N 1
ATOM 4309 C CA . CYS B 1 147 ? -5.482 -21.648 9.526 1.00 39.09 146 CYS B CA 1
ATOM 4310 C C . CYS B 1 147 ? -4.273 -20.877 10.040 1.00 39.07 146 CYS B C 1
ATOM 4311 O O . CYS B 1 147 ? -3.136 -21.315 9.871 1.00 38.52 146 CYS B O 1
ATOM 4314 N N . LEU B 1 148 ? -4.517 -19.729 10.664 1.00 37.62 147 LEU B N 1
ATOM 4315 C CA . LEU B 1 148 ? -3.431 -18.882 11.143 1.00 39.23 147 LEU B CA 1
ATOM 4316 C C . LEU B 1 148 ? -3.106 -19.204 12.596 1.00 46.25 147 LEU B C 1
ATOM 4317 O O . LEU B 1 148 ? -1.966 -19.052 13.040 1.00 44.87 147 LEU B O 1
ATOM 4322 N N . ALA B 1 149 ? -4.119 -19.658 13.327 1.00 44.26 148 ALA B N 1
ATOM 4323 C CA . ALA B 1 149 ? -3.962 -20.008 14.732 1.00 40.60 148 ALA B CA 1
ATOM 4324 C C . ALA B 1 149 ? -5.065 -20.960 15.165 1.00 52.69 148 ALA B C 1
ATOM 4325 O O . ALA B 1 149 ? -6.199 -20.868 14.689 1.00 44.42 148 ALA B O 1
ATOM 4327 N N . CYS B 1 150 ? -4.726 -21.868 16.074 1.00 43.12 149 CYS B N 1
ATOM 4328 C CA . CYS B 1 150 ? -5.692 -22.821 16.603 1.00 44.15 149 CYS B CA 1
ATOM 4329 C C . CYS B 1 150 ? -5.385 -23.091 18.073 1.00 49.86 149 CYS B C 1
ATOM 4330 O O . CYS B 1 150 ? -4.298 -23.571 18.406 1.00 45.42 149 CYS B O 1
ATOM 4333 N N . ASP B 1 151 ? -6.336 -22.759 18.944 1.00 45.05 150 ASP B N 1
ATOM 4334 C CA . ASP B 1 151 ? -6.215 -23.0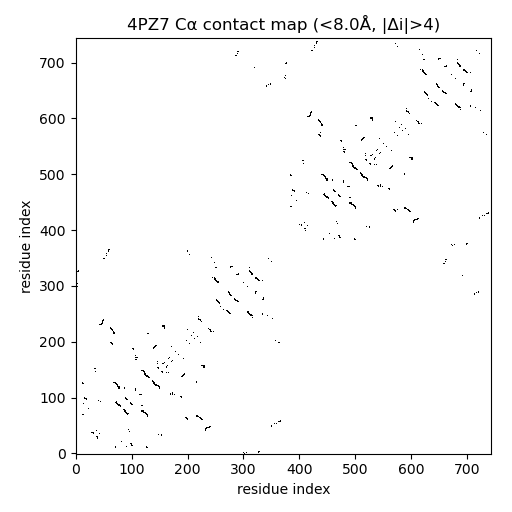09 20.382 1.00 47.69 150 ASP B CA 1
ATOM 4335 C C . ASP B 1 151 ? -5.003 -22.336 21.032 1.00 47.06 150 ASP B C 1
ATOM 4336 O O . ASP B 1 151 ? -4.290 -22.957 21.822 1.00 48.57 150 ASP B O 1
ATOM 4341 N N . GLY B 1 152 ? -4.773 -21.069 20.699 1.00 45.56 151 GLY B N 1
ATOM 4342 C CA . GLY B 1 152 ? -3.701 -20.309 21.317 1.00 54.07 151 GLY B CA 1
ATOM 4343 C C . GLY B 1 152 ? -2.352 -20.430 20.634 1.00 47.45 151 GLY B C 1
ATOM 4344 O O . GLY B 1 152 ? -1.430 -19.669 20.933 1.00 55.03 151 GLY B O 1
ATOM 4345 N N . ILE B 1 153 ? -2.232 -21.383 19.715 1.00 46.96 152 ILE B N 1
ATOM 4346 C CA . ILE B 1 153 ? -0.968 -21.613 19.024 1.00 50.93 152 ILE B CA 1
ATOM 4347 C C . ILE B 1 153 ? -0.987 -21.077 17.589 1.00 50.14 152 ILE B C 1
ATOM 4348 O O . ILE B 1 153 ? -1.888 -21.392 16.810 1.00 50.69 152 ILE B O 1
ATOM 4353 N N . VAL B 1 154 ? 0.014 -20.264 17.254 1.00 53.93 153 VAL B N 1
ATOM 4354 C CA . VAL B 1 154 ? 0.139 -19.675 15.920 1.00 46.43 153 VAL B CA 1
ATOM 4355 C C . VAL B 1 154 ? 0.821 -20.649 14.961 1.00 46.65 153 VAL B C 1
ATOM 4356 O O . VAL B 1 154 ? 1.880 -21.194 15.276 1.00 55.94 153 VAL B O 1
ATOM 4360 N N . TYR B 1 155 ? 0.217 -20.861 13.794 1.00 48.37 154 TYR B N 1
ATOM 4361 C CA . TYR B 1 155 ? 0.733 -21.830 12.828 1.00 45.06 154 TYR B CA 1
ATOM 4362 C C . TYR B 1 155 ? 1.184 -21.189 11.518 1.00 39.65 154 TYR B C 1
ATOM 4363 O O . TYR B 1 155 ? 1.496 -21.893 10.555 1.00 41.45 154 TYR B O 1
ATOM 4372 N N . MET B 1 156 ? 1.230 -19.859 11.493 1.00 40.80 155 MET B N 1
ATOM 4373 C CA . MET B 1 156 ? 1.581 -19.118 10.282 1.00 49.09 155 MET B CA 1
ATOM 4374 C C . MET B 1 156 ? 2.981 -19.458 9.759 1.00 53.07 155 MET B C 1
ATOM 4375 O O . MET B 1 156 ? 3.239 -19.362 8.558 1.00 47.96 155 MET B O 1
ATOM 4380 N N . SER B 1 157 ? 3.874 -19.867 10.656 1.00 41.27 156 SER B N 1
ATOM 4381 C CA . SER B 1 157 ? 5.249 -20.188 10.277 1.00 44.27 156 SER B CA 1
ATOM 4382 C C . SER B 1 157 ? 5.372 -21.625 9.783 1.00 45.48 156 SER B C 1
ATOM 4383 O O . SER B 1 157 ? 6.394 -22.009 9.213 1.00 49.19 156 SER B O 1
ATOM 4386 N N . ARG B 1 158 ? 4.326 -22.417 9.998 1.00 43.70 157 ARG B N 1
ATOM 4387 C CA . ARG B 1 158 ? 4.315 -23.802 9.538 1.00 44.00 157 ARG B CA 1
ATOM 4388 C C . ARG B 1 158 ? 3.846 -23.881 8.088 1.00 47.22 157 ARG B C 1
ATOM 4389 O O . ARG B 1 158 ? 3.304 -22.913 7.551 1.00 45.54 157 ARG B O 1
ATOM 4397 N N . LEU B 1 159 ? 4.061 -25.029 7.453 1.00 37.94 158 LEU B N 1
ATOM 4398 C CA . LEU B 1 159 ? 3.622 -25.221 6.072 1.00 43.36 158 LEU B CA 1
ATOM 4399 C C . LEU B 1 159 ? 2.135 -25.583 6.011 1.00 43.04 158 LEU B C 1
ATOM 4400 O O . LEU B 1 159 ? 1.536 -25.938 7.029 1.00 41.43 158 LEU B O 1
ATOM 4405 N N . LEU B 1 160 ? 1.549 -25.488 4.819 1.00 40.73 159 LEU B N 1
ATOM 4406 C CA . LEU B 1 160 ? 0.106 -25.665 4.641 1.00 41.17 159 LEU B CA 1
ATOM 4407 C C . LEU B 1 160 ? -0.435 -26.992 5.178 1.00 41.24 159 LEU B C 1
ATOM 4408 O O . LEU B 1 160 ? -1.495 -27.020 5.804 1.00 45.78 159 LEU B O 1
ATOM 4413 N N . ASP B 1 161 ? 0.289 -28.080 4.926 1.00 42.82 160 ASP B N 1
ATOM 4414 C CA . ASP B 1 161 ? -0.116 -29.408 5.385 1.00 39.29 160 ASP B CA 1
ATOM 4415 C C . ASP B 1 161 ? -0.376 -29.429 6.887 1.00 45.74 160 ASP B C 1
ATOM 4416 O O . ASP B 1 161 ? -1.376 -29.983 7.350 1.00 40.56 160 ASP B O 1
ATOM 4421 N N . LYS B 1 162 ? 0.529 -28.819 7.643 1.00 44.10 161 LYS B N 1
ATOM 4422 C CA . LYS B 1 162 ? 0.373 -28.716 9.087 1.00 47.64 161 LYS B CA 1
ATOM 4423 C C . LYS B 1 162 ? -0.741 -27.737 9.445 1.00 39.27 161 LYS B C 1
ATOM 4424 O O . LYS B 1 162 ? -1.535 -27.993 10.354 1.00 40.84 161 LYS B O 1
ATOM 4430 N N . ARG B 1 163 ? -0.794 -26.618 8.725 1.00 44.51 162 ARG B N 1
ATOM 4431 C CA . ARG B 1 163 ? -1.798 -25.584 8.964 1.00 49.72 162 ARG B CA 1
ATOM 4432 C C . ARG B 1 163 ? -3.219 -26.128 8.841 1.00 40.70 162 ARG B C 1
ATOM 4433 O O . ARG B 1 163 ? -4.050 -25.921 9.726 1.00 43.31 162 ARG B O 1
ATOM 4441 N N . LEU B 1 164 ? -3.488 -26.829 7.744 1.00 42.20 163 LEU B N 1
ATOM 4442 C CA . LEU B 1 164 ? -4.784 -27.466 7.541 1.00 41.15 163 LEU B CA 1
ATOM 4443 C C . LEU B 1 164 ? -4.922 -28.703 8.421 1.00 50.70 163 LEU B C 1
ATOM 4444 O O . LEU B 1 164 ? -6.034 -29.100 8.777 1.00 40.90 163 LEU B O 1
ATOM 4449 N N . GLY B 1 165 ? -3.786 -29.305 8.767 1.00 44.16 164 GLY B N 1
ATOM 4450 C CA . GLY B 1 165 ? -3.766 -30.497 9.596 1.00 33.51 164 GLY B CA 1
ATOM 4451 C C . GLY B 1 165 ? -4.327 -30.261 10.984 1.00 40.08 164 GLY B C 1
ATOM 4452 O O . GLY B 1 165 ? -5.158 -31.036 11.463 1.00 40.47 164 GLY B O 1
ATOM 4453 N N . ILE B 1 166 ? -3.874 -29.192 11.633 1.00 39.84 165 ILE B N 1
ATOM 4454 C CA . ILE B 1 166 ? -4.358 -28.857 12.967 1.00 40.48 165 ILE B CA 1
ATOM 4455 C C . ILE B 1 166 ? -5.825 -28.414 12.932 1.00 42.72 165 ILE B C 1
ATOM 4456 O O . ILE B 1 166 ? -6.576 -28.672 13.872 1.00 35.21 165 ILE B O 1
ATOM 4461 N N . PHE B 1 167 ? -6.235 -27.765 11.843 1.00 39.11 166 PHE B N 1
ATOM 4462 C CA . PHE B 1 167 ? -7.630 -27.365 11.684 1.00 43.57 166 PHE B CA 1
ATOM 4463 C C . PHE B 1 167 ? -8.525 -28.590 11.570 1.00 39.62 166 PHE B C 1
ATOM 4464 O O . PHE B 1 167 ? -9.583 -28.663 12.195 1.00 42.36 166 PHE B O 1
ATOM 4472 N N . ALA B 1 168 ? -8.094 -29.546 10.755 1.00 38.96 167 ALA B N 1
ATOM 4473 C CA . ALA B 1 168 ? -8.860 -30.764 10.538 1.00 35.74 167 ALA B CA 1
ATOM 4474 C C . ALA B 1 168 ? -9.043 -31.552 11.831 1.00 41.31 167 ALA B C 1
ATOM 4475 O O . ALA B 1 168 ? -10.112 -32.109 12.076 1.00 41.27 167 ALA B O 1
ATOM 4477 N N . LYS B 1 169 ? -8.003 -31.596 12.658 1.00 44.00 168 LYS B N 1
ATOM 4478 C CA . LYS B 1 169 ? -8.042 -32.381 13.889 1.00 40.11 168 LYS B CA 1
ATOM 4479 C C . LYS B 1 169 ? -8.819 -31.701 15.015 1.00 35.55 168 LYS B C 1
ATOM 4480 O O . LYS B 1 169 ? -9.645 -32.333 15.676 1.00 44.84 168 LYS B O 1
ATOM 4486 N N . SER B 1 170 ? -8.548 -30.417 15.234 1.00 40.81 169 SER B N 1
ATOM 4487 C CA . SER B 1 170 ? -9.127 -29.692 16.363 1.00 45.06 169 SER B CA 1
ATOM 4488 C C . SER B 1 170 ? -10.541 -29.175 16.105 1.00 41.30 169 SER B C 1
ATOM 4489 O O . SER B 1 170 ? -11.361 -29.132 17.020 1.00 40.74 169 SER B O 1
ATOM 4492 N N . ILE B 1 171 ? -10.820 -28.782 14.864 1.00 44.09 170 ILE B N 1
ATOM 4493 C CA . ILE B 1 171 ? -12.075 -28.106 14.541 1.00 40.34 170 ILE B CA 1
ATOM 4494 C C . ILE B 1 171 ? -13.042 -28.943 13.704 1.00 40.06 170 ILE B C 1
ATOM 4495 O O . ILE B 1 171 ? -14.168 -29.215 14.127 1.00 36.84 170 ILE B O 1
ATOM 4500 N N . GLN B 1 172 ? -12.609 -29.337 12.510 1.00 39.35 171 GLN B N 1
ATOM 4501 C CA . GLN B 1 172 ? -13.494 -30.000 11.557 1.00 40.53 171 GLN B CA 1
ATOM 4502 C C . GLN B 1 172 ? -13.956 -31.385 12.012 1.00 38.39 171 GLN B C 1
ATOM 4503 O O . GLN B 1 172 ? -15.147 -31.698 11.960 1.00 39.31 171 GLN B O 1
ATOM 4509 N N . LYS B 1 173 ? -13.007 -32.212 12.443 1.00 35.69 172 LYS B N 1
ATOM 4510 C CA . LYS B 1 173 ? -13.308 -33.571 12.895 1.00 39.14 172 LYS B CA 1
ATOM 4511 C C . LYS B 1 173 ? -14.319 -33.635 14.053 1.00 40.20 172 LYS B C 1
ATOM 4512 O O . LYS B 1 173 ? -15.268 -34.418 13.991 1.00 41.54 172 LYS B O 1
ATOM 4518 N N . PRO B 1 174 ? -14.125 -32.819 15.109 1.00 38.66 173 PRO B N 1
ATOM 4519 C CA . PRO B 1 174 ? -15.130 -32.859 16.177 1.00 39.36 173 PRO B CA 1
ATOM 4520 C C . PRO B 1 174 ? -16.478 -32.328 15.703 1.00 41.11 173 PRO B C 1
ATOM 4521 O O . PRO B 1 174 ? -17.516 -32.817 16.151 1.00 38.97 173 PRO B O 1
ATOM 4525 N N . LEU B 1 175 ? -16.458 -31.339 14.812 1.00 45.26 174 LEU B N 1
ATOM 4526 C CA . LEU B 1 175 ? -17.693 -30.784 14.261 1.00 39.31 174 LEU B CA 1
ATOM 4527 C C . LEU B 1 175 ? -18.447 -31.828 13.442 1.00 37.83 174 LEU B C 1
ATOM 4528 O O . LEU B 1 175 ? -19.673 -31.917 13.521 1.00 43.46 174 LEU B O 1
ATOM 4533 N N . ASP B 1 176 ? -17.712 -32.617 12.662 1.00 42.78 175 ASP B N 1
ATOM 4534 C CA . ASP B 1 176 ? -18.316 -33.674 11.854 1.00 43.58 175 ASP B CA 1
ATOM 4535 C C . ASP B 1 176 ? -18.944 -34.764 12.721 1.00 52.82 175 ASP B C 1
ATOM 4536 O O . ASP B 1 176 ? -20.055 -35.223 12.448 1.00 42.62 175 ASP B O 1
ATOM 4541 N N . GLU B 1 177 ? -18.224 -35.178 13.761 1.00 40.82 176 GLU B N 1
ATOM 4542 C CA . GLU B 1 177 ? -18.704 -36.217 14.670 1.00 48.64 176 GLU B CA 1
ATOM 4543 C C . GLU B 1 177 ? -19.954 -35.782 15.425 1.00 48.37 176 GLU B C 1
ATOM 4544 O O . GLU B 1 177 ? -20.897 -36.558 15.571 1.00 54.74 176 GLU B O 1
ATOM 4550 N N . TYR B 1 178 ? -19.956 -34.541 15.903 1.00 51.92 177 TYR B N 1
ATOM 4551 C CA . TYR B 1 178 ? -21.128 -33.979 16.568 1.00 51.12 177 TYR B CA 1
ATOM 4552 C C . TYR B 1 178 ? -22.312 -33.876 15.612 1.00 67.98 177 TYR B C 1
ATOM 4553 O O . TYR B 1 178 ? -23.421 -34.307 15.933 1.00 60.59 177 TYR B O 1
ATOM 4562 N N . THR B 1 179 ? -22.061 -33.295 14.441 1.00 56.78 178 THR B N 1
ATOM 4563 C CA . THR B 1 179 ? -23.089 -33.057 13.430 1.00 59.32 178 THR B CA 1
ATOM 4564 C C . THR B 1 179 ? -23.854 -34.325 13.042 1.00 61.54 178 THR B C 1
ATOM 4565 O O . THR B 1 179 ? -25.071 -34.289 12.850 1.00 64.45 178 THR B O 1
ATOM 4569 N N . LYS B 1 180 ? -23.145 -35.446 12.950 1.00 54.05 179 LYS B N 1
ATOM 4570 C CA . LYS B 1 180 ? -23.761 -36.699 12.524 1.00 67.31 179 LYS B CA 1
ATOM 4571 C C . LYS B 1 180 ? -24.627 -37.345 13.612 1.00 63.07 179 LYS B C 1
ATOM 4572 O O . LYS B 1 180 ? -25.301 -38.343 13.360 1.00 65.46 179 LYS B O 1
ATOM 4578 N N . THR B 1 181 ? -24.613 -36.770 14.813 1.00 55.20 180 THR B N 1
ATOM 4579 C CA . THR B 1 181 ? -25.448 -37.264 15.911 1.00 68.12 180 THR B CA 1
ATOM 4580 C C . THR B 1 181 ? -26.362 -36.180 16.482 1.00 70.01 180 THR B C 1
ATOM 4581 O O . THR B 1 181 ? -27.013 -36.386 17.508 1.00 64.32 180 THR B O 1
ATOM 4585 N N . HIS B 1 182 ? -26.395 -35.026 15.820 1.00 61.73 181 HIS B N 1
ATOM 4586 C CA . HIS B 1 182 ? -27.252 -33.916 16.231 1.00 61.61 181 HIS B CA 1
ATOM 4587 C C . HIS B 1 182 ? -27.746 -33.144 15.010 1.00 65.85 181 HIS B C 1
ATOM 4588 O O . HIS B 1 182 ? -27.629 -31.917 14.951 1.00 68.89 181 HIS B O 1
ATOM 4595 N N . MET B 1 183 ? -28.301 -33.878 14.047 1.00 57.69 182 MET B N 1
ATOM 4596 C CA . MET B 1 183 ? -28.761 -33.325 12.772 1.00 73.67 182 MET B CA 1
ATOM 4597 C C . MET B 1 183 ? -29.593 -32.054 12.919 1.00 78.54 182 MET B C 1
ATOM 4598 O O . MET B 1 183 ? -29.399 -31.088 12.176 1.00 85.87 182 MET B O 1
ATOM 4603 N N . ARG B 1 184 ? -30.506 -32.058 13.886 1.00 86.58 183 ARG B N 1
ATOM 4604 C CA . ARG B 1 184 ? -31.384 -30.914 14.111 1.00 91.76 183 ARG B CA 1
ATOM 4605 C C . ARG B 1 184 ? -30.605 -29.645 14.445 1.00 95.51 183 ARG B C 1
ATOM 4606 O O . ARG B 1 184 ? -30.955 -28.563 13.978 1.00 92.83 183 ARG B O 1
ATOM 4614 N N . GLU B 1 185 ? -29.544 -29.784 15.235 1.00 96.42 184 GLU B N 1
ATOM 4615 C CA . GLU B 1 185 ? -28.707 -28.647 15.597 1.00 91.43 184 GLU B CA 1
ATOM 4616 C C . GLU B 1 185 ? -28.008 -28.088 14.360 1.00 79.08 184 GLU B C 1
ATOM 4617 O O . GLU B 1 185 ? -27.758 -26.885 14.263 1.00 84.19 184 GLU B O 1
ATOM 4623 N N . THR B 1 186 ? -27.718 -28.972 13.409 1.00 85.39 185 THR B N 1
ATOM 4624 C CA . THR B 1 186 ? -27.114 -28.584 12.138 1.00 77.42 185 THR B CA 1
ATOM 4625 C C . THR B 1 186 ? -28.196 -28.067 11.186 1.00 86.64 185 THR B C 1
ATOM 4626 O O . THR B 1 186 ? -28.256 -28.451 10.017 1.00 96.37 185 THR B O 1
ATOM 4630 N N . ALA B 1 187 ? -29.057 -27.201 11.713 1.00 88.45 186 ALA B N 1
ATOM 4631 C CA . ALA B 1 187 ? -30.114 -26.561 10.939 1.00 74.12 186 ALA B CA 1
ATOM 4632 C C . ALA B 1 187 ? -30.373 -25.181 11.525 1.00 54.56 186 ALA B C 1
ATOM 4633 O O . ALA B 1 187 ? -31.008 -24.331 10.898 1.00 73.48 186 ALA B O 1
ATOM 4635 N N . ILE B 1 188 ? -29.881 -24.980 12.744 1.00 57.91 187 ILE B N 1
ATOM 4636 C CA . ILE B 1 188 ? -29.900 -23.677 13.398 1.00 57.17 187 ILE B CA 1
ATOM 4637 C C . ILE B 1 188 ? -28.637 -22.897 12.999 1.00 58.15 187 ILE B C 1
ATOM 4638 O O . ILE B 1 188 ? -28.599 -21.664 13.074 1.00 45.29 187 ILE B O 1
ATOM 4643 N N . PHE B 1 189 ? -27.619 -23.630 12.547 1.00 48.48 188 PHE B N 1
ATOM 4644 C CA . PHE B 1 189 ? -26.372 -23.036 12.064 1.00 54.56 188 PHE B CA 1
ATOM 4645 C C . PHE B 1 189 ? -26.621 -22.041 10.931 1.00 48.27 188 PHE B C 1
ATOM 4646 O O . PHE B 1 189 ? -27.319 -22.355 9.966 1.00 46.51 188 PHE B O 1
ATOM 4654 N N . PRO B 1 190 ? -26.044 -20.835 11.047 1.00 47.11 189 PRO B N 1
ATOM 4655 C CA . PRO B 1 190 ? -26.125 -19.808 10.002 1.00 46.59 189 PRO B CA 1
ATOM 4656 C C . PRO B 1 190 ? -25.381 -20.259 8.753 1.00 48.81 189 PRO B C 1
ATOM 4657 O O . PRO B 1 190 ? -25.706 -19.814 7.651 1.00 52.95 189 PRO B O 1
ATOM 4661 N N . PHE B 1 191 ? -24.388 -21.126 8.935 1.00 44.70 190 PHE B N 1
ATOM 4662 C CA . PHE B 1 191 ? -23.644 -21.694 7.815 1.00 41.71 190 PHE B CA 1
ATOM 4663 C C . PHE B 1 191 ? -22.970 -23.008 8.199 1.00 49.15 190 PHE B C 1
ATOM 4664 O O . PHE B 1 191 ? -22.682 -23.249 9.373 1.00 48.19 190 PHE B O 1
ATOM 4672 N N . LEU B 1 192 ? -22.729 -23.857 7.204 1.00 37.01 191 LEU B N 1
ATOM 4673 C CA . LEU B 1 192 ? -21.992 -25.097 7.417 1.00 36.59 191 LEU B CA 1
ATOM 4674 C C . LEU B 1 192 ? -20.505 -24.864 7.160 1.00 51.03 191 LEU B C 1
ATOM 4675 O O . LEU B 1 192 ? -20.129 -24.199 6.191 1.00 44.19 191 LEU B O 1
ATOM 4680 N N . THR B 1 193 ? -19.660 -25.405 8.031 1.00 39.84 192 THR B N 1
ATOM 4681 C CA . THR B 1 193 ? -18.217 -25.247 7.890 1.00 39.78 192 THR B CA 1
ATOM 4682 C C . THR B 1 193 ? -17.601 -26.548 7.388 1.00 41.43 192 THR B C 1
ATOM 4683 O O . THR B 1 193 ? -17.935 -27.628 7.877 1.00 44.45 192 THR B O 1
ATOM 4687 N N . SER B 1 194 ? -16.711 -26.448 6.406 1.00 34.11 193 SER B N 1
ATOM 4688 C CA . SER B 1 194 ? -16.048 -27.633 5.870 1.00 39.13 193 SER B CA 1
ATOM 4689 C C . SER B 1 194 ? -14.666 -27.311 5.324 1.00 41.89 193 SER B C 1
ATOM 4690 O O . SER B 1 194 ? -14.381 -26.173 4.945 1.00 41.48 193 SER B O 1
ATOM 4693 N N . LEU B 1 195 ? -13.810 -28.324 5.296 1.00 35.71 194 LEU B N 1
ATOM 4694 C CA . LEU B 1 195 ? -12.479 -28.188 4.729 1.00 36.52 194 LEU B CA 1
ATOM 4695 C C . LEU B 1 195 ? -12.581 -28.157 3.212 1.00 47.42 194 LEU B C 1
ATOM 4696 O O . LEU B 1 195 ? -13.208 -29.030 2.609 1.00 40.85 194 LEU B O 1
ATOM 4701 N N . LYS B 1 196 ? -11.976 -27.150 2.592 1.00 40.22 195 LYS B N 1
ATOM 4702 C CA . LYS B 1 196 ? -11.988 -27.066 1.139 1.00 46.89 195 LYS B CA 1
ATOM 4703 C C . LYS B 1 196 ? -11.086 -28.137 0.539 1.00 38.63 195 LYS B C 1
ATOM 4704 O O . LYS B 1 196 ? -9.897 -28.218 0.861 1.00 44.87 195 LYS B O 1
ATOM 4710 N N . LYS B 1 197 ? -11.659 -28.967 -0.324 1.00 47.52 196 LYS B N 1
ATOM 4711 C CA . LYS B 1 197 ? -10.903 -30.033 -0.966 1.00 52.02 196 LYS B CA 1
ATOM 4712 C C . LYS B 1 197 ? -10.023 -29.475 -2.075 1.00 54.30 196 LYS B C 1
ATOM 4713 O O . LYS B 1 197 ? -10.485 -28.711 -2.923 1.00 47.21 196 LYS B O 1
ATOM 4719 N N . MET B 1 198 ? -8.751 -29.857 -2.062 1.00 49.96 197 MET B N 1
ATOM 4720 C CA . MET B 1 198 ? -7.821 -29.410 -3.087 1.00 50.08 197 MET B CA 1
ATOM 4721 C C . MET B 1 198 ? -7.235 -30.593 -3.844 1.00 59.80 197 MET B C 1
ATOM 4722 O O . MET B 1 198 ? -7.285 -31.731 -3.376 1.00 57.70 197 MET B O 1
ATOM 4727 N N . GLU B 1 199 ? -6.688 -30.316 -5.022 1.00 51.12 198 GLU B N 1
ATOM 4728 C CA . GLU B 1 199 ? -5.964 -31.321 -5.785 1.00 49.36 198 GLU B CA 1
ATOM 4729 C C . GLU B 1 199 ? -4.495 -30.930 -5.824 1.00 47.61 198 GLU B C 1
ATOM 4730 O O . GLU B 1 199 ? -4.141 -29.805 -5.470 1.00 45.57 198 GLU B O 1
ATOM 4736 N N . LEU B 1 200 ? -3.638 -31.859 -6.236 1.00 48.94 199 LEU B N 1
ATOM 4737 C CA . LEU B 1 200 ? -2.233 -31.535 -6.451 1.00 47.36 199 LEU B CA 1
ATOM 4738 C C . LEU B 1 200 ? -2.141 -30.536 -7.600 1.00 47.18 199 LEU B C 1
ATOM 4739 O O . LEU B 1 200 ? -3.011 -30.516 -8.471 1.00 45.77 199 LEU B O 1
ATOM 4744 N N . GLY B 1 201 ? -1.101 -29.705 -7.592 1.00 42.55 200 GLY B N 1
ATOM 4745 C CA . GLY B 1 201 ? -0.970 -28.613 -8.546 1.00 46.09 200 GLY B CA 1
ATOM 4746 C C . GLY B 1 201 ? -1.090 -28.989 -10.012 1.00 52.21 200 GLY B C 1
ATOM 4747 O O . GLY B 1 201 ? -1.538 -28.183 -10.832 1.00 57.83 200 GLY B O 1
ATOM 4748 N N . HIS B 1 202 ? -0.701 -30.216 -10.343 1.00 50.41 201 HIS B N 1
ATOM 4749 C CA . HIS B 1 202 ? -0.730 -30.679 -11.726 1.00 53.63 201 HIS B CA 1
ATOM 4750 C C . HIS B 1 202 ? -2.041 -31.375 -12.092 1.00 61.33 201 HIS B C 1
ATOM 4751 O O . HIS B 1 202 ? -2.107 -32.092 -13.092 1.00 57.47 201 HIS B O 1
ATOM 4758 N N . GLY B 1 203 ? -3.082 -31.155 -11.294 1.00 51.94 202 GLY B N 1
ATOM 4759 C CA . GLY B 1 203 ? -4.349 -31.835 -11.509 1.00 47.29 202 GLY B CA 1
ATOM 4760 C C . GLY B 1 203 ? -5.534 -30.927 -11.792 1.00 49.65 202 GLY B C 1
ATOM 4761 O O . GLY B 1 203 ? -6.609 -31.112 -11.220 1.00 65.86 202 GLY B O 1
ATOM 4762 N N . ILE B 1 204 ? -5.348 -29.961 -12.689 1.00 50.83 203 ILE B N 1
ATOM 4763 C CA . ILE B 1 204 ? -6.413 -29.022 -13.038 1.00 51.43 203 ILE B CA 1
ATOM 4764 C C . ILE B 1 204 ? -7.447 -29.632 -13.983 1.00 51.14 203 ILE B C 1
ATOM 4765 O O . ILE B 1 204 ? -8.586 -29.163 -14.049 1.00 54.35 203 ILE B O 1
ATOM 4770 N N . LEU B 1 205 ? -7.050 -30.669 -14.716 1.00 51.54 204 LEU B N 1
ATOM 4771 C CA . LEU B 1 205 ? -7.955 -31.320 -15.659 1.00 55.30 204 LEU B CA 1
ATOM 4772 C C . LEU B 1 205 ? -9.134 -31.943 -14.920 1.00 61.35 204 LEU B C 1
ATOM 4773 O O . LEU B 1 205 ? -10.268 -31.907 -15.398 1.00 64.02 204 LEU B O 1
ATOM 4778 N N . LYS B 1 206 ? -8.856 -32.505 -13.749 1.00 56.20 205 LYS B N 1
ATOM 4779 C CA . LYS B 1 206 ? -9.894 -33.104 -12.921 1.00 64.06 205 LYS B CA 1
ATOM 4780 C C . LYS B 1 206 ? -10.895 -32.048 -12.454 1.00 59.75 205 LYS B C 1
ATOM 4781 O O . LYS B 1 206 ? -12.100 -32.299 -12.410 1.00 58.91 205 LYS B O 1
ATOM 4787 N N . LEU B 1 207 ? -10.388 -30.868 -12.109 1.00 52.99 206 LEU B N 1
ATOM 4788 C CA . LEU B 1 207 ? -11.242 -29.755 -11.706 1.00 49.74 206 LEU B CA 1
ATOM 4789 C C . LEU B 1 207 ? -12.130 -29.307 -12.866 1.00 54.89 206 LEU B C 1
ATOM 4790 O O . LEU B 1 207 ? -13.326 -29.070 -12.690 1.00 55.76 206 LEU B O 1
ATOM 4795 N N . PHE B 1 208 ? -11.533 -29.203 -14.051 1.00 52.68 207 PHE B N 1
ATOM 4796 C CA . PHE B 1 208 ? -12.239 -28.752 -15.246 1.00 60.32 207 PHE B CA 1
ATOM 4797 C C . PHE B 1 208 ? -13.330 -29.722 -15.685 1.00 57.11 207 PHE B C 1
ATOM 4798 O O . PHE B 1 208 ? -14.471 -29.321 -15.925 1.00 68.79 207 PHE B O 1
ATOM 4806 N N . ASN B 1 209 ? -12.976 -30.998 -15.794 1.00 58.82 208 ASN B N 1
ATOM 4807 C CA . ASN B 1 209 ? -13.900 -32.000 -16.311 1.00 64.59 208 ASN B CA 1
ATOM 4808 C C . ASN B 1 209 ? -14.925 -32.488 -15.290 1.00 72.74 208 ASN B C 1
ATOM 4809 O O . ASN B 1 209 ? -16.064 -32.789 -15.646 1.00 78.40 208 ASN B O 1
ATOM 4814 N N . GLU B 1 210 ? -14.522 -32.557 -14.024 1.00 71.85 209 GLU B N 1
ATOM 4815 C CA . GLU B 1 210 ? -15.352 -33.187 -12.998 1.00 66.71 209 GLU B CA 1
ATOM 4816 C C . GLU B 1 210 ? -15.881 -32.242 -11.913 1.00 72.44 209 GLU B C 1
ATOM 4817 O O . GLU B 1 210 ? -17.088 -32.011 -11.821 1.00 76.85 209 GLU B O 1
ATOM 4823 N N . VAL B 1 211 ? -14.980 -31.712 -11.091 1.00 63.57 210 VAL B N 1
ATOM 4824 C CA . VAL B 1 211 ? -15.360 -30.917 -9.920 1.00 60.56 210 VAL B CA 1
ATOM 4825 C C . VAL B 1 211 ? -16.189 -29.668 -10.241 1.00 54.83 210 VAL B C 1
ATOM 4826 O O . VAL B 1 211 ? -17.288 -29.491 -9.713 1.00 55.66 210 VAL B O 1
ATOM 4830 N N . ILE B 1 212 ? -15.657 -28.811 -11.107 1.00 56.37 211 ILE B N 1
ATOM 4831 C CA . ILE B 1 212 ? -16.276 -27.515 -11.405 1.00 52.57 211 ILE B CA 1
ATOM 4832 C C . ILE B 1 212 ? -17.709 -27.549 -11.984 1.00 64.06 211 ILE B C 1
ATOM 4833 O O . ILE B 1 212 ? -18.572 -26.806 -11.515 1.00 62.04 211 ILE B O 1
ATOM 4838 N N . PRO B 1 213 ? -17.975 -28.400 -12.994 1.00 54.46 212 PRO B N 1
ATOM 4839 C CA . PRO B 1 213 ? -19.352 -28.409 -13.511 1.00 62.86 212 PRO B CA 1
ATOM 4840 C C . PRO B 1 213 ? -20.385 -28.865 -12.476 1.00 60.12 212 PRO B C 1
ATOM 4841 O O . PRO B 1 213 ? -21.558 -28.512 -12.594 1.00 63.47 212 PRO B O 1
ATOM 4845 N N . ARG B 1 214 ? -19.952 -29.633 -11.480 1.00 54.56 213 ARG B N 1
ATOM 4846 C CA . ARG B 1 214 ? -20.856 -30.117 -10.438 1.00 57.92 213 ARG B CA 1
ATOM 4847 C C . ARG B 1 214 ? -20.992 -29.142 -9.271 1.00 61.73 213 ARG B C 1
ATOM 4848 O O . ARG B 1 214 ? -21.699 -29.424 -8.301 1.00 64.40 213 ARG B O 1
ATOM 4856 N N . LEU B 1 215 ? -20.319 -27.999 -9.365 1.00 69.19 214 LEU B N 1
ATOM 4857 C CA . LEU B 1 215 ? -20.400 -26.978 -8.322 1.00 64.43 214 LEU B CA 1
ATOM 4858 C C . LEU B 1 215 ? -21.804 -26.393 -8.212 1.00 56.68 214 LEU B C 1
ATOM 4859 O O . LEU B 1 215 ? -22.485 -26.189 -9.218 1.00 63.44 214 LEU B O 1
ATOM 4864 N N . ARG B 1 216 ? -22.232 -26.124 -6.983 1.00 53.15 215 ARG B N 1
ATOM 4865 C CA . ARG B 1 216 ? -23.552 -25.555 -6.742 1.00 53.75 215 ARG B CA 1
ATOM 4866 C C . ARG B 1 216 ? -23.454 -24.075 -6.388 1.00 54.51 215 ARG B C 1
ATOM 4867 O O . ARG B 1 216 ? -24.445 -23.451 -6.002 1.00 55.04 215 ARG B O 1
ATOM 4875 N N . HIS B 1 217 ? -22.251 -23.523 -6.519 1.00 53.95 216 HIS B N 1
ATOM 4876 C CA . HIS B 1 217 ? -22.037 -22.087 -6.353 1.00 50.00 216 HIS B CA 1
ATOM 4877 C C . HIS B 1 217 ? -21.159 -21.541 -7.476 1.00 52.00 216 HIS B C 1
ATOM 4878 O O . HIS B 1 217 ? -20.636 -22.303 -8.289 1.00 46.85 216 HIS B O 1
ATOM 4885 N N . GLY B 1 218 ? -21.000 -20.223 -7.522 1.00 50.63 217 GLY B N 1
ATOM 4886 C CA . GLY B 1 218 ? -20.228 -19.599 -8.581 1.00 55.59 217 GLY B CA 1
ATOM 4887 C C . GLY B 1 218 ? -18.738 -19.882 -8.508 1.00 64.24 217 GLY B C 1
ATOM 4888 O O . GLY B 1 218 ? -18.136 -19.831 -7.434 1.00 52.38 217 GLY B O 1
ATOM 4889 N N . ASN B 1 219 ? -18.143 -20.187 -9.658 1.00 69.69 218 ASN B N 1
ATOM 4890 C CA . ASN B 1 219 ? -16.698 -20.356 -9.755 1.00 53.74 218 ASN B CA 1
ATOM 4891 C C . ASN B 1 219 ? -16.051 -19.191 -10.499 1.00 69.05 218 ASN B C 1
ATOM 4892 O O . ASN B 1 219 ? -16.613 -18.680 -11.469 1.00 57.26 218 ASN B O 1
ATOM 4897 N N . ASP B 1 220 ? -14.874 -18.770 -10.044 1.00 57.31 219 ASP B N 1
ATOM 4898 C CA . ASP B 1 220 ? -14.171 -17.662 -10.679 1.00 65.18 219 ASP B CA 1
ATOM 4899 C C . ASP B 1 220 ? -12.725 -18.032 -11.001 1.00 53.37 219 ASP B C 1
ATOM 4900 O O . ASP B 1 220 ? -11.798 -17.276 -10.699 1.00 59.96 219 ASP B O 1
ATOM 4905 N N . GLY B 1 221 ? -12.535 -19.195 -11.615 1.00 46.07 220 GLY B N 1
ATOM 4906 C CA . GLY B 1 221 ? -11.204 -19.638 -11.995 1.00 42.91 220 GLY B CA 1
ATOM 4907 C C . GLY B 1 221 ? -10.579 -20.595 -10.998 1.00 54.03 220 GLY B C 1
ATOM 4908 O O . GLY B 1 221 ? -11.270 -21.430 -10.412 1.00 44.94 220 GLY B O 1
ATOM 4909 N N . LEU B 1 222 ? -9.267 -20.472 -10.805 1.00 34.39 221 LEU B N 1
ATOM 4910 C CA . LEU B 1 222 ? -8.528 -21.378 -9.931 1.00 44.29 221 LEU B CA 1
ATOM 4911 C C . LEU B 1 222 ? -7.591 -20.629 -8.984 1.00 39.05 221 LEU B C 1
ATOM 4912 O O . LEU B 1 222 ? -7.168 -19.507 -9.273 1.00 44.77 221 LEU B O 1
ATOM 4917 N N . ILE B 1 223 ? -7.277 -21.256 -7.853 1.00 44.95 222 ILE B N 1
ATOM 4918 C CA . ILE B 1 223 ? -6.280 -20.733 -6.920 1.00 40.12 222 ILE B CA 1
ATOM 4919 C C . ILE B 1 223 ? -5.168 -21.762 -6.722 1.00 36.86 222 ILE B C 1
ATOM 4920 O O . ILE B 1 223 ? -5.441 -22.919 -6.389 1.00 41.79 222 ILE B O 1
ATOM 4925 N N . PHE B 1 224 ? -3.921 -21.348 -6.937 1.00 33.27 223 PHE B N 1
ATOM 4926 C CA . PHE B 1 224 ? -2.777 -22.212 -6.668 1.00 39.71 223 PHE B CA 1
ATOM 4927 C C . PHE B 1 224 ? -2.152 -21.835 -5.329 1.00 39.03 223 PHE B C 1
ATOM 4928 O O . PHE B 1 224 ? -1.773 -20.680 -5.114 1.00 39.92 223 PHE B O 1
ATOM 4936 N N . THR B 1 225 ? -2.058 -22.809 -4.427 1.00 38.38 224 THR B N 1
ATOM 4937 C CA . THR B 1 225 ? -1.491 -22.576 -3.103 1.00 39.56 224 THR B CA 1
ATOM 4938 C C . THR B 1 225 ? -0.199 -23.371 -2.939 1.00 30.11 224 THR B C 1
ATOM 4939 O O . THR B 1 225 ? -0.187 -24.594 -3.119 1.00 39.70 224 THR B O 1
ATOM 4943 N N . CYS B 1 226 ? 0.888 -22.681 -2.608 1.00 39.43 225 CYS B N 1
ATOM 4944 C CA . CYS B 1 226 ? 2.172 -23.346 -2.407 1.00 42.59 225 CYS B CA 1
ATOM 4945 C C . CYS B 1 226 ? 2.193 -24.075 -1.067 1.00 36.70 225 CYS B C 1
ATOM 4946 O O . CYS B 1 226 ? 1.754 -23.532 -0.052 1.00 41.92 225 CYS B O 1
ATOM 4949 N N . THR B 1 227 ? 2.703 -25.304 -1.071 1.00 38.07 226 THR B N 1
ATOM 4950 C CA . THR B 1 227 ? 2.742 -26.130 0.134 1.00 44.57 226 THR B CA 1
ATOM 4951 C C . THR B 1 227 ? 4.124 -26.138 0.788 1.00 48.46 226 THR B C 1
ATOM 4952 O O . THR B 1 227 ? 4.385 -26.935 1.691 1.00 46.22 226 THR B O 1
ATOM 4956 N N . GLU B 1 228 ? 5.003 -25.248 0.331 1.00 43.97 227 GLU B N 1
ATOM 4957 C CA . GLU B 1 228 ? 6.360 -25.168 0.865 1.00 53.66 227 GLU B CA 1
ATOM 4958 C C . GLU B 1 228 ? 6.659 -23.792 1.451 1.00 49.77 227 GLU B C 1
ATOM 4959 O O . GLU B 1 228 ? 7.812 -23.472 1.737 1.00 53.97 227 GLU B O 1
ATOM 4965 N N . THR B 1 229 ? 5.622 -22.979 1.624 1.00 51.31 228 THR B N 1
ATOM 4966 C CA . THR B 1 229 ? 5.802 -21.613 2.106 1.00 44.19 228 THR B CA 1
ATOM 4967 C C . THR B 1 229 ? 4.963 -21.329 3.345 1.00 41.10 228 THR B C 1
ATOM 4968 O O . THR B 1 229 ? 3.875 -21.886 3.505 1.00 48.85 228 THR B O 1
ATOM 4972 N N . PRO B 1 230 ? 5.474 -20.464 4.234 1.00 52.16 229 PRO B N 1
ATOM 4973 C CA . PRO B 1 230 ? 4.718 -20.025 5.412 1.00 43.57 229 PRO B CA 1
ATOM 4974 C C . PRO B 1 230 ? 3.560 -19.120 5.008 1.00 46.73 229 PRO B C 1
ATOM 4975 O O . PRO B 1 230 ? 3.540 -18.632 3.876 1.00 41.17 229 PRO B O 1
ATOM 4979 N N . TYR B 1 231 ? 2.614 -18.900 5.917 1.00 47.55 230 TYR B N 1
ATOM 4980 C CA . TYR B 1 231 ? 1.507 -17.988 5.654 1.00 47.69 230 TYR B CA 1
ATOM 4981 C C . TYR B 1 231 ? 2.042 -16.562 5.627 1.00 51.57 230 TYR B C 1
ATOM 4982 O O . TYR B 1 231 ? 2.816 -16.168 6.499 1.00 38.88 230 TYR B O 1
ATOM 4991 N N . VAL B 1 232 ? 1.636 -15.792 4.623 1.00 46.45 231 VAL B N 1
ATOM 4992 C CA . VAL B 1 232 ? 2.092 -14.412 4.491 1.00 51.17 231 VAL B CA 1
ATOM 4993 C C . VAL B 1 232 ? 0.932 -13.427 4.604 1.00 51.80 231 VAL B C 1
ATOM 4994 O O . VAL B 1 232 ? -0.059 -13.547 3.890 1.00 47.10 231 VAL B O 1
ATOM 4998 N N . SER B 1 233 ? 1.049 -12.460 5.508 1.00 43.72 232 SER B N 1
ATOM 4999 C CA . SER B 1 233 ? 0.055 -11.396 5.593 1.00 49.01 232 SER B CA 1
ATOM 5000 C C . SER B 1 233 ? 0.245 -10.419 4.435 1.00 55.34 232 SER B C 1
ATOM 5001 O O . SER B 1 233 ? 1.358 -9.955 4.183 1.00 60.52 232 SER B O 1
ATOM 5004 N N . GLY B 1 234 ? -0.839 -10.117 3.726 1.00 53.13 233 GLY B N 1
ATOM 5005 C CA . GLY B 1 234 ? -0.762 -9.259 2.556 1.00 48.67 233 GLY B CA 1
ATOM 5006 C C . GLY B 1 234 ? -0.458 -10.046 1.295 1.00 50.30 233 GLY B C 1
ATOM 5007 O O . GLY B 1 234 ? -0.651 -11.262 1.252 1.00 46.31 233 GLY B O 1
ATOM 5008 N N . THR B 1 235 ? 0.027 -9.351 0.270 1.00 44.08 234 THR B N 1
ATOM 5009 C CA . THR B 1 235 ? 0.320 -9.969 -1.021 1.00 47.27 234 THR B CA 1
ATOM 5010 C C . THR B 1 235 ? 1.328 -11.116 -0.913 1.00 49.58 234 THR B C 1
ATOM 5011 O O . THR B 1 235 ? 2.463 -10.919 -0.470 1.00 52.05 234 THR B O 1
ATOM 5015 N N . ASP B 1 236 ? 0.896 -12.311 -1.316 1.00 47.49 235 ASP B N 1
ATOM 5016 C CA . ASP B 1 236 ? 1.747 -13.499 -1.315 1.00 49.14 235 ASP B CA 1
ATOM 5017 C C . ASP B 1 236 ? 2.097 -13.873 -2.752 1.00 44.39 235 ASP B C 1
ATOM 5018 O O . ASP B 1 236 ? 1.235 -14.316 -3.515 1.00 43.91 235 ASP B O 1
ATOM 5023 N N . GLN B 1 237 ? 3.368 -13.710 -3.108 1.00 49.72 236 GLN B N 1
ATOM 5024 C CA . GLN B 1 237 ? 3.839 -13.985 -4.463 1.00 43.78 236 GLN B CA 1
ATOM 5025 C C . GLN B 1 237 ? 3.736 -15.463 -4.834 1.00 44.79 236 GLN B C 1
ATOM 5026 O O . GLN B 1 237 ? 3.838 -15.819 -6.007 1.00 47.75 236 GLN B O 1
ATOM 5032 N N . SER B 1 238 ? 3.536 -16.320 -3.835 1.00 36.64 237 SER B N 1
ATOM 5033 C CA . SER B 1 238 ? 3.403 -17.755 -4.069 1.00 42.92 237 SER B CA 1
ATOM 5034 C C . SER B 1 238 ? 1.941 -18.165 -4.249 1.00 43.81 237 SER B C 1
ATOM 5035 O O . SER B 1 238 ? 1.651 -19.248 -4.765 1.00 38.44 237 SER B O 1
ATOM 5038 N N . LEU B 1 239 ? 1.026 -17.301 -3.816 1.00 38.37 238 LEU B N 1
ATOM 5039 C CA . LEU B 1 239 ? -0.407 -17.574 -3.925 1.00 35.36 238 LEU B CA 1
ATOM 5040 C C . LEU B 1 239 ? -0.939 -17.058 -5.259 1.00 43.89 238 LEU B C 1
ATOM 5041 O O . LEU B 1 239 ? -0.986 -15.848 -5.496 1.00 38.70 238 LEU B O 1
ATOM 5046 N N . LEU B 1 240 ? -1.350 -17.980 -6.125 1.00 34.89 239 LEU B N 1
ATOM 5047 C CA . LEU B 1 240 ? -1.611 -17.645 -7.523 1.00 35.36 239 LEU B CA 1
ATOM 5048 C C . LEU B 1 240 ? -3.090 -17.699 -7.904 1.00 40.93 239 LEU B C 1
ATOM 5049 O O . LEU B 1 240 ? -3.786 -18.678 -7.624 1.00 46.80 239 LEU B O 1
ATOM 5054 N N . LYS B 1 241 ? -3.554 -16.637 -8.555 1.00 42.67 240 LYS B N 1
ATOM 5055 C CA . LYS B 1 241 ? -4.949 -16.518 -8.957 1.00 44.71 240 LYS B CA 1
ATOM 5056 C C . LYS B 1 241 ? -5.065 -16.605 -10.477 1.00 45.48 240 LYS B C 1
ATOM 5057 O O . LYS B 1 241 ? -4.557 -15.738 -11.192 1.00 40.32 240 LYS B O 1
ATOM 5063 N N . TRP B 1 242 ? -5.730 -17.647 -10.970 1.00 39.63 241 TRP B N 1
ATOM 5064 C CA . TRP B 1 242 ? -5.857 -17.847 -12.412 1.00 42.50 241 TRP B CA 1
ATOM 5065 C C . TRP B 1 242 ? -7.305 -17.808 -12.890 1.00 46.45 241 TRP B C 1
ATOM 5066 O O . TRP B 1 242 ? -8.168 -18.498 -12.345 1.00 38.80 241 TRP B O 1
ATOM 5077 N N . LYS B 1 243 ? -7.555 -17.013 -13.925 1.00 36.23 242 LYS B N 1
ATOM 5078 C CA . LYS B 1 243 ? -8.874 -16.939 -14.539 1.00 39.10 242 LYS B CA 1
ATOM 5079 C C . LYS B 1 243 ? -8.763 -17.119 -16.045 1.00 41.68 242 LYS B C 1
ATOM 5080 O O . LYS B 1 243 ? -7.825 -16.620 -16.667 1.00 44.22 242 LYS B O 1
ATOM 5086 N N . PRO B 1 244 ? -9.727 -17.834 -16.640 1.00 45.99 243 PRO B N 1
ATOM 5087 C CA . PRO B 1 244 ? -9.805 -17.876 -18.102 1.00 50.17 243 PRO B CA 1
ATOM 5088 C C . PRO B 1 244 ? -10.142 -16.485 -18.624 1.00 42.66 243 PRO B C 1
ATOM 5089 O O . PRO B 1 244 ? -10.671 -15.671 -17.863 1.00 29.74 243 PRO B O 1
ATOM 5093 N N . LYS B 1 245 ? -9.839 -16.216 -19.890 1.00 36.10 244 LYS B N 1
ATOM 5094 C CA . LYS B 1 245 ? -10.029 -14.888 -20.471 1.00 39.95 244 LYS B CA 1
ATOM 5095 C C . LYS B 1 245 ? -11.463 -14.368 -20.336 1.00 34.25 244 LYS B C 1
ATOM 5096 O O . LYS B 1 245 ? -11.681 -13.170 -20.137 1.00 41.53 244 LYS B O 1
ATOM 5102 N N . GLU B 1 246 ? -12.432 -15.275 -20.420 1.00 36.80 245 GLU B N 1
ATOM 5103 C CA . GLU B 1 246 ? -13.845 -14.897 -20.422 1.00 41.87 245 GLU B CA 1
ATOM 5104 C C . GLU B 1 246 ? -14.351 -14.403 -19.066 1.00 47.28 245 GLU B C 1
ATOM 5105 O O . GLU B 1 246 ? -15.486 -13.934 -18.961 1.00 52.65 245 GLU B O 1
ATOM 5111 N N . MET B 1 247 ? -13.518 -14.512 -18.033 1.00 53.13 246 MET B N 1
ATOM 5112 C CA . MET B 1 247 ? -13.899 -14.041 -16.703 1.00 46.13 246 MET B CA 1
ATOM 5113 C C . MET B 1 247 ? -13.265 -12.691 -16.383 1.00 50.95 246 MET B C 1
ATOM 5114 O O . MET B 1 247 ? -13.671 -12.016 -15.437 1.00 50.23 246 MET B O 1
ATOM 5119 N N . ASN B 1 248 ? -12.264 -12.305 -17.170 1.00 38.15 247 ASN B N 1
ATOM 5120 C CA . ASN B 1 248 ? -11.679 -10.975 -17.050 1.00 43.68 247 ASN B CA 1
ATOM 5121 C C . ASN B 1 248 ? -12.531 -9.951 -17.788 1.00 46.78 247 ASN B C 1
ATOM 5122 O O . ASN B 1 248 ? -12.138 -9.438 -18.837 1.00 41.48 247 ASN B O 1
ATOM 5127 N N . THR B 1 249 ? -13.700 -9.656 -17.229 1.00 41.59 248 THR B N 1
ATOM 5128 C CA . THR B 1 249 ? -14.673 -8.794 -17.886 1.00 41.69 248 THR B CA 1
ATOM 5129 C C . THR B 1 249 ? -14.326 -7.321 -17.730 1.00 41.53 248 THR B C 1
ATOM 5130 O O . THR B 1 249 ? -13.571 -6.935 -16.835 1.00 35.17 248 THR B O 1
ATOM 5134 N N . ILE B 1 250 ? -14.882 -6.505 -18.620 1.00 31.78 249 ILE B N 1
ATOM 5135 C CA . ILE B 1 250 ? -14.690 -5.063 -18.583 1.00 35.10 249 ILE B CA 1
ATOM 5136 C C . ILE B 1 250 ? -16.038 -4.385 -18.801 1.00 41.35 249 ILE B C 1
ATOM 5137 O O . ILE B 1 250 ? -16.844 -4.844 -19.616 1.00 34.76 249 ILE B O 1
ATOM 5142 N N . ASP B 1 251 ? -16.294 -3.312 -18.056 1.00 36.36 250 ASP B N 1
ATOM 5143 C CA . ASP B 1 251 ? -17.526 -2.553 -18.226 1.00 32.70 250 ASP B CA 1
ATOM 5144 C C . ASP B 1 251 ? -17.320 -1.423 -19.228 1.00 39.86 250 ASP B C 1
ATOM 5145 O O . ASP B 1 251 ? -16.443 -0.575 -19.048 1.00 37.45 250 ASP B O 1
ATOM 5150 N N . PHE B 1 252 ? -18.125 -1.426 -20.287 1.00 29.38 251 PHE B N 1
ATOM 5151 C CA . PHE B 1 252 ? -18.061 -0.386 -21.307 1.00 30.99 251 PHE B CA 1
ATOM 5152 C C . PHE B 1 252 ? -19.355 0.417 -21.354 1.00 34.84 251 PHE B C 1
ATOM 5153 O O . PHE B 1 252 ? -20.374 0.013 -20.785 1.00 33.46 251 PHE B O 1
ATOM 5161 N N . MET B 1 253 ? -19.307 1.558 -22.036 1.00 36.77 252 MET B N 1
ATOM 5162 C CA . MET B 1 253 ? -20.519 2.276 -22.404 1.00 44.64 252 MET B CA 1
ATOM 5163 C C . MET B 1 253 ? -20.908 1.861 -23.815 1.00 36.78 252 MET B C 1
ATOM 5164 O O . MET B 1 253 ? -20.115 2.002 -24.750 1.00 34.52 252 MET B O 1
ATOM 5169 N N . LEU B 1 254 ? -22.123 1.342 -23.967 1.00 35.62 253 LEU B N 1
ATOM 5170 C CA . LEU B 1 254 ? -22.595 0.877 -25.269 1.00 33.97 253 LEU B CA 1
ATOM 5171 C C . LEU B 1 254 ? -23.378 1.955 -26.009 1.00 44.17 253 LEU B C 1
ATOM 5172 O O . LEU B 1 254 ? -24.278 2.583 -25.447 1.00 44.36 253 LEU B O 1
ATOM 5177 N N . LYS B 1 255 ? -23.020 2.170 -27.270 1.00 34.02 254 LYS B N 1
ATOM 5178 C CA . LYS B 1 255 ? -23.766 3.071 -28.141 1.00 36.06 254 LYS B CA 1
ATOM 5179 C C . LYS B 1 255 ? -24.092 2.368 -29.446 1.00 43.91 254 LYS B C 1
ATOM 5180 O O . LYS B 1 255 ? -23.222 1.743 -30.059 1.00 40.13 254 LYS B O 1
ATOM 5186 N N . LEU B 1 256 ? -25.345 2.475 -29.872 1.00 34.62 255 LEU B N 1
ATOM 5187 C CA . LEU B 1 256 ? -25.766 1.870 -31.128 1.00 32.88 255 LEU B CA 1
ATOM 5188 C C . LEU B 1 256 ? -25.784 2.914 -32.233 1.00 38.91 255 LEU B C 1
ATOM 5189 O O . LEU B 1 256 ? -26.162 4.067 -32.005 1.00 37.06 255 LEU B O 1
ATOM 5194 N N . GLU B 1 257 ? -25.355 2.514 -33.425 1.00 32.94 256 GLU B N 1
ATOM 5195 C CA . GLU B 1 257 ? -25.405 3.399 -34.580 1.00 41.62 256 GLU B CA 1
ATOM 5196 C C . GLU B 1 257 ? -26.016 2.681 -35.771 1.00 37.86 256 GLU B C 1
ATOM 5197 O O . GLU B 1 257 ? -25.509 1.648 -36.216 1.00 38.04 256 GLU B O 1
ATOM 5203 N N . PHE B 1 258 ? -27.108 3.233 -36.285 1.00 44.43 257 PHE B N 1
ATOM 5204 C CA . PHE B 1 258 ? -27.776 2.653 -37.439 1.00 43.99 257 PHE B CA 1
ATOM 5205 C C . PHE B 1 258 ? -27.388 3.404 -38.707 1.00 41.47 257 PHE B C 1
ATOM 5206 O O . PHE B 1 258 ? -27.290 4.631 -38.706 1.00 50.30 257 PHE B O 1
ATOM 5214 N N . ALA B 1 259 ? -27.151 2.659 -39.781 1.00 51.07 258 ALA B N 1
ATOM 5215 C CA . ALA B 1 259 ? -26.792 3.256 -41.062 1.00 62.72 258 ALA B CA 1
ATOM 5216 C C . ALA B 1 259 ? -28.015 3.830 -41.768 1.00 63.31 258 ALA B C 1
ATOM 5217 O O . ALA B 1 259 ? -29.002 3.127 -41.984 1.00 62.35 258 ALA B O 1
ATOM 5219 N N . GLN B 1 260 ? -27.945 5.108 -42.128 1.00 69.45 259 GLN B N 1
ATOM 5220 C CA . GLN B 1 260 ? -29.019 5.755 -42.871 1.00 74.80 259 GLN B CA 1
ATOM 5221 C C . GLN B 1 260 ? -28.944 5.358 -44.339 1.00 70.26 259 GLN B C 1
ATOM 5222 O O . GLN B 1 260 ? -27.920 5.565 -44.987 1.00 81.58 259 GLN B O 1
ATOM 5228 N N . PRO B 1 261 ? -30.031 4.779 -44.869 1.00 76.64 260 PRO B N 1
ATOM 5229 C CA . PRO B 1 261 ? -30.077 4.352 -46.272 1.00 92.65 260 PRO B CA 1
ATOM 5230 C C . PRO B 1 261 ? -30.006 5.530 -47.237 1.00 94.64 260 PRO B C 1
ATOM 5231 O O . PRO B 1 261 ? -30.352 6.653 -46.867 1.00 87.69 260 PRO B O 1
ATOM 5235 N N . GLU B 1 262 ? -29.551 5.268 -48.458 1.00 108.55 261 GLU B N 1
ATOM 5236 C CA . GLU B 1 262 ? -29.528 6.280 -49.507 1.00 110.91 261 GLU B CA 1
ATOM 5237 C C . GLU B 1 262 ? -30.946 6.753 -49.819 1.00 107.21 261 GLU B C 1
ATOM 5238 O O . GLU B 1 262 ? -31.211 7.954 -49.888 1.00 100.50 261 GLU B O 1
ATOM 5244 N N . GLU B 1 263 ? -31.853 5.797 -49.995 1.00 104.93 262 GLU B N 1
ATOM 5245 C CA . GLU B 1 263 ? -33.258 6.096 -50.234 1.00 108.53 262 GLU B CA 1
ATOM 5246 C C . GLU B 1 263 ? -34.124 5.461 -49.156 1.00 103.59 262 GLU B C 1
ATOM 5247 O O . GLU B 1 263 ? -33.927 4.300 -48.794 1.00 101.53 262 GLU B O 1
ATOM 5253 N N . GLY B 1 264 ? -35.085 6.227 -48.650 1.00 95.09 263 GLY B N 1
ATOM 5254 C CA . GLY B 1 264 ? -35.998 5.732 -47.637 1.00 92.38 263 GLY B CA 1
ATOM 5255 C C . GLY B 1 264 ? -35.597 6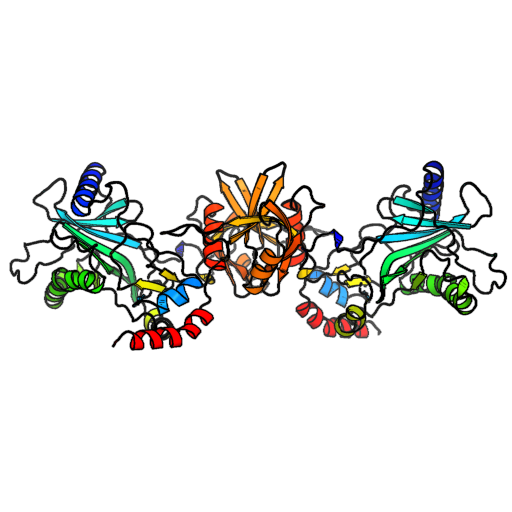.120 -46.228 1.00 88.57 263 GLY B C 1
ATOM 5256 O O . GLY B 1 264 ? -34.677 6.914 -46.028 1.00 92.35 263 GLY B O 1
ATOM 5257 N N . ASP B 1 265 ? -36.298 5.556 -45.250 1.00 76.06 264 ASP B N 1
ATOM 5258 C CA . ASP B 1 265 ? -36.007 5.805 -43.844 1.00 79.30 264 ASP B CA 1
ATOM 5259 C C . ASP B 1 265 ? -35.271 4.625 -43.207 1.00 67.19 264 ASP B C 1
ATOM 5260 O O . ASP B 1 265 ? -35.151 3.556 -43.807 1.00 61.84 264 ASP B O 1
ATOM 5265 N N . ILE B 1 266 ? -34.784 4.827 -41.988 1.00 63.61 265 ILE B N 1
ATOM 5266 C CA . ILE B 1 266 ? -33.944 3.838 -41.316 1.00 49.73 265 ILE B CA 1
ATOM 5267 C C . ILE B 1 266 ? -34.694 2.563 -40.924 1.00 51.63 265 ILE B C 1
ATOM 5268 O O . ILE B 1 266 ? -35.749 2.621 -40.288 1.00 51.29 265 ILE B O 1
ATOM 5273 N N . ASP B 1 267 ? -34.142 1.416 -41.319 1.00 42.50 266 ASP B N 1
ATOM 5274 C CA . ASP B 1 267 ? -34.633 0.116 -40.869 1.00 47.19 266 ASP B CA 1
ATOM 5275 C C . ASP B 1 267 ? -33.990 -0.229 -39.527 1.00 46.98 266 ASP B C 1
ATOM 5276 O O . ASP B 1 267 ? -32.859 -0.713 -39.475 1.00 43.20 266 ASP B O 1
ATOM 5281 N N . TYR B 1 268 ? -34.717 0.019 -38.442 1.00 42.00 267 TYR B N 1
ATOM 5282 C CA . TYR B 1 268 ? -34.183 -0.197 -37.101 1.00 39.08 267 TYR B CA 1
ATOM 5283 C C . TYR B 1 268 ? -34.196 -1.664 -36.678 1.00 38.10 267 TYR B C 1
ATOM 5284 O O . TYR B 1 268 ? -33.663 -2.015 -35.625 1.00 45.21 267 TYR B O 1
ATOM 5293 N N . SER B 1 269 ? -34.795 -2.520 -37.501 1.00 36.95 268 SER B N 1
ATOM 5294 C CA . SER B 1 269 ? -34.781 -3.956 -37.232 1.00 38.48 268 SER B CA 1
ATOM 5295 C C . SER B 1 269 ? -33.446 -4.560 -37.652 1.00 33.79 268 SER B C 1
ATOM 5296 O O . SER B 1 269 ? -33.060 -5.631 -37.182 1.00 30.37 268 SER B O 1
ATOM 5299 N N . ALA B 1 270 ? -32.743 -3.864 -38.540 1.00 33.06 269 ALA B N 1
ATOM 5300 C CA . ALA B 1 270 ? -31.476 -4.352 -39.071 1.00 44.69 269 ALA B CA 1
ATOM 5301 C C . ALA B 1 270 ? -30.335 -4.197 -38.066 1.00 38.90 269 ALA B C 1
ATOM 5302 O O . ALA B 1 270 ? -30.359 -3.303 -37.217 1.00 35.92 269 ALA B O 1
ATOM 5304 N N . MET B 1 271 ? -29.340 -5.073 -38.178 1.00 36.78 270 MET B N 1
ATOM 5305 C CA . MET B 1 271 ? -28.169 -5.056 -37.302 1.00 47.17 270 MET B CA 1
ATOM 5306 C C . MET B 1 271 ? -27.430 -3.721 -37.349 1.00 39.30 270 MET B C 1
ATOM 5307 O O . MET B 1 271 ? -26.968 -3.302 -38.407 1.00 39.95 270 MET B O 1
ATOM 5312 N N . PRO B 1 272 ? -27.319 -3.046 -36.194 1.00 29.75 271 PRO B N 1
ATOM 5313 C CA . PRO B 1 272 ? -26.587 -1.780 -36.110 1.00 41.98 271 PRO B CA 1
ATOM 5314 C C . PRO B 1 272 ? -25.112 -2.005 -35.824 1.00 38.99 271 PRO B C 1
ATOM 5315 O O . PRO B 1 272 ? -24.666 -3.152 -35.742 1.00 36.23 271 PRO B O 1
ATOM 5319 N N . GLU B 1 273 ? -24.372 -0.909 -35.683 1.00 42.31 272 GLU B N 1
ATOM 5320 C CA . GLU B 1 273 ? -22.996 -0.943 -35.203 1.00 42.15 272 GLU B CA 1
ATOM 5321 C C . GLU B 1 273 ? -23.014 -0.812 -33.684 1.00 39.73 272 GLU B C 1
ATOM 5322 O O . GLU B 1 273 ? -23.687 0.071 -33.148 1.00 32.75 272 GLU B O 1
ATOM 5328 N N . PHE B 1 274 ? -22.290 -1.683 -32.986 1.00 34.33 273 PHE B N 1
ATOM 5329 C CA . PHE B 1 274 ? -22.252 -1.635 -31.525 1.00 31.25 273 PHE B CA 1
ATOM 5330 C C . PHE B 1 274 ? -20.938 -1.050 -31.019 1.00 39.94 273 PHE B C 1
ATOM 5331 O O . PHE B 1 274 ? -19.909 -1.729 -31.017 1.00 32.97 273 PHE B O 1
ATOM 5339 N N . GLN B 1 275 ? -20.977 0.203 -30.576 1.00 33.42 274 GLN B N 1
ATOM 5340 C CA . GLN B 1 275 ? -19.768 0.887 -30.128 1.00 34.90 274 GLN B CA 1
ATOM 5341 C C . GLN B 1 275 ? -19.546 0.721 -28.632 1.00 40.69 274 GLN B C 1
ATOM 5342 O O . GLN B 1 275 ? -20.459 0.936 -27.831 1.00 36.25 274 GLN B O 1
ATOM 5348 N N . LEU B 1 276 ? -18.329 0.339 -28.262 1.00 29.91 275 LEU B N 1
ATOM 5349 C CA . LEU B 1 276 ? -17.957 0.226 -26.858 1.00 32.39 275 LEU B CA 1
ATOM 5350 C C . LEU B 1 276 ? -17.045 1.384 -26.482 1.00 40.55 275 LEU B C 1
ATOM 5351 O O . LEU B 1 276 ? -15.990 1.584 -27.094 1.00 34.32 275 LEU B O 1
ATOM 5356 N N . GLY B 1 277 ? -17.464 2.155 -25.485 1.00 35.16 276 GLY B N 1
ATOM 5357 C CA . GLY B 1 277 ? -16.713 3.325 -25.073 1.00 34.75 276 GLY B CA 1
ATOM 5358 C C . GLY B 1 277 ? -16.108 3.160 -23.697 1.00 42.63 276 GLY B C 1
ATOM 5359 O O . GLY B 1 277 ? -16.723 2.569 -22.806 1.00 38.44 276 GLY B O 1
ATOM 5360 N N . VAL B 1 278 ? -14.897 3.677 -23.523 1.00 39.40 277 VAL B N 1
ATOM 5361 C CA . VAL B 1 278 ? -14.240 3.653 -22.223 1.00 42.52 277 VAL B CA 1
ATOM 5362 C C . VAL B 1 278 ? -14.338 5.009 -21.537 1.00 43.56 277 VAL B C 1
ATOM 5363 O O . VAL B 1 278 ? -14.398 6.051 -22.194 1.00 45.79 277 VAL B O 1
ATOM 5367 N N . TRP B 1 279 ? -14.352 4.984 -20.209 1.00 38.53 278 TRP B N 1
ATOM 5368 C CA . TRP B 1 279 ? -14.422 6.200 -19.413 1.00 47.90 278 TRP B CA 1
ATOM 5369 C C . TRP B 1 279 ? -13.016 6.741 -19.160 1.00 43.02 278 TRP B C 1
ATOM 5370 O O . TRP B 1 279 ? -12.170 6.044 -18.598 1.00 42.62 278 TRP B O 1
ATOM 5381 N N . GLU B 1 280 ? -12.770 7.977 -19.588 1.00 49.89 279 GLU B N 1
ATOM 5382 C CA . GLU B 1 280 ? -11.444 8.583 -19.480 1.00 53.85 279 GLU B CA 1
ATOM 5383 C C . GLU B 1 280 ? -11.364 9.625 -18.369 1.00 67.15 279 GLU B C 1
ATOM 5384 O O . GLU B 1 280 ? -10.459 10.463 -18.357 1.00 76.07 279 GLU B O 1
ATOM 5390 N N . GLY B 1 281 ? -12.313 9.575 -17.439 1.00 61.84 280 GLY B N 1
ATOM 5391 C CA . GLY B 1 281 ? -12.331 10.511 -16.331 1.00 67.90 280 GLY B CA 1
ATOM 5392 C C . GLY B 1 281 ? -13.422 11.553 -16.468 1.00 77.52 280 GLY B C 1
ATOM 5393 O O . GLY B 1 281 ? -13.804 11.917 -17.583 1.00 69.37 280 GLY B O 1
ATOM 5394 N N . ARG B 1 282 ? -13.919 12.028 -15.328 1.00 79.37 281 ARG B N 1
ATOM 5395 C CA . ARG B 1 282 ? -14.974 13.038 -15.291 1.00 85.53 281 ARG B CA 1
ATOM 5396 C C . ARG B 1 282 ? -16.202 12.632 -16.100 1.00 76.75 281 ARG B C 1
ATOM 5397 O O . ARG B 1 282 ? -17.009 11.814 -15.656 1.00 84.93 281 ARG B O 1
ATOM 5405 N N . ASN B 1 283 ? -16.329 13.207 -17.291 1.00 73.67 282 ASN B N 1
ATOM 5406 C CA . ASN B 1 283 ? -17.482 12.962 -18.146 1.00 80.96 282 ASN B CA 1
ATOM 5407 C C . ASN B 1 283 ? -17.047 12.708 -19.583 1.00 72.45 282 ASN B C 1
ATOM 5408 O O . ASN B 1 283 ? -17.841 12.835 -20.517 1.00 73.83 282 ASN B O 1
ATOM 5413 N N . MET B 1 284 ? -15.777 12.353 -19.752 1.00 61.18 283 MET B N 1
ATOM 5414 C CA . MET B 1 284 ? -15.213 12.114 -21.076 1.00 71.53 283 MET B CA 1
ATOM 5415 C C . MET B 1 284 ? -15.225 10.630 -21.431 1.00 63.20 283 MET B C 1
ATOM 5416 O O . MET B 1 284 ? -14.716 9.795 -20.679 1.00 54.35 283 MET B O 1
ATOM 5421 N N . TYR B 1 285 ? -15.813 10.305 -22.576 1.00 56.46 284 TYR B N 1
ATOM 5422 C CA . TYR B 1 285 ? -15.798 8.934 -23.069 1.00 54.92 284 TYR B CA 1
ATOM 5423 C C . TYR B 1 285 ? -15.073 8.848 -24.405 1.00 54.21 284 TYR B C 1
ATOM 5424 O O . TYR B 1 285 ? -15.005 9.828 -25.150 1.00 47.91 284 TYR B O 1
ATOM 5433 N N . SER B 1 286 ? -14.516 7.677 -24.696 1.00 44.95 285 SER B N 1
ATOM 5434 C CA . SER B 1 286 ? -13.720 7.492 -25.902 1.00 48.91 285 SER B CA 1
ATOM 5435 C C . SER B 1 286 ? -13.975 6.121 -26.518 1.00 42.41 285 SER B C 1
ATOM 5436 O O . SER B 1 286 ? -14.112 5.128 -25.802 1.00 39.49 285 SER B O 1
ATOM 5439 N N . PHE B 1 287 ? -14.045 6.073 -27.846 1.00 37.93 286 PHE B N 1
ATOM 5440 C CA . PHE B 1 287 ? -14.261 4.814 -28.551 1.00 37.36 286 PHE B CA 1
ATOM 5441 C C . PHE B 1 287 ? -13.113 3.840 -28.298 1.00 43.87 286 PHE B C 1
ATOM 5442 O O . PHE B 1 287 ? -11.942 4.207 -28.410 1.00 41.03 286 PHE B O 1
ATOM 5450 N N . PHE B 1 288 ? -13.456 2.599 -27.965 1.00 42.89 287 PHE B N 1
ATOM 5451 C CA . PHE B 1 288 ? -12.453 1.592 -27.650 1.00 36.26 287 PHE B CA 1
ATOM 5452 C C . PHE B 1 288 ? -12.512 0.397 -28.597 1.00 40.26 287 PHE B C 1
ATOM 5453 O O . PHE B 1 288 ? -11.477 -0.100 -29.041 1.00 31.94 287 PHE B O 1
ATOM 5461 N N . ALA B 1 289 ? -13.723 -0.068 -28.896 1.00 31.79 288 ALA B N 1
ATOM 5462 C CA . ALA B 1 289 ? -13.899 -1.250 -29.736 1.00 30.05 288 ALA B CA 1
ATOM 5463 C C . ALA B 1 289 ? -15.340 -1.407 -30.184 1.00 37.37 288 ALA B C 1
ATOM 5464 O O . ALA B 1 289 ? -16.232 -0.700 -29.709 1.00 31.13 288 ALA B O 1
ATOM 5466 N N . PHE B 1 290 ? -15.559 -2.344 -31.099 1.00 26.48 289 PHE B N 1
ATOM 5467 C CA . PHE B 1 290 ? -16.907 -2.752 -31.458 1.00 29.15 289 PHE B CA 1
ATOM 5468 C C . PHE B 1 290 ? -17.265 -4.029 -30.714 1.00 39.19 289 PHE B C 1
ATOM 5469 O O . PHE B 1 290 ? -16.399 -4.868 -30.453 1.00 35.17 289 PHE B O 1
ATOM 5477 N N . MET B 1 291 ? -18.537 -4.167 -30.354 1.00 32.47 290 MET B N 1
ATOM 5478 C CA . MET B 1 291 ? -19.013 -5.388 -29.720 1.00 28.23 290 MET B CA 1
ATOM 5479 C C . MET B 1 291 ? -19.511 -6.325 -30.812 1.00 34.32 290 MET B C 1
ATOM 5480 O O . MET B 1 291 ? -20.281 -5.910 -31.680 1.00 34.61 290 MET B O 1
ATOM 5485 N N . TYR B 1 292 ? -19.063 -7.577 -30.788 1.00 35.37 291 TYR B N 1
ATOM 5486 C CA . TYR B 1 292 ? -19.506 -8.544 -31.788 1.00 35.80 291 TYR B CA 1
ATOM 5487 C C . TYR B 1 292 ? -20.849 -9.165 -31.415 1.00 40.55 291 TYR B C 1
ATOM 5488 O O . TYR B 1 292 ? -20.979 -9.833 -30.388 1.00 31.25 291 TYR B O 1
ATOM 5497 N N . VAL B 1 293 ? -21.843 -8.932 -32.263 1.00 39.67 292 VAL B N 1
ATOM 5498 C CA . VAL B 1 293 ? -23.183 -9.460 -32.054 1.00 32.93 292 VAL B CA 1
ATOM 5499 C C . VAL B 1 293 ? -23.602 -10.257 -33.287 1.00 34.01 292 VAL B C 1
ATOM 5500 O O . VAL B 1 293 ? -23.675 -9.703 -34.384 1.00 34.04 292 VAL B O 1
ATOM 5504 N N . ASP B 1 294 ? -23.860 -11.553 -33.121 1.00 32.46 293 ASP B N 1
ATOM 5505 C CA . ASP B 1 294 ? -24.351 -12.359 -34.240 1.00 41.56 293 ASP B CA 1
ATOM 5506 C C . ASP B 1 294 ? -25.844 -12.125 -34.472 1.00 39.61 293 ASP B C 1
ATOM 5507 O O . ASP B 1 294 ? -26.489 -11.405 -33.708 1.00 33.13 293 ASP B O 1
ATOM 5512 N N . GLU B 1 295 ? -26.389 -12.741 -35.517 1.00 42.73 294 GLU B N 1
ATOM 5513 C CA . GLU B 1 295 ? -27.792 -12.539 -35.872 1.00 48.60 294 GLU B CA 1
ATOM 5514 C C . GLU B 1 295 ? -28.769 -12.972 -34.783 1.00 35.77 294 GLU B C 1
ATOM 5515 O O . GLU B 1 295 ? -29.761 -12.286 -34.529 1.00 44.40 294 GLU B O 1
ATOM 5521 N N . LYS B 1 296 ? -28.487 -14.097 -34.134 1.00 42.80 295 LYS B N 1
ATOM 5522 C CA . LYS B 1 296 ? -29.371 -14.598 -33.085 1.00 45.48 295 LYS B CA 1
ATOM 5523 C C . LYS B 1 296 ? -29.315 -13.731 -31.827 1.00 50.54 295 LYS B C 1
ATOM 5524 O O . LYS B 1 296 ? -30.330 -13.540 -31.149 1.00 43.77 295 LYS B O 1
ATOM 5530 N N . GLU B 1 297 ? -28.128 -13.214 -31.521 1.00 42.70 296 GLU B N 1
ATOM 5531 C CA . GLU B 1 297 ? -27.941 -12.326 -30.378 1.00 38.81 296 GLU B CA 1
ATOM 5532 C C . GLU B 1 297 ? -28.731 -11.034 -30.550 1.00 24.60 296 GLU B C 1
ATOM 5533 O O . GLU B 1 297 ? -29.334 -10.534 -29.601 1.00 34.90 296 GLU B O 1
ATOM 5539 N N . TRP B 1 298 ? -28.709 -10.489 -31.762 1.00 30.87 297 TRP B N 1
ATOM 5540 C CA . TRP B 1 298 ? -29.397 -9.237 -32.052 1.00 38.59 297 TRP B CA 1
ATOM 5541 C C . TRP B 1 298 ? -30.908 -9.366 -31.874 1.00 33.00 297 TRP B C 1
ATOM 5542 O O . TRP B 1 298 ? -31.562 -8.438 -31.396 1.00 32.96 297 TRP B O 1
ATOM 5553 N N . GLU B 1 299 ? -31.458 -10.518 -32.248 1.00 33.25 298 GLU B N 1
ATOM 5554 C CA . GLU B 1 299 ? -32.875 -10.786 -32.014 1.00 38.94 298 GLU B CA 1
ATOM 5555 C C . GLU B 1 299 ? -33.158 -10.902 -30.520 1.00 39.04 298 GLU B C 1
ATOM 5556 O O . GLU B 1 299 ? -34.211 -10.470 -30.046 1.00 39.24 298 GLU B O 1
ATOM 5562 N N . LYS B 1 300 ? -32.212 -11.479 -29.782 1.00 37.97 299 LYS B N 1
ATOM 5563 C CA . LYS B 1 300 ? -32.333 -11.600 -28.332 1.00 36.05 299 LYS B CA 1
ATOM 5564 C C . LYS B 1 300 ? -32.295 -10.238 -27.645 1.00 36.82 299 LYS B C 1
ATOM 5565 O O . LYS B 1 300 ? -33.071 -9.977 -26.724 1.00 35.74 299 LYS B O 1
ATOM 5571 N N . LEU B 1 301 ? -31.383 -9.379 -28.089 1.00 31.84 300 LEU B N 1
ATOM 5572 C CA . LEU B 1 301 ? -31.257 -8.033 -27.532 1.00 39.98 300 LEU B CA 1
ATOM 5573 C C . LEU B 1 301 ? -32.522 -7.207 -27.766 1.00 34.02 300 LEU B C 1
ATOM 5574 O O . LEU B 1 301 ? -32.973 -6.484 -26.877 1.00 29.69 300 LEU B O 1
ATOM 5579 N N . LYS B 1 302 ? -33.091 -7.315 -28.963 1.00 33.57 301 LYS B N 1
ATOM 5580 C CA . LYS B 1 302 ? -34.349 -6.640 -29.265 1.00 37.37 301 LYS B CA 1
ATOM 5581 C C . LYS B 1 302 ? -35.493 -7.236 -28.451 1.00 28.12 301 LYS B C 1
ATOM 5582 O O . LYS B 1 302 ? -36.409 -6.524 -28.038 1.00 33.73 301 LYS B O 1
ATOM 5588 N N . SER B 1 303 ? -35.430 -8.543 -28.210 1.00 28.42 302 SER B N 1
ATOM 5589 C CA . SER B 1 303 ? -36.474 -9.234 -27.457 1.00 37.51 302 SER B CA 1
ATOM 5590 C C . SER B 1 303 ? -36.540 -8.754 -26.007 1.00 40.62 302 SER B C 1
ATOM 5591 O O . SER B 1 303 ? -37.588 -8.853 -25.362 1.00 32.96 302 SER B O 1
ATOM 5594 N N . PHE B 1 304 ? -35.422 -8.229 -25.506 1.00 32.40 303 PHE B N 1
ATOM 5595 C CA . PHE B 1 304 ? -35.363 -7.650 -24.165 1.00 35.09 303 PHE B CA 1
ATOM 5596 C C . PHE B 1 304 ? -36.365 -6.514 -24.016 1.00 32.34 303 PHE B C 1
ATOM 5597 O O . PHE B 1 304 ? -36.919 -6.303 -22.938 1.00 31.93 303 PHE B O 1
ATOM 5605 N N . ASN B 1 305 ? -36.576 -5.784 -25.108 1.00 29.64 304 ASN B N 1
ATOM 5606 C CA . ASN B 1 305 ? -37.400 -4.575 -25.107 1.00 36.37 304 ASN B CA 1
ATOM 5607 C C . ASN B 1 305 ? -36.970 -3.573 -24.034 1.00 36.98 304 ASN B C 1
ATOM 5608 O O . ASN B 1 305 ? -37.797 -3.047 -23.288 1.00 35.68 304 ASN B O 1
ATOM 5613 N N . VAL B 1 306 ? -35.665 -3.323 -23.962 1.00 33.68 305 VAL B N 1
ATOM 5614 C CA . VAL B 1 306 ? -35.117 -2.305 -23.071 1.00 32.24 305 VAL B CA 1
ATOM 5615 C C . VAL B 1 306 ? -34.199 -1.398 -23.882 1.00 33.51 305 VAL B C 1
ATOM 5616 O O . VAL B 1 306 ? -33.743 -1.786 -24.958 1.00 31.98 305 VAL B O 1
ATOM 5620 N N . PRO B 1 307 ? -33.953 -0.173 -23.390 1.00 38.09 306 PRO B N 1
ATOM 5621 C CA . PRO B 1 307 ? -32.980 0.687 -24.072 1.00 35.11 306 PRO B CA 1
ATOM 5622 C C . PRO B 1 307 ? -31.613 0.011 -24.118 1.00 38.57 306 PRO B C 1
ATOM 5623 O O . PRO B 1 307 ? -31.183 -0.567 -23.116 1.00 32.92 306 PRO B O 1
ATOM 5627 N N . LEU B 1 308 ? -30.948 0.070 -25.267 1.00 37.40 307 LEU B N 1
ATOM 5628 C CA . LEU B 1 308 ? -29.648 -0.573 -25.422 1.00 41.07 307 LEU B CA 1
ATOM 5629 C C . LEU B 1 308 ? -28.532 0.459 -25.494 1.00 40.19 307 LEU B C 1
ATOM 5630 O O . LEU B 1 308 ? -27.438 0.242 -24.973 1.00 44.91 307 LEU B O 1
ATOM 5635 N N . SER B 1 309 ? -28.817 1.584 -26.141 1.00 42.03 308 SER B N 1
ATOM 5636 C CA . SER B 1 309 ? -27.832 2.646 -26.296 1.00 44.53 308 SER B CA 1
ATOM 5637 C C . SER B 1 309 ? -27.712 3.458 -25.009 1.00 43.85 308 SER B C 1
ATOM 5638 O O . SER B 1 309 ? -28.679 3.579 -24.253 1.00 44.79 308 SER B O 1
ATOM 5641 N N . GLU B 1 310 ? -26.517 3.998 -24.769 1.00 40.41 309 GLU B N 1
ATOM 5642 C CA . GLU B 1 310 ? -26.212 4.777 -23.565 1.00 43.53 309 GLU B CA 1
ATOM 5643 C C . GLU B 1 310 ? -26.346 3.950 -22.289 1.00 45.87 309 GLU B C 1
ATOM 5644 O O . GLU B 1 310 ? -26.743 4.467 -21.241 1.00 49.86 309 GLU B O 1
ATOM 5650 N N . ARG B 1 311 ? -26.008 2.667 -22.381 1.00 36.23 310 ARG B N 1
ATOM 5651 C CA . ARG B 1 311 ? -26.075 1.772 -21.230 1.00 42.89 310 ARG B CA 1
ATOM 5652 C C . ARG B 1 311 ? -24.683 1.290 -20.834 1.00 44.57 310 ARG B C 1
ATOM 5653 O O . ARG B 1 311 ? -23.823 1.077 -21.691 1.00 33.79 310 ARG B O 1
ATOM 5661 N N . ILE B 1 312 ? -24.462 1.124 -19.533 1.00 32.30 311 ILE B N 1
ATOM 5662 C CA . ILE B 1 312 ? -23.247 0.475 -19.057 1.00 39.55 311 ILE B CA 1
ATOM 5663 C C . ILE B 1 312 ? -23.453 -1.029 -19.164 1.00 42.03 311 ILE B C 1
ATOM 5664 O O . ILE B 1 312 ? -24.417 -1.567 -18.618 1.00 35.62 311 ILE B O 1
ATOM 5669 N N . VAL B 1 313 ? -22.561 -1.704 -19.882 1.00 30.62 312 VAL B N 1
ATOM 5670 C CA . VAL B 1 313 ? -22.662 -3.148 -20.046 1.00 29.95 312 VAL B CA 1
ATOM 5671 C C . VAL B 1 313 ? -21.365 -3.833 -19.645 1.00 40.02 312 VAL B C 1
ATOM 5672 O O . VAL B 1 313 ? -20.288 -3.243 -19.730 1.00 42.42 312 VAL B O 1
ATOM 5676 N N . GLU B 1 314 ? -21.476 -5.078 -19.198 1.00 36.32 313 GLU B N 1
ATOM 5677 C CA . GLU B 1 314 ? -20.301 -5.882 -18.905 1.00 36.62 313 GLU B CA 1
ATOM 5678 C C . GLU B 1 314 ? -20.026 -6.773 -20.112 1.00 48.37 313 GLU B C 1
ATOM 5679 O O . GLU B 1 314 ? -20.932 -7.443 -20.613 1.00 37.83 313 GLU B O 1
ATOM 5685 N N . CYS B 1 315 ? -18.785 -6.762 -20.590 1.00 35.44 314 CYS B N 1
ATOM 5686 C CA . CYS B 1 315 ? -18.415 -7.526 -21.778 1.00 39.64 314 CYS B CA 1
ATOM 5687 C C . CYS B 1 315 ? -17.211 -8.423 -21.524 1.00 38.80 314 CYS B C 1
ATOM 5688 O O . CYS B 1 315 ? -16.394 -8.144 -20.643 1.00 33.03 314 CYS B O 1
ATOM 5691 N N . TYR B 1 316 ? -17.107 -9.499 -22.301 1.00 30.10 315 TYR B N 1
ATOM 5692 C CA . TYR B 1 316 ? -15.979 -10.421 -22.200 1.00 37.92 315 TYR B CA 1
ATOM 5693 C C . TYR B 1 316 ? -15.409 -10.723 -23.582 1.00 41.41 315 TYR B C 1
ATOM 5694 O O . TYR B 1 316 ? -16.119 -10.632 -24.588 1.00 31.30 315 TYR B O 1
ATOM 5703 N N . LEU B 1 317 ? -14.131 -11.088 -23.628 1.00 29.44 316 LEU B N 1
ATOM 5704 C CA . LEU B 1 317 ? -13.497 -11.509 -24.876 1.00 32.29 316 LEU B CA 1
ATOM 5705 C C . LEU B 1 317 ? -13.721 -12.998 -25.115 1.00 37.53 316 LEU B C 1
ATOM 5706 O O . LEU B 1 317 ? -13.518 -13.813 -24.209 1.00 38.51 316 LEU B O 1
ATOM 5711 N N . ASP B 1 318 ? -14.135 -13.355 -26.330 1.00 36.48 317 ASP B N 1
ATOM 5712 C CA . ASP B 1 318 ? -14.348 -14.763 -26.674 1.00 38.44 317 ASP B CA 1
ATOM 5713 C C . ASP B 1 318 ? -13.104 -15.429 -27.270 1.00 37.52 317 ASP B C 1
ATOM 5714 O O . ASP B 1 318 ? -12.007 -14.867 -27.221 1.00 36.22 317 ASP B O 1
ATOM 5719 N N . ASP B 1 319 ? -13.289 -16.616 -27.847 1.00 42.72 318 ASP B N 1
ATOM 5720 C CA . ASP B 1 319 ? -12.181 -17.395 -28.400 1.00 48.76 318 ASP B CA 1
ATOM 5721 C C . ASP B 1 319 ? -11.520 -16.747 -29.618 1.00 44.66 318 ASP B C 1
ATOM 5722 O O . ASP B 1 319 ? -10.411 -17.121 -29.999 1.00 48.17 318 ASP B O 1
ATOM 5727 N N . GLU B 1 320 ? -12.203 -15.784 -30.229 1.00 43.34 319 GLU B N 1
ATOM 5728 C CA . GLU B 1 320 ? -11.648 -15.063 -31.370 1.00 41.50 319 GLU B CA 1
ATOM 5729 C C . GLU B 1 320 ? -11.191 -13.671 -30.958 1.00 37.76 319 GLU B C 1
ATOM 5730 O O . GLU B 1 320 ? -10.899 -12.830 -31.812 1.00 35.39 319 GLU B O 1
ATOM 5736 N N . ASN B 1 321 ? -11.122 -13.443 -29.648 1.00 34.27 320 ASN B N 1
ATOM 5737 C CA . ASN B 1 321 ? -10.779 -12.134 -29.098 1.00 35.11 320 ASN B CA 1
ATOM 5738 C C . ASN B 1 321 ? -11.712 -11.033 -29.589 1.00 36.63 320 ASN B C 1
ATOM 5739 O O . ASN B 1 321 ? -11.270 -9.943 -29.956 1.00 37.46 320 ASN B O 1
ATOM 5744 N N . ARG B 1 322 ? -13.007 -11.337 -29.602 1.00 35.68 321 ARG B N 1
ATOM 5745 C CA . ARG B 1 322 ? -14.027 -10.344 -29.905 1.00 27.63 321 ARG B CA 1
ATOM 5746 C C . ARG B 1 322 ? -14.830 -10.070 -28.643 1.00 29.46 321 ARG B C 1
ATOM 5747 O O . ARG B 1 322 ? -15.135 -10.994 -27.881 1.00 34.00 321 ARG B O 1
ATOM 5755 N N . TRP B 1 323 ? -15.167 -8.805 -28.415 1.00 28.48 322 TRP B N 1
ATOM 5756 C CA . TRP B 1 323 ? -15.962 -8.442 -27.245 1.00 34.56 322 TRP B CA 1
ATOM 5757 C C . TRP B 1 323 ? -17.405 -8.913 -27.399 1.00 35.70 322 TRP B C 1
ATOM 5758 O O . TRP B 1 323 ? -18.047 -8.651 -28.420 1.00 33.98 322 TRP B O 1
ATOM 5769 N N . ARG B 1 324 ? -17.906 -9.610 -26.384 1.00 28.63 323 ARG B N 1
ATOM 5770 C CA . ARG B 1 324 ? -19.275 -10.111 -26.399 1.00 31.04 323 ARG B CA 1
ATOM 5771 C C . ARG B 1 324 ? -20.054 -9.581 -25.198 1.00 41.02 323 ARG B C 1
ATOM 5772 O O . ARG B 1 324 ? -19.499 -9.410 -24.112 1.00 34.72 323 ARG B O 1
ATOM 5780 N N . PHE B 1 325 ? -21.341 -9.318 -25.402 1.00 33.41 324 PHE B N 1
ATOM 5781 C CA . PHE B 1 325 ? -22.215 -8.847 -24.332 1.00 31.10 324 PHE B CA 1
ATOM 5782 C C . PHE B 1 325 ? -22.387 -9.920 -23.264 1.00 28.91 324 PHE B C 1
ATOM 5783 O O . PHE B 1 325 ? -22.572 -11.097 -23.584 1.00 30.62 324 PHE B O 1
ATOM 5791 N N . LEU B 1 326 ? -22.313 -9.515 -21.998 1.00 31.96 325 LEU B N 1
ATOM 5792 C CA . LEU B 1 326 ? -22.586 -10.427 -20.890 1.00 34.68 325 LEU B CA 1
ATOM 5793 C C . LEU B 1 326 ? -23.853 -10.013 -20.150 1.00 34.62 325 LEU B C 1
ATOM 5794 O O . LEU B 1 326 ? -24.808 -10.787 -20.061 1.00 36.91 325 LEU B O 1
ATOM 5799 N N . ARG B 1 327 ? -23.852 -8.792 -19.621 1.00 29.68 326 ARG B N 1
ATOM 5800 C CA . ARG B 1 327 ? -24.991 -8.282 -18.864 1.00 37.01 326 ARG B CA 1
ATOM 5801 C C . ARG B 1 327 ? -24.947 -6.766 -18.753 1.00 34.50 326 ARG B C 1
ATOM 5802 O O . ARG B 1 327 ? -23.890 -6.149 -18.915 1.00 33.05 326 ARG B O 1
ATOM 5810 N N . PHE B 1 328 ? -26.103 -6.169 -18.477 1.00 31.12 327 PHE B N 1
ATOM 5811 C CA . PHE B 1 328 ? -26.162 -4.750 -18.157 1.00 31.13 327 PHE B CA 1
ATOM 5812 C C . PHE B 1 328 ? -25.643 -4.543 -16.743 1.00 35.83 327 PHE B C 1
ATOM 5813 O O . PHE B 1 328 ? -25.786 -5.419 -15.886 1.00 31.53 327 PHE B O 1
ATOM 5821 N N . ARG B 1 329 ? -25.035 -3.388 -16.500 1.00 30.28 328 ARG B N 1
ATOM 5822 C CA . ARG B 1 329 ? -24.586 -3.037 -15.158 1.00 38.98 328 ARG B CA 1
ATOM 5823 C C . ARG B 1 329 ? -25.281 -1.760 -14.697 1.00 38.37 328 ARG B C 1
ATOM 5824 O O . ARG B 1 329 ? -24.791 -0.652 -14.934 1.00 45.07 328 ARG B O 1
ATOM 5832 N N . ASP B 1 330 ? -26.427 -1.923 -14.042 1.00 38.31 329 ASP B N 1
ATOM 5833 C CA . ASP B 1 330 ? -27.217 -0.788 -13.580 1.00 47.44 329 ASP B CA 1
ATOM 5834 C C . ASP B 1 330 ? -26.675 -0.252 -12.260 1.00 41.94 329 ASP B C 1
ATOM 5835 O O . ASP B 1 330 ? -27.091 0.808 -11.789 1.00 47.87 329 ASP B O 1
ATOM 5840 N N . ASP B 1 331 ? -25.737 -0.990 -11.675 1.00 41.85 330 ASP B N 1
ATOM 5841 C CA . ASP B 1 331 ? -25.146 -0.627 -10.391 1.00 44.17 330 ASP B CA 1
ATOM 5842 C C . ASP B 1 331 ? -23.937 0.289 -10.553 1.00 50.42 330 ASP B C 1
ATOM 5843 O O . ASP B 1 331 ? -23.375 0.765 -9.563 1.00 46.58 330 ASP B O 1
ATOM 5848 N N . LYS B 1 332 ? -23.537 0.536 -11.798 1.00 51.08 331 LYS B N 1
ATOM 5849 C CA . LYS B 1 332 ? -22.358 1.356 -12.068 1.00 50.02 331 LYS B CA 1
ATOM 5850 C C . LYS B 1 332 ? -22.704 2.745 -12.589 1.00 56.53 331 LYS B C 1
ATOM 5851 O O . LYS B 1 332 ? -23.558 2.901 -13.464 1.00 51.44 331 LYS B O 1
ATOM 5857 N N . ARG B 1 333 ? -22.027 3.752 -12.047 1.00 53.64 332 ARG B N 1
ATOM 5858 C CA . ARG B 1 333 ? -22.194 5.121 -12.513 1.00 54.37 332 ARG B CA 1
ATOM 5859 C C . ARG B 1 333 ? -21.537 5.290 -13.879 1.00 64.87 332 ARG B C 1
ATOM 5860 O O . ARG B 1 333 ? -22.141 5.826 -14.804 1.00 61.19 332 ARG B O 1
ATOM 5868 N N . ASP B 1 334 ? -20.300 4.820 -14.002 1.00 51.06 333 ASP B N 1
ATOM 5869 C CA . ASP B 1 334 ? -19.568 4.933 -15.258 1.00 45.72 333 ASP B CA 1
ATOM 5870 C C . ASP B 1 334 ? -19.040 3.586 -15.728 1.00 40.36 333 ASP B C 1
ATOM 5871 O O . ASP B 1 334 ? -19.052 2.605 -14.984 1.00 42.16 333 ASP B O 1
ATOM 5876 N N . ALA B 1 335 ? -18.580 3.541 -16.973 1.00 39.35 334 ALA B N 1
ATOM 5877 C CA . ALA B 1 335 ? -17.830 2.392 -17.462 1.00 41.76 334 ALA B CA 1
ATOM 5878 C C . ALA B 1 335 ? -16.504 2.346 -16.711 1.00 45.56 334 ALA B C 1
ATOM 5879 O O . ALA B 1 335 ? -16.127 3.326 -16.065 1.00 38.49 334 ALA B O 1
ATOM 5881 N N . ASN B 1 336 ? -15.800 1.219 -16.789 1.00 38.08 335 ASN B N 1
ATOM 5882 C CA . ASN B 1 336 ? -14.476 1.114 -16.179 1.00 36.98 335 ASN B CA 1
ATOM 5883 C C . ASN B 1 336 ? -13.550 2.226 -16.658 1.00 37.20 335 ASN B C 1
ATOM 5884 O O . ASN B 1 336 ? -13.577 2.599 -17.831 1.00 35.57 335 ASN B O 1
ATOM 5889 N N . HIS B 1 337 ? -12.747 2.764 -15.746 1.00 44.03 336 HIS B N 1
ATOM 5890 C CA . HIS B 1 337 ? -11.770 3.786 -16.109 1.00 42.07 336 HIS B CA 1
ATOM 5891 C C . HIS B 1 337 ? -10.712 3.177 -17.027 1.00 35.20 336 HIS B C 1
ATOM 5892 O O . HIS B 1 337 ? -10.417 1.984 -16.936 1.00 33.25 336 HIS B O 1
ATOM 5899 N N . ILE B 1 338 ? -10.154 3.992 -17.917 1.00 32.52 337 ILE B N 1
ATOM 5900 C CA . ILE B 1 338 ? -9.160 3.519 -18.878 1.00 37.04 337 ILE B CA 1
ATOM 5901 C C . ILE B 1 338 ? -7.956 2.852 -18.196 1.00 48.80 337 ILE B C 1
ATOM 5902 O O . ILE B 1 338 ? -7.377 1.900 -18.728 1.00 35.31 337 ILE B O 1
ATOM 5907 N N . SER B 1 339 ? -7.600 3.334 -17.007 1.00 36.75 338 SER B N 1
ATOM 5908 C CA . SER B 1 339 ? -6.510 2.735 -16.239 1.00 39.10 338 SER B CA 1
ATOM 5909 C C . SER B 1 339 ? -6.874 1.321 -15.790 1.00 39.40 338 SER B C 1
ATOM 5910 O O . SER B 1 339 ? -6.016 0.439 -15.720 1.00 39.51 338 SER B O 1
ATOM 5913 N N . THR B 1 340 ? -8.151 1.113 -15.483 1.00 34.73 339 THR B N 1
ATOM 5914 C CA . THR B 1 340 ? -8.650 -0.205 -15.100 1.00 35.66 339 THR B CA 1
ATOM 5915 C C . THR B 1 340 ? -8.727 -1.147 -16.304 1.00 32.80 339 THR B C 1
ATOM 5916 O O . THR B 1 340 ? -8.389 -2.331 -16.202 1.00 34.42 339 THR B O 1
ATOM 5920 N N . VAL B 1 341 ? -9.181 -0.615 -17.437 1.00 34.41 340 VAL B N 1
ATOM 5921 C CA . VAL B 1 341 ? -9.265 -1.382 -18.677 1.00 36.48 340 VAL B CA 1
ATOM 5922 C C . VAL B 1 341 ? -7.886 -1.900 -19.063 1.00 35.79 340 VAL B C 1
ATOM 5923 O O . VAL B 1 341 ? -7.712 -3.082 -19.364 1.00 35.90 340 VAL B O 1
ATOM 5927 N N . LYS B 1 342 ? -6.913 -0.996 -19.046 1.00 34.64 341 LYS B N 1
ATOM 5928 C CA . LYS B 1 342 ? -5.522 -1.322 -19.334 1.00 33.46 341 LYS B CA 1
ATOM 5929 C C . LYS B 1 342 ? -5.016 -2.419 -18.405 1.00 36.45 341 LYS B C 1
ATOM 5930 O O . LYS B 1 342 ? -4.360 -3.363 -18.846 1.00 38.30 341 LYS B O 1
ATOM 5936 N N . SER B 1 343 ? -5.344 -2.296 -17.121 1.00 32.64 342 SER B N 1
ATOM 5937 C CA . SER B 1 343 ? -4.921 -3.266 -16.116 1.00 34.82 342 SER B CA 1
ATOM 5938 C C . SER B 1 343 ? -5.500 -4.664 -16.350 1.00 39.54 342 SER B C 1
ATOM 5939 O O . SER B 1 343 ? -4.787 -5.664 -16.229 1.00 38.97 342 SER B O 1
ATOM 5942 N N . VAL B 1 344 ? -6.788 -4.734 -16.681 1.00 36.53 343 VAL B N 1
ATOM 5943 C CA . VAL B 1 344 ? -7.438 -6.017 -16.944 1.00 31.99 343 VAL B CA 1
ATOM 5944 C C . VAL B 1 344 ? -6.867 -6.671 -18.199 1.00 32.13 343 VAL B C 1
ATOM 5945 O O . VAL B 1 344 ? -6.543 -7.861 -18.200 1.00 34.41 343 VAL B O 1
ATOM 5949 N N . LEU B 1 345 ? -6.749 -5.887 -19.266 1.00 32.58 344 LEU B N 1
ATOM 5950 C CA . LEU B 1 345 ? -6.184 -6.370 -20.522 1.00 31.51 344 LEU B CA 1
ATOM 5951 C C . LEU B 1 345 ? -4.743 -6.837 -20.342 1.00 40.21 344 LEU B C 1
ATOM 5952 O O . LEU B 1 345 ? -4.303 -7.792 -20.983 1.00 38.21 344 LEU B O 1
ATOM 5957 N N . GLN B 1 346 ? -4.012 -6.164 -19.463 1.00 30.86 345 GLN B N 1
ATOM 5958 C CA . GLN B 1 346 ? -2.632 -6.536 -19.185 1.00 42.63 345 GLN B CA 1
ATOM 5959 C C . GLN B 1 346 ? -2.560 -7.924 -18.551 1.00 42.24 345 GLN B C 1
ATOM 5960 O O . GLN B 1 346 ? -1.720 -8.743 -18.929 1.00 38.33 345 GLN B O 1
ATOM 5966 N N . SER B 1 347 ? -3.456 -8.193 -17.605 1.00 41.98 346 SER B N 1
ATOM 5967 C CA . SER B 1 347 ? -3.488 -9.491 -16.933 1.00 39.54 346 SER B CA 1
ATOM 5968 C C . SER B 1 347 ? -3.875 -10.612 -17.898 1.00 43.97 346 SER B C 1
ATOM 5969 O O . SER B 1 347 ? -3.548 -11.778 -17.670 1.00 40.70 346 SER B O 1
ATOM 5972 N N . ILE B 1 348 ? -4.571 -10.252 -18.974 1.00 34.32 347 ILE B N 1
ATOM 5973 C CA . ILE B 1 348 ? -4.908 -11.201 -20.031 1.00 41.21 347 ILE B CA 1
ATOM 5974 C C . ILE B 1 348 ? -3.706 -11.415 -20.949 1.00 43.21 347 ILE B C 1
ATOM 5975 O O . ILE B 1 348 ? -3.358 -12.551 -21.281 1.00 40.34 347 ILE B O 1
ATOM 5980 N N . GLU B 1 349 ? -3.076 -10.315 -21.352 1.00 40.17 348 GLU B N 1
ATOM 5981 C CA . GLU B 1 349 ? -1.918 -10.365 -22.240 1.00 46.54 348 GLU B CA 1
ATOM 5982 C C . GLU B 1 349 ? -0.740 -11.101 -21.603 1.00 46.26 348 GLU B C 1
ATOM 5983 O O . GLU B 1 349 ? -0.082 -11.916 -22.254 1.00 46.21 348 GLU B O 1
ATOM 5989 N N . ASP B 1 350 ? -0.481 -10.811 -20.330 1.00 42.99 349 ASP B N 1
ATOM 5990 C CA . ASP B 1 350 ? 0.613 -11.450 -19.604 1.00 45.03 349 ASP B CA 1
ATOM 5991 C C . ASP B 1 350 ? 0.194 -12.809 -19.054 1.00 50.05 349 ASP B C 1
ATOM 5992 O O . ASP B 1 350 ? 0.996 -13.515 -18.440 1.00 42.63 349 ASP B O 1
ATOM 5997 N N . GLY B 1 351 ? -1.065 -13.172 -19.273 1.00 39.58 350 GLY B N 1
ATOM 5998 C CA . GLY B 1 351 ? -1.605 -14.395 -18.709 1.00 40.30 350 GLY B CA 1
ATOM 5999 C C . GLY B 1 351 ? -1.316 -15.637 -19.527 1.00 54.74 350 GLY B C 1
ATOM 6000 O O . GLY B 1 351 ? -0.591 -15.591 -20.523 1.00 47.84 350 GLY B O 1
ATOM 6001 N N . VAL B 1 352 ? -1.886 -16.756 -19.092 1.00 49.05 351 VAL B N 1
ATOM 6002 C CA . VAL B 1 352 ? -1.734 -18.024 -19.789 1.00 49.19 351 VAL B CA 1
ATOM 6003 C C . VAL B 1 352 ? -3.112 -18.589 -20.114 1.00 51.49 351 VAL B C 1
ATOM 6004 O O . VAL B 1 352 ? -3.976 -18.666 -19.239 1.00 41.54 351 VAL B O 1
ATOM 6008 N N . SER B 1 353 ? -3.320 -18.976 -21.370 1.00 48.27 352 SER B N 1
ATOM 6009 C CA . SER B 1 353 ? -4.593 -19.560 -21.783 1.00 51.53 352 SER B CA 1
ATOM 6010 C C . SER B 1 353 ? -4.813 -20.916 -21.119 1.00 46.54 352 SER B C 1
ATOM 6011 O O . SER B 1 353 ? -3.866 -21.536 -20.630 1.00 48.91 352 SER B O 1
ATOM 6014 N N . LYS B 1 354 ? -6.065 -21.363 -21.095 1.00 46.13 353 LYS B N 1
ATOM 6015 C CA . LYS B 1 354 ? -6.420 -22.659 -20.526 1.00 51.60 353 LYS B CA 1
ATOM 6016 C C . LYS B 1 354 ? -5.713 -23.793 -21.263 1.00 55.41 353 LYS B C 1
ATOM 6017 O O . LYS B 1 354 ? -5.322 -24.791 -20.659 1.00 59.16 353 LYS B O 1
ATOM 6023 N N . GLU B 1 355 ? -5.545 -23.623 -22.571 1.00 56.49 354 GLU B N 1
ATOM 6024 C CA . GLU B 1 355 ? -4.883 -24.617 -23.408 1.00 54.14 354 GLU B CA 1
ATOM 6025 C C . GLU B 1 355 ? -3.409 -24.794 -23.042 1.00 52.91 354 GLU B C 1
ATOM 6026 O O . GLU B 1 355 ? -2.945 -25.918 -22.836 1.00 56.64 354 GLU B O 1
ATOM 6032 N N . ASP B 1 356 ? -2.678 -23.684 -22.969 1.00 44.30 355 ASP B N 1
ATOM 6033 C CA . ASP B 1 356 ? -1.257 -23.724 -22.638 1.00 60.16 355 ASP B CA 1
ATOM 6034 C C . ASP B 1 356 ? -1.020 -24.216 -21.212 1.00 57.87 355 ASP B C 1
ATOM 6035 O O . ASP B 1 356 ? -0.017 -24.875 -20.933 1.00 57.58 355 ASP B O 1
ATOM 6040 N N . LEU B 1 357 ? -1.943 -23.885 -20.313 1.00 56.79 356 LEU B N 1
ATOM 6041 C CA . LEU B 1 357 ? -1.853 -24.326 -18.926 1.00 54.86 356 LEU B CA 1
ATOM 6042 C C . LEU B 1 357 ? -1.941 -25.848 -18.854 1.00 51.09 356 LEU B C 1
ATOM 6043 O O . LEU B 1 357 ? -1.169 -26.490 -18.141 1.00 51.70 356 LEU B O 1
ATOM 6048 N N . LEU B 1 358 ? -2.878 -26.417 -19.608 1.00 54.40 357 LEU B N 1
ATOM 6049 C CA . LEU B 1 358 ? -3.040 -27.866 -19.687 1.00 53.59 357 LEU B CA 1
ATOM 6050 C C . LEU B 1 358 ? -1.803 -28.538 -20.279 1.00 57.34 357 LEU B C 1
ATOM 6051 O O . LEU B 1 358 ? -1.401 -29.615 -19.836 1.00 61.10 357 LEU B O 1
ATOM 6056 N N . LYS B 1 359 ? -1.204 -27.897 -21.280 1.00 62.40 358 LYS B N 1
ATOM 6057 C CA . LYS B 1 359 ? 0.012 -28.411 -21.907 1.00 68.44 358 LYS B CA 1
ATOM 6058 C C . LYS B 1 359 ? 1.193 -28.448 -20.941 1.00 67.73 358 LYS B C 1
ATOM 6059 O O . LYS B 1 359 ? 2.133 -29.214 -21.134 1.00 71.82 358 LYS B O 1
ATOM 6065 N N . GLU B 1 360 ? 1.147 -27.617 -19.906 1.00 62.87 359 GLU B N 1
ATOM 6066 C CA . GLU B 1 360 ? 2.253 -27.527 -18.962 1.00 57.54 359 GLU B CA 1
ATOM 6067 C C . GLU B 1 360 ? 2.129 -28.562 -17.845 1.00 54.56 359 GLU B C 1
ATOM 6068 O O . GLU B 1 360 ? 3.092 -28.824 -17.124 1.00 63.61 359 GLU B O 1
ATOM 6074 N N . MET B 1 361 ? 0.944 -29.152 -17.717 1.00 60.26 360 MET B N 1
ATOM 6075 C CA . MET B 1 361 ? 0.659 -30.118 -16.652 1.00 62.56 360 MET B CA 1
ATOM 6076 C C . MET B 1 361 ? 1.602 -31.335 -16.547 1.00 63.21 360 MET B C 1
ATOM 6077 O O . MET B 1 361 ? 2.086 -31.635 -15.455 1.00 68.21 360 MET B O 1
ATOM 6082 N N . PRO B 1 362 ? 1.864 -32.041 -17.666 1.00 67.72 361 PRO B N 1
ATOM 6083 C CA . PRO B 1 362 ? 2.745 -33.212 -17.547 1.00 70.35 361 PRO B CA 1
ATOM 6084 C C . PRO B 1 362 ? 4.163 -32.846 -17.103 1.00 70.86 361 PRO B C 1
ATOM 6085 O O . PRO B 1 362 ? 4.788 -33.615 -16.371 1.00 59.95 361 PRO B O 1
ATOM 6089 N N . ILE B 1 363 ? 4.657 -31.692 -17.546 1.00 62.91 362 ILE B N 1
ATOM 6090 C CA . ILE B 1 363 ? 5.981 -31.211 -17.156 1.00 68.45 362 ILE B CA 1
ATOM 6091 C C . ILE B 1 363 ? 6.029 -30.900 -15.660 1.00 66.77 362 ILE B C 1
ATOM 6092 O O . ILE B 1 363 ? 7.005 -31.216 -14.976 1.00 70.29 362 ILE B O 1
ATOM 6097 N N . ILE B 1 364 ? 4.967 -30.270 -15.168 1.00 64.78 363 ILE B N 1
ATOM 6098 C CA . ILE B 1 364 ? 4.835 -29.929 -13.757 1.00 56.96 363 ILE B CA 1
ATOM 6099 C C . ILE B 1 364 ? 4.747 -31.197 -12.917 1.00 54.46 363 ILE B C 1
ATOM 6100 O O . ILE B 1 364 ? 5.333 -31.286 -11.834 1.00 58.57 363 ILE B O 1
ATOM 6105 N N . ARG B 1 365 ? 4.018 -32.180 -13.436 1.00 57.09 364 ARG B N 1
ATOM 6106 C CA . ARG B 1 365 ? 3.864 -33.475 -12.787 1.00 67.30 364 ARG B CA 1
ATOM 6107 C C . ARG B 1 365 ? 5.203 -34.192 -12.639 1.00 70.86 364 ARG B C 1
ATOM 6108 O O . ARG B 1 365 ? 5.547 -34.668 -11.557 1.00 64.73 364 ARG B O 1
ATOM 6116 N N . GLU B 1 366 ? 5.952 -34.264 -13.735 1.00 61.51 365 GLU B N 1
ATOM 6117 C CA . GLU B 1 366 ? 7.251 -34.929 -13.745 1.00 73.86 365 GLU B CA 1
ATOM 6118 C C . GLU B 1 366 ? 8.231 -34.267 -12.778 1.00 70.29 365 GLU B C 1
ATOM 6119 O O . GLU B 1 366 ? 8.987 -34.945 -12.081 1.00 73.36 365 GLU B O 1
ATOM 6125 N N . ALA B 1 367 ? 8.206 -32.939 -12.734 1.00 66.79 366 ALA B N 1
ATOM 6126 C CA . ALA B 1 367 ? 9.047 -32.191 -11.809 1.00 60.82 366 ALA B CA 1
ATOM 6127 C C . ALA B 1 367 ? 8.626 -32.442 -10.365 1.00 72.47 366 ALA B C 1
ATOM 6128 O O . ALA B 1 367 ? 9.456 -32.412 -9.455 1.00 74.18 366 ALA B O 1
ATOM 6130 N N . TYR B 1 368 ? 7.333 -32.679 -10.161 1.00 65.34 367 TYR B N 1
ATOM 6131 C CA . TYR B 1 368 ? 6.803 -32.968 -8.832 1.00 65.91 367 TYR B CA 1
ATOM 6132 C C . TYR B 1 368 ? 7.365 -34.272 -8.270 1.00 69.98 367 TYR B C 1
ATOM 6133 O O . TYR B 1 368 ? 7.758 -34.333 -7.106 1.00 73.69 367 TYR B O 1
ATOM 6142 N N . TYR B 1 369 ? 7.398 -35.311 -9.098 1.00 73.40 368 TYR B N 1
ATOM 6143 C CA . TYR B 1 369 ? 7.907 -36.610 -8.671 1.00 78.67 368 TYR B CA 1
ATOM 6144 C C . TYR B 1 369 ? 9.436 -36.637 -8.599 1.00 76.08 368 TYR B C 1
ATOM 6145 O O . TYR B 1 369 ? 10.018 -37.479 -7.913 1.00 85.12 368 TYR B O 1
ATOM 6154 N N . ASN B 1 370 ? 10.079 -35.707 -9.299 1.00 67.76 369 ASN B N 1
ATOM 6155 C CA . ASN B 1 370 ? 11.536 -35.607 -9.284 1.00 79.79 369 ASN B CA 1
ATOM 6156 C C . ASN B 1 370 ? 12.086 -34.903 -8.042 1.00 75.36 369 ASN B C 1
ATOM 6157 O O . ASN B 1 370 ? 13.288 -34.948 -7.779 1.00 83.67 369 ASN B O 1
ATOM 6162 N N . ARG B 1 371 ? 11.203 -34.255 -7.286 1.00 76.67 370 ARG B N 1
ATOM 6163 C CA . ARG B 1 371 ? 11.588 -33.625 -6.025 1.00 76.00 370 ARG B CA 1
ATOM 6164 C C . ARG B 1 371 ? 11.307 -34.547 -4.846 1.00 82.07 370 ARG B C 1
ATOM 6165 O O . ARG B 1 371 ? 11.438 -34.148 -3.688 1.00 82.14 370 ARG B O 1
ATOM 6173 N N . LYS B 1 372 ? 10.921 -35.782 -5.148 1.00 82.69 371 LYS B N 1
ATOM 6174 C CA . LYS B 1 372 ? 10.606 -36.759 -4.113 1.00 88.97 371 LYS B CA 1
ATOM 6175 C C . LYS B 1 372 ? 11.841 -37.521 -3.646 1.00 97.33 371 LYS B C 1
ATOM 6176 O O . LYS B 1 372 ? 11.818 -38.164 -2.598 1.00 94.32 371 LYS B O 1
ATOM 6182 N N . LYS B 1 373 ? 12.914 -37.444 -4.427 1.00 87.99 372 LYS B N 1
ATOM 6183 C CA . LYS B 1 373 ? 14.180 -38.072 -4.059 1.00 96.13 372 LYS B CA 1
ATOM 6184 C C . LYS B 1 373 ? 14.719 -37.482 -2.757 1.00 105.48 372 LYS B C 1
ATOM 6185 O O . LYS B 1 373 ? 14.758 -36.263 -2.583 1.00 105.60 372 LYS B O 1
#

Secondary structure (DSSP, 8-state):
-PPPBGGGS-----SSEEPPHHHHHHHHHHHHHHHTS-TTS--SEEEEEP-TTHHHHHHHS-EEEE---SEEEEEEEEE-SS-TTSEEEEEE-TT--EEEE-S---PPTT-SSS-----SEEEEEEEEEEE-GGG-EEEEEEEEEEEEETTEE-TTS-HHHHHHHHIIIIIHHHHHHHHT-HHHHTT-SSEEEEPP-EETT-HHHIIIIIGGG-SS----EEEEESSS---SEEEEEEEEE--GGGS-EEEEEEEEPPPPSSS---TTS--EEEEEEEEETTEEEEEEEBP--HHHHHHHHHHTS--SSEEEEEEE-TTS-EEEEEE-TT-SSPPBHHHHHHHHHHHHT---HHHHHHTHHHHHHHHHHH--/-PPP-GGGS-----SSEEPPHHHHHHHHHHHHHHH---TTS--SEEEEE--TTHHHHHHHS-EEEE---SEEEEEEEEE-SSSTT-EEEEEE-TT--EEEEPS---PPTT-SSS-----SEEEEEEEEEEE-TTS-EEEEEEEEEEEEETTEE-TTS-HHHHHHHHIIIIIHHHHHHHTT-TTTTTT-SSEEEEPP-EETT-HHHIIIIIGGG-SS----EEEEESSS---SEEEEEEEEE--GGGS-EEEEEEEEPPPPSSS---TTS--EEEEEEE-STT-EEEEEEBP--HHHHHHHHHT-S--TTEEEEEEE-TTS-EEEEEE-TT-SSPPBHHHHHHHHHHHHTS--HHHHHHHHHHHHHHHHHT--

B-factor: mean 54.72, std 16.65, range [24.27, 127.64]